Protein AF-A0A6P5GQU2-F1 (afdb_monomer)

Secondary structure (DSSP, 8-state):
-------------------------------------PPP----------------------------------SS---SPPPHHHHHHHHHHHHHHHHHHHHHHHHTPPPBPPP-HHHHHHS-SS----EEEEEEEEEES---TTHHHHHHHHHHHHHHHHHHTTTTS-GGGEEEEEEEEEEEEETTEEEEESS--TTS--TTSS-GGGGSSS-HHHHHHHHHHHHH-SSSSSSSS-SSSSS----EEEEEEEEPPTT--SPPEEEE-SSSEEEEEE---HHHHHHHHHHIIIIIITTTT--TTS-TT---S--TTSEEEEEEEEEES-TTT-EEE--HHHHHHHHHHHHHHHHTTT-EEEEEEEEEES---SSPPEEETTTTEEEE-GGGGGGT--TTT------TT--SSSEEEEEEEEE--GGG-SEEEBPTTSSBPSS-EEEETTTEEEEE---GGGG------TT-EEE--HHHHHHHHHHHHHHHHHHTT-------TT--EEPPPTTSS-HHHHHHHHHHHHHHHHHHHHHHHHHHHHHHHH-TT--B-HHHHHHHHHHHHHHHHHHHHHHHT-HHHHHHHHHHHHHHHHHHHT-HHHHS-----HHHHHHHHHHHHHHHHHHHHHHHHHHHHHHHHHHHHHHHHHHHHHT--

InterPro domains:
  IPR019540 Phosphatidylinositol-glycan biosynthesis class S protein [PF10510] (92-645)
  IPR019540 Phosphatidylinositol-glycan biosynthesis class S protein [PTHR21072] (81-656)

Mean predicted aligned error: 15.33 Å

Radius of gyration: 42.3 Å; Cα contacts (8 Å, |Δi|>4): 937; chains: 1; bounding box: 133×70×129 Å

Nearest PDB structures (foldseek):
  8imx-assembly1_S  TM=7.844E-01  e=1.124E-31  Homo sapiens
  7w72-assembly1_S  TM=7.480E-01  e=7.420E-31  Homo sapiens
  8imy-assembly1_S  TM=7.627E-01  e=3.320E-30  Homo sapiens
  7wld-assembly1_S  TM=7.488E-01  e=1.126E-29  Homo sapiens
  4xwk-assembly1_A  TM=1.545E-01  e=5.576E+00  Mus musculus

pLDDT: mean 74.77, std 21.39, range [22.38, 95.69]

Sequence (661 aa):
MGARGVVGRVGLHRLHMGGGDGGTARTVKSGVHHRTAQISKPVQLRTALGSDFVGKERECKTNSLETDSPSSALSDRRPTTPGKKRLLLTLSVLLSFLAGLPFLLKSTEIYRSPLPYASLSSLPRSDPPSVPCRFHALFLRPADPDLADRLALSISDELRRRRRRSADHPFGCCGGDFAVSVTVDSRGSCVGSGAAPACLWSCGAVDPAEFAGRDDEAVDELLDSALNGGRGECSGTICCGGGGGGTVYSVVVVQGEEGDERQARVVVGKHRHAWMVGRIDEEDAVSMIGKIFAKYFMNGGVENGGGKEEFMPVGSDGSVVLSFSLLNADPNDWVYDWEFQKIGENMLAPVAEALAPIANISIESQVLYHTPKSSNSLWDDKLDSWILSIGDLPFFVNSNEWHLDTSISATGRSKVLQFVVYVPSARECPLYLQLPDGKASKTNAFISPMWGGVVVWNPPQCSSDSQKMHTARNRISAQDLQKILEVFVGQLRLLFGVNSSHKESGISKFIASEKGFTEWELDVLYRHHACSNILSCLTTLESLSNLVQSLPRMIVTDEIGKQVKLSLEAAYLAQRNASLGINDASAESSTKARALAEDAFFHPSIMSISYSSIEHYFAIYMPFFAPVCLHVLLAAIKEVKRYRRERAKYLAFLAAQAGSS

Structure (mmCIF, N/CA/C/O backbone):
data_AF-A0A6P5GQU2-F1
#
_entry.id   AF-A0A6P5GQU2-F1
#
loop_
_atom_site.group_PDB
_atom_site.id
_atom_site.type_symbol
_atom_site.label_atom_id
_atom_site.label_alt_id
_atom_site.label_comp_id
_atom_site.label_asym_id
_atom_site.label_entity_id
_atom_site.label_seq_id
_atom_site.pdbx_PDB_ins_code
_atom_site.Cartn_x
_atom_site.Cartn_y
_atom_site.Cartn_z
_atom_site.occupancy
_atom_site.B_iso_or_equiv
_atom_site.auth_seq_id
_atom_site.auth_comp_id
_atom_site.auth_asym_id
_atom_site.auth_atom_id
_atom_site.pdbx_PDB_model_num
ATOM 1 N N . MET A 1 1 ? -18.973 -28.597 -18.272 1.00 32.66 1 MET A N 1
ATOM 2 C CA . MET A 1 1 ? -17.867 -29.207 -19.048 1.00 32.66 1 MET A CA 1
ATOM 3 C C . MET A 1 1 ? -16.888 -28.105 -19.413 1.00 32.66 1 MET A C 1
ATOM 5 O O . MET A 1 1 ? -17.313 -27.155 -20.051 1.00 32.66 1 MET A O 1
ATOM 9 N N . GLY A 1 2 ? -15.627 -28.212 -18.984 1.00 28.91 2 GLY A N 1
ATOM 10 C CA . GLY A 1 2 ? -14.565 -27.262 -19.342 1.00 28.91 2 GLY A CA 1
ATOM 11 C C . GLY A 1 2 ? -13.716 -26.807 -18.156 1.00 28.91 2 GLY A C 1
ATOM 12 O O . GLY A 1 2 ? -13.781 -25.650 -17.767 1.00 28.91 2 GLY A O 1
ATOM 13 N N . ALA A 1 3 ? -12.940 -27.728 -17.582 1.00 25.92 3 ALA A N 1
ATOM 14 C CA . ALA A 1 3 ? -11.921 -27.454 -16.573 1.00 25.92 3 ALA A CA 1
ATOM 15 C C . ALA A 1 3 ? -10.590 -27.038 -17.231 1.00 25.92 3 ALA A C 1
ATOM 17 O O . ALA A 1 3 ? -10.164 -27.652 -18.209 1.00 25.92 3 ALA A O 1
ATOM 18 N N . ARG A 1 4 ? -9.914 -26.040 -16.658 1.00 26.77 4 ARG A N 1
ATOM 19 C CA . ARG A 1 4 ? -8.476 -25.728 -16.792 1.00 26.77 4 ARG A CA 1
ATOM 20 C C . ARG A 1 4 ? -8.085 -25.107 -15.445 1.00 26.77 4 ARG A C 1
ATOM 22 O O . ARG A 1 4 ? -8.763 -24.190 -15.019 1.00 26.77 4 ARG A O 1
ATOM 29 N N . GLY A 1 5 ? -7.094 -25.536 -14.677 1.00 24.86 5 GLY A N 1
ATOM 30 C CA . GLY A 1 5 ? -5.961 -26.421 -14.911 1.00 24.86 5 GLY A CA 1
ATOM 31 C C . GLY A 1 5 ? -4.812 -25.859 -14.071 1.00 24.86 5 GLY A C 1
ATOM 32 O O . GLY A 1 5 ? -3.981 -25.131 -14.598 1.00 24.86 5 GLY A O 1
ATOM 33 N N . VAL A 1 6 ? -4.828 -26.117 -12.760 1.00 25.14 6 VAL A N 1
ATOM 34 C CA . VAL A 1 6 ? -3.780 -25.702 -11.812 1.00 25.14 6 VAL A CA 1
ATOM 35 C C . VAL A 1 6 ? -2.665 -26.744 -11.860 1.00 25.14 6 VAL A C 1
ATOM 37 O O . VAL A 1 6 ? -2.892 -27.909 -11.541 1.00 25.14 6 VAL A O 1
ATOM 40 N N . VAL A 1 7 ? -1.466 -26.342 -12.281 1.00 26.88 7 VAL A N 1
ATOM 41 C CA . VAL A 1 7 ? -0.265 -27.187 -12.244 1.00 26.88 7 VAL A CA 1
ATOM 42 C C . VAL A 1 7 ? 0.616 -26.706 -11.096 1.00 26.88 7 VAL A C 1
ATOM 44 O O . VAL A 1 7 ? 1.395 -25.772 -11.253 1.00 26.88 7 VAL A O 1
ATOM 47 N N . GLY A 1 8 ? 0.493 -27.360 -9.942 1.00 25.12 8 GLY A N 1
ATOM 48 C CA . GLY A 1 8 ? 1.499 -27.319 -8.884 1.00 25.12 8 GLY A CA 1
ATOM 49 C C . GLY A 1 8 ? 2.532 -28.420 -9.126 1.00 25.12 8 GLY A C 1
ATOM 50 O O . GLY A 1 8 ? 2.183 -29.598 -9.182 1.00 25.12 8 GLY A O 1
ATOM 51 N N . ARG A 1 9 ? 3.807 -28.054 -9.287 1.00 24.80 9 ARG A N 1
ATOM 52 C CA . ARG A 1 9 ? 4.936 -28.993 -9.222 1.00 24.80 9 ARG A CA 1
ATOM 53 C C . ARG A 1 9 ? 5.633 -28.812 -7.880 1.00 24.80 9 ARG A C 1
ATOM 55 O O . ARG A 1 9 ? 6.387 -27.866 -7.698 1.00 24.80 9 ARG A O 1
ATOM 62 N N . VAL A 1 10 ? 5.393 -29.750 -6.970 1.00 26.34 10 VAL A N 1
ATOM 63 C CA . VAL A 1 10 ? 6.189 -29.951 -5.756 1.00 26.34 10 VAL A CA 1
ATOM 64 C C . VAL A 1 10 ? 7.271 -30.977 -6.088 1.00 26.34 10 VAL A C 1
ATOM 66 O O . VAL A 1 10 ? 6.964 -32.123 -6.412 1.00 26.34 10 VAL A O 1
ATOM 69 N N . GLY A 1 11 ? 8.535 -30.562 -6.045 1.00 24.34 11 GLY A N 1
ATOM 70 C CA . GLY A 1 11 ? 9.689 -31.455 -6.097 1.00 24.34 11 GLY A CA 1
ATOM 71 C C . GLY A 1 11 ? 10.258 -31.641 -4.694 1.00 24.34 11 GLY A C 1
ATOM 72 O O . GLY A 1 11 ? 10.982 -30.778 -4.212 1.00 24.34 11 GLY A O 1
ATOM 73 N N . LEU A 1 12 ? 9.930 -32.759 -4.042 1.00 23.50 12 LEU A N 1
ATOM 74 C CA . LEU A 1 12 ? 10.624 -33.229 -2.842 1.00 23.50 12 LEU A CA 1
ATOM 75 C C . LEU A 1 12 ? 11.976 -33.832 -3.251 1.00 23.50 12 LEU A C 1
ATOM 77 O O . LEU A 1 12 ? 12.002 -34.830 -3.969 1.00 23.50 12 LEU A O 1
ATOM 81 N N . HIS A 1 13 ? 13.083 -33.318 -2.716 1.00 25.05 13 HIS A N 1
ATOM 82 C CA . HIS A 1 13 ? 14.325 -34.084 -2.600 1.00 25.05 13 HIS A CA 1
ATOM 83 C C . HIS A 1 13 ? 14.726 -34.181 -1.127 1.00 25.05 13 HIS A C 1
ATOM 85 O O . HIS A 1 13 ? 15.146 -33.217 -0.498 1.00 25.05 13 HIS A O 1
ATOM 91 N N . ARG A 1 14 ? 14.559 -35.390 -0.586 1.00 22.38 14 ARG A N 1
ATOM 92 C CA . ARG A 1 14 ? 14.979 -35.825 0.745 1.00 22.38 14 ARG A CA 1
ATOM 93 C C . ARG A 1 14 ? 16.336 -36.511 0.580 1.00 22.38 14 ARG A C 1
ATOM 95 O O . ARG A 1 14 ? 16.399 -37.547 -0.077 1.00 22.38 14 ARG A O 1
ATOM 102 N N . LEU A 1 15 ? 17.404 -35.958 1.148 1.00 25.08 15 LEU A N 1
ATOM 103 C CA . LEU A 1 15 ? 18.693 -36.646 1.260 1.00 25.08 15 LEU A CA 1
ATOM 104 C C . LEU A 1 15 ? 19.022 -36.850 2.739 1.00 25.08 15 LEU A C 1
ATOM 106 O O . LEU A 1 15 ? 19.280 -35.905 3.475 1.00 25.08 15 LEU A O 1
ATOM 110 N N . HIS A 1 16 ? 18.963 -38.116 3.147 1.00 23.67 16 HIS A N 1
ATOM 111 C CA . HIS A 1 16 ? 19.456 -38.646 4.413 1.00 23.67 16 HIS A CA 1
ATOM 112 C C . HIS A 1 16 ? 20.810 -39.318 4.149 1.00 23.67 16 HIS A C 1
ATOM 114 O O . HIS A 1 16 ? 20.874 -40.232 3.335 1.00 23.67 16 HIS A O 1
ATOM 120 N N . MET A 1 17 ? 21.847 -38.909 4.874 1.00 27.56 17 MET A N 1
ATOM 121 C CA . MET A 1 17 ? 23.061 -39.674 5.210 1.00 27.56 17 MET A CA 1
ATOM 122 C C . MET A 1 17 ? 23.507 -39.074 6.558 1.00 27.56 17 MET A C 1
ATOM 124 O O . MET A 1 17 ? 23.610 -37.859 6.656 1.00 27.56 17 MET A O 1
ATOM 128 N N . GLY A 1 18 ? 23.629 -39.779 7.684 1.00 25.14 18 GLY A N 1
ATOM 129 C CA . GLY A 1 18 ? 24.231 -41.096 7.886 1.00 25.14 18 GLY A CA 1
ATOM 130 C C . GLY A 1 18 ? 25.643 -40.876 8.441 1.00 25.14 18 GLY A C 1
ATOM 131 O O . GLY A 1 18 ? 26.555 -40.631 7.663 1.00 25.14 18 GLY A O 1
ATOM 132 N N . GLY A 1 19 ? 25.789 -40.855 9.772 1.00 25.28 19 GLY A N 1
ATOM 133 C CA . GLY A 1 19 ? 27.028 -40.490 10.474 1.00 25.28 19 GLY A CA 1
ATOM 134 C C . GLY A 1 19 ? 28.101 -41.586 10.537 1.00 25.28 19 GLY A C 1
ATOM 135 O O . GLY A 1 19 ? 27.845 -42.741 10.205 1.00 25.28 19 GLY A O 1
ATOM 136 N N . GLY A 1 20 ? 29.292 -41.202 11.013 1.00 25.39 20 GLY A N 1
ATOM 137 C CA . GLY A 1 20 ? 30.402 -42.108 11.326 1.00 25.39 20 GLY A CA 1
ATOM 138 C C . GLY A 1 20 ? 31.707 -41.388 11.704 1.00 25.39 20 GLY A C 1
ATOM 139 O O . GLY A 1 20 ? 32.415 -40.907 10.830 1.00 25.39 20 GLY A O 1
ATOM 140 N N . ASP A 1 21 ? 31.942 -41.325 13.017 1.00 27.66 21 ASP A N 1
ATOM 141 C CA . ASP A 1 21 ? 33.149 -41.127 13.846 1.00 27.66 21 ASP A CA 1
ATOM 142 C C . ASP A 1 21 ? 34.528 -40.691 13.294 1.00 27.66 21 ASP A C 1
ATOM 144 O O . ASP A 1 21 ? 35.117 -41.312 12.415 1.00 27.66 21 ASP A O 1
ATOM 148 N N . GLY A 1 22 ? 35.142 -39.772 14.064 1.00 25.72 22 GLY A N 1
ATOM 149 C CA . GLY A 1 22 ? 36.411 -40.044 14.763 1.00 25.72 22 GLY A CA 1
ATOM 150 C C . GLY A 1 22 ? 37.713 -39.483 14.170 1.00 25.72 22 GLY A C 1
ATOM 151 O O . GLY A 1 22 ? 38.280 -40.056 13.247 1.00 25.72 22 GLY A O 1
ATOM 152 N N . GLY A 1 23 ? 38.288 -38.444 14.794 1.00 24.72 23 GLY A N 1
ATOM 153 C CA . GLY A 1 23 ? 39.681 -38.049 14.529 1.00 24.72 23 GLY A CA 1
ATOM 154 C C . GLY A 1 23 ? 40.109 -36.699 15.111 1.00 24.72 23 GLY A C 1
ATOM 155 O O . GLY A 1 23 ? 39.885 -35.648 14.526 1.00 24.72 23 GLY A O 1
ATOM 156 N N . THR A 1 24 ? 40.769 -36.742 16.263 1.00 26.27 24 THR A N 1
ATOM 157 C CA . THR A 1 24 ? 41.415 -35.636 16.988 1.00 26.27 24 THR A CA 1
ATOM 158 C C . THR A 1 24 ? 42.509 -34.900 16.195 1.00 26.27 24 THR A C 1
ATOM 160 O O . THR A 1 24 ? 43.394 -35.559 15.655 1.00 26.27 24 THR A O 1
ATOM 163 N N . ALA A 1 25 ? 42.552 -33.559 16.283 1.00 25.95 25 ALA A N 1
ATOM 164 C CA . ALA A 1 25 ? 43.664 -32.763 16.852 1.00 25.95 25 ALA A CA 1
ATOM 165 C C . ALA A 1 25 ? 43.921 -31.394 16.170 1.00 25.95 25 ALA A C 1
ATOM 167 O O . ALA A 1 25 ? 43.958 -31.270 14.953 1.00 25.95 25 ALA A O 1
ATOM 168 N N . ARG A 1 26 ? 44.292 -30.437 17.038 1.00 24.91 26 ARG A N 1
ATOM 169 C CA . ARG A 1 26 ? 45.057 -29.184 16.837 1.00 24.91 26 ARG A CA 1
ATOM 170 C C . ARG A 1 26 ? 44.329 -27.903 16.408 1.00 24.91 26 ARG A C 1
ATOM 172 O O . ARG A 1 26 ? 44.167 -27.563 15.246 1.00 24.91 26 ARG A O 1
ATOM 179 N N . THR A 1 27 ? 44.082 -27.124 17.455 1.00 27.73 27 THR A N 1
ATOM 180 C CA . THR A 1 27 ? 44.107 -25.664 17.558 1.00 27.73 27 THR A CA 1
ATOM 181 C C . THR A 1 27 ? 45.203 -24.972 16.735 1.00 27.73 27 THR A C 1
ATOM 183 O O . THR A 1 27 ? 46.391 -25.182 16.972 1.00 27.73 27 THR A O 1
ATOM 186 N N . VAL A 1 28 ? 44.802 -24.024 15.881 1.00 26.38 28 VAL A N 1
ATOM 187 C CA . VAL A 1 28 ? 45.626 -22.872 15.476 1.00 26.38 28 VAL A CA 1
ATOM 188 C C . VAL A 1 28 ? 44.739 -21.625 15.462 1.00 26.38 28 VAL A C 1
ATOM 190 O O . VAL A 1 28 ? 43.811 -21.508 14.670 1.00 26.38 28 VAL A O 1
ATOM 193 N N . LYS A 1 29 ? 45.033 -20.696 16.377 1.00 25.91 29 LYS A N 1
ATOM 194 C CA . LYS A 1 29 ? 44.546 -19.312 16.366 1.00 25.91 29 LYS A CA 1
ATOM 195 C C . LYS A 1 29 ? 45.315 -18.541 15.291 1.00 25.91 29 LYS A C 1
ATOM 197 O O . LYS A 1 29 ? 46.540 -18.491 15.364 1.00 25.91 29 LYS A O 1
ATOM 202 N N . SER A 1 30 ? 44.626 -17.869 14.373 1.00 27.20 30 SER A N 1
ATOM 203 C CA . SER A 1 30 ? 45.224 -16.803 13.559 1.00 27.20 30 SER A CA 1
ATOM 204 C C . SER A 1 30 ? 44.410 -15.521 13.709 1.00 27.20 30 SER A C 1
ATOM 206 O O . SER A 1 30 ? 43.367 -15.352 13.084 1.00 27.20 30 SER A O 1
ATOM 208 N N . GLY A 1 31 ? 44.901 -14.622 14.563 1.00 26.14 31 GLY A N 1
ATOM 209 C CA . GLY A 1 31 ? 44.534 -13.213 14.522 1.00 26.14 31 GLY A CA 1
ATOM 210 C C . GLY A 1 31 ? 45.278 -12.539 13.373 1.00 26.14 31 GLY A C 1
ATOM 211 O O . GLY A 1 31 ? 46.484 -12.731 13.221 1.00 26.14 31 GLY A O 1
ATOM 212 N N . VAL A 1 32 ? 44.566 -11.757 12.566 1.00 27.19 32 VAL A N 1
ATOM 213 C CA . VAL A 1 32 ? 45.164 -10.927 11.518 1.00 27.19 32 VAL A CA 1
ATOM 214 C C . VAL A 1 32 ? 44.980 -9.470 11.918 1.00 27.19 32 VAL A C 1
ATOM 216 O O . VAL A 1 32 ? 43.894 -8.904 11.838 1.00 27.19 32 VAL A O 1
ATOM 219 N N . HIS A 1 33 ? 46.075 -8.880 12.393 1.00 27.45 33 HIS A N 1
ATOM 220 C CA . HIS A 1 33 ? 46.245 -7.442 12.532 1.00 27.45 33 HIS A CA 1
ATOM 221 C C . HIS A 1 33 ? 46.490 -6.820 11.154 1.00 27.45 33 HIS A C 1
ATOM 223 O O . HIS A 1 33 ? 47.396 -7.233 10.429 1.00 27.45 33 HIS A O 1
ATOM 229 N N . HIS A 1 34 ? 45.741 -5.764 10.838 1.00 27.94 34 HIS A N 1
ATOM 230 C CA . HIS A 1 34 ? 46.091 -4.813 9.791 1.00 27.94 34 HIS A CA 1
ATOM 231 C C . HIS A 1 34 ? 47.462 -4.181 10.081 1.00 27.94 34 HIS A C 1
ATOM 233 O O . HIS A 1 34 ? 47.646 -3.503 11.092 1.00 27.94 34 HIS A O 1
ATOM 239 N N . ARG A 1 35 ? 48.415 -4.357 9.160 1.00 25.97 35 ARG A N 1
ATOM 240 C CA . ARG A 1 35 ? 49.570 -3.467 9.002 1.00 25.97 35 ARG A CA 1
ATOM 241 C C . ARG A 1 35 ? 49.663 -3.009 7.554 1.00 25.97 35 ARG A C 1
ATOM 243 O O . ARG A 1 35 ? 49.890 -3.793 6.640 1.00 25.97 35 ARG A O 1
ATOM 250 N N . THR A 1 36 ? 49.480 -1.709 7.395 1.00 30.88 36 THR A N 1
ATOM 251 C CA . THR A 1 36 ? 49.866 -0.874 6.263 1.00 30.88 36 THR A CA 1
ATOM 252 C C . THR A 1 36 ? 51.362 -1.033 5.983 1.00 30.88 36 THR A C 1
ATOM 254 O O . THR A 1 36 ? 52.184 -0.837 6.876 1.00 30.88 36 THR A O 1
ATOM 257 N N . ALA A 1 37 ? 51.727 -1.353 4.740 1.00 26.97 37 ALA A N 1
ATOM 258 C CA . ALA A 1 37 ? 53.105 -1.297 4.265 1.00 26.97 37 ALA A CA 1
ATOM 259 C C . ALA A 1 37 ? 53.152 -0.554 2.925 1.00 26.97 37 ALA A C 1
ATOM 261 O O . ALA A 1 37 ? 52.628 -1.015 1.913 1.00 26.97 37 ALA A O 1
ATOM 262 N N . GLN A 1 38 ? 53.772 0.626 2.961 1.00 28.62 38 GLN A N 1
ATOM 263 C CA . GLN A 1 38 ? 54.247 1.367 1.798 1.00 28.62 38 GLN A CA 1
ATOM 264 C C . GLN A 1 38 ? 55.287 0.521 1.051 1.00 28.62 38 GLN A C 1
ATOM 266 O O . GLN A 1 38 ? 56.217 0.010 1.675 1.00 28.62 38 GLN A O 1
ATOM 271 N N . ILE A 1 39 ? 55.168 0.418 -0.274 1.00 27.03 39 ILE A N 1
ATOM 272 C CA . ILE A 1 39 ? 56.210 -0.170 -1.121 1.00 27.03 39 ILE A CA 1
ATOM 273 C C . ILE A 1 39 ? 56.983 0.948 -1.816 1.00 27.03 39 ILE A C 1
ATOM 275 O O . ILE A 1 39 ? 56.440 1.812 -2.502 1.00 27.03 39 ILE A O 1
ATOM 279 N N . SER A 1 40 ? 58.281 0.900 -1.555 1.00 25.92 40 SER A N 1
ATOM 280 C CA . SER A 1 40 ? 59.371 1.741 -2.008 1.00 25.92 40 SER A CA 1
ATOM 281 C C . SER A 1 40 ? 59.902 1.325 -3.392 1.00 25.92 40 SER A C 1
ATOM 283 O O . SER A 1 40 ? 59.698 0.214 -3.872 1.00 25.92 40 SER A O 1
ATOM 285 N N . LYS A 1 41 ? 60.589 2.286 -4.023 1.00 30.70 41 LYS A N 1
ATOM 286 C CA . LYS A 1 41 ? 61.281 2.282 -5.329 1.00 30.70 41 LYS A CA 1
ATOM 287 C C . LYS A 1 41 ? 62.115 1.020 -5.637 1.00 30.70 41 LYS A C 1
ATOM 289 O O . LYS A 1 41 ? 62.762 0.509 -4.725 1.00 30.70 41 LYS A O 1
ATOM 294 N N . PRO A 1 42 ? 62.338 0.676 -6.923 1.00 29.88 42 PRO A N 1
ATOM 295 C CA . PRO A 1 42 ? 63.490 -0.121 -7.328 1.00 29.88 42 PRO A CA 1
ATOM 296 C C . PRO A 1 42 ? 64.652 0.752 -7.848 1.00 29.88 42 PRO A C 1
ATOM 298 O O . PRO A 1 42 ? 64.559 1.447 -8.856 1.00 29.88 42 PRO A O 1
ATOM 301 N N . VAL A 1 43 ? 65.726 0.736 -7.056 1.00 26.97 43 VAL A N 1
ATOM 302 C CA . VAL A 1 43 ? 67.155 0.537 -7.378 1.00 26.97 43 VAL A CA 1
ATOM 303 C C . VAL A 1 43 ? 67.675 0.933 -8.775 1.00 26.97 43 VAL A C 1
ATOM 305 O O . VAL A 1 43 ? 67.374 0.309 -9.788 1.00 26.97 43 VAL A O 1
ATOM 308 N N . GLN A 1 44 ? 68.600 1.903 -8.769 1.00 25.19 44 GLN A N 1
ATOM 309 C CA . GLN A 1 44 ? 69.616 2.127 -9.802 1.00 25.19 44 GLN A CA 1
ATOM 310 C C . GLN A 1 44 ? 70.767 1.120 -9.660 1.00 25.19 44 GLN A C 1
ATOM 312 O O . GLN A 1 44 ? 71.314 0.975 -8.567 1.00 25.19 44 GLN A O 1
ATOM 317 N N . LEU A 1 45 ? 71.226 0.545 -10.775 1.00 25.95 45 LEU A N 1
ATOM 318 C CA . LEU A 1 45 ? 72.604 0.072 -10.916 1.00 25.95 45 LEU A CA 1
ATOM 319 C C . LEU A 1 45 ? 73.340 1.003 -11.889 1.00 25.95 45 LEU A C 1
ATOM 321 O O . LEU A 1 45 ? 73.025 1.067 -13.075 1.00 25.95 45 LEU A O 1
ATOM 325 N N . ARG A 1 46 ? 74.314 1.746 -11.359 1.00 26.17 46 ARG A N 1
ATOM 326 C CA . ARG A 1 46 ? 75.360 2.433 -12.122 1.00 26.17 46 ARG A CA 1
ATOM 327 C C . ARG A 1 46 ? 76.565 1.505 -12.205 1.00 26.17 46 ARG A C 1
ATOM 329 O O . ARG A 1 46 ? 77.034 1.024 -11.177 1.00 26.17 46 ARG A O 1
ATOM 336 N N . THR A 1 47 ? 77.151 1.377 -13.386 1.00 26.70 47 THR A N 1
ATOM 337 C CA . THR A 1 47 ? 78.601 1.198 -13.503 1.00 26.70 47 THR A CA 1
ATOM 338 C C . THR A 1 47 ? 79.060 1.837 -14.804 1.00 26.70 47 THR A C 1
ATOM 340 O O . THR A 1 47 ? 78.526 1.572 -15.877 1.00 26.70 47 THR A O 1
ATOM 343 N N . ALA A 1 48 ? 79.981 2.781 -14.651 1.00 28.39 48 ALA A N 1
ATOM 344 C CA . ALA A 1 48 ? 80.655 3.508 -15.708 1.00 28.39 48 ALA A CA 1
ATOM 345 C C . ALA A 1 48 ? 81.836 2.688 -16.237 1.00 28.39 48 ALA A C 1
ATOM 347 O O . ALA A 1 48 ? 82.410 1.919 -15.472 1.00 28.39 48 ALA A O 1
ATOM 348 N N . LEU A 1 49 ? 82.230 2.926 -17.489 1.00 26.42 49 LEU A N 1
ATOM 349 C CA . LEU A 1 49 ? 83.595 3.301 -17.893 1.00 26.42 49 LEU A CA 1
ATOM 350 C C . LEU A 1 49 ? 83.672 3.352 -19.423 1.00 26.42 49 LEU A C 1
ATOM 352 O O . LEU A 1 49 ? 83.160 2.479 -20.118 1.00 26.42 49 LEU A O 1
ATOM 356 N N . GLY A 1 50 ? 84.272 4.429 -19.922 1.00 24.69 50 GLY A N 1
ATOM 357 C CA . GLY A 1 50 ? 84.659 4.576 -21.316 1.00 24.69 50 GLY A CA 1
ATOM 358 C C . GLY A 1 50 ? 86.134 4.242 -21.543 1.00 24.69 50 GLY A C 1
ATOM 359 O O . GLY A 1 50 ? 86.838 3.877 -20.607 1.00 24.69 50 GLY A O 1
ATOM 360 N N . SER A 1 51 ? 86.514 4.503 -22.796 1.00 26.44 51 SER A N 1
ATOM 361 C CA . SER A 1 51 ? 87.841 4.638 -23.419 1.00 26.44 51 SER A CA 1
ATOM 362 C C . SER A 1 51 ? 88.547 3.398 -24.002 1.00 26.44 51 SER A C 1
ATOM 364 O O . SER A 1 51 ? 88.823 2.421 -23.319 1.00 26.44 51 SER A O 1
ATOM 366 N N . ASP A 1 52 ? 88.875 3.571 -25.296 1.00 24.25 52 ASP A N 1
ATOM 367 C CA . ASP A 1 52 ? 90.080 3.148 -26.041 1.00 24.25 52 ASP A CA 1
ATOM 368 C C . ASP A 1 52 ? 89.931 2.208 -27.263 1.00 24.25 52 ASP A C 1
ATOM 370 O O . ASP A 1 52 ? 89.923 0.987 -27.176 1.00 24.25 52 ASP A O 1
ATOM 374 N N . PHE A 1 53 ? 89.805 2.859 -28.435 1.00 25.33 53 PHE A N 1
ATOM 375 C CA . PHE A 1 53 ? 90.739 2.869 -29.585 1.00 25.33 53 PHE A CA 1
ATOM 376 C C . PHE A 1 53 ? 91.396 1.559 -30.106 1.00 25.33 53 PHE A C 1
ATOM 378 O O . PHE A 1 53 ? 92.202 0.946 -29.421 1.00 25.33 53 PHE A O 1
ATOM 385 N N . VAL A 1 54 ? 91.200 1.255 -31.408 1.00 27.34 54 VAL A N 1
ATOM 386 C CA . VAL A 1 54 ? 92.193 1.295 -32.534 1.00 27.34 54 VAL A CA 1
ATOM 387 C C . VAL A 1 54 ? 91.814 0.331 -33.689 1.00 27.34 54 VAL A C 1
ATOM 389 O O . VAL A 1 54 ? 91.615 -0.856 -33.466 1.00 27.34 54 VAL A O 1
ATOM 392 N N . GLY A 1 55 ? 91.887 0.830 -34.943 1.00 24.94 55 GLY A N 1
ATOM 393 C CA . GLY A 1 55 ? 92.276 0.061 -36.154 1.00 24.94 55 GLY A CA 1
ATOM 394 C C . GLY A 1 55 ? 91.152 -0.189 -37.182 1.00 24.94 55 GLY A C 1
ATOM 395 O O . GLY A 1 55 ? 90.327 -1.047 -36.927 1.00 24.94 55 GLY A O 1
ATOM 396 N N . LYS A 1 56 ? 90.933 0.535 -38.299 1.00 25.47 56 LYS A N 1
ATOM 397 C CA . LYS A 1 56 ? 91.763 1.034 -39.430 1.00 25.47 56 LYS A CA 1
ATOM 398 C C . LYS A 1 56 ? 91.764 0.081 -40.646 1.00 25.47 56 LYS A C 1
ATOM 400 O O . LYS A 1 56 ? 92.540 -0.858 -40.660 1.00 25.47 56 LYS A O 1
ATOM 405 N N . GLU A 1 57 ? 91.025 0.442 -41.701 1.00 26.53 57 GLU A N 1
ATOM 406 C CA . GLU A 1 57 ? 91.270 0.078 -43.119 1.00 26.53 57 GLU A CA 1
ATOM 407 C C . GLU A 1 57 ? 90.555 1.118 -44.015 1.00 26.53 57 GLU A C 1
ATOM 409 O O . GLU A 1 57 ? 89.334 1.185 -44.047 1.00 26.53 57 GLU A O 1
ATOM 414 N N . ARG A 1 58 ? 91.231 2.220 -44.370 1.00 27.61 58 ARG A N 1
ATOM 415 C CA . ARG A 1 58 ? 91.991 2.505 -45.613 1.00 27.61 58 ARG A CA 1
ATOM 416 C C . ARG A 1 58 ? 91.138 2.661 -46.882 1.00 27.61 58 ARG A C 1
ATOM 418 O O . ARG A 1 58 ? 90.862 1.710 -47.599 1.00 27.61 58 ARG A O 1
ATOM 425 N N . GLU A 1 59 ? 90.864 3.932 -47.184 1.00 26.05 59 GLU A N 1
ATOM 426 C CA . GLU A 1 59 ? 90.658 4.482 -48.527 1.00 26.05 59 GLU A CA 1
ATOM 427 C C . GLU A 1 59 ? 91.848 4.193 -49.457 1.00 26.05 59 GLU A C 1
ATOM 429 O O . GLU A 1 59 ? 93.010 4.312 -49.056 1.00 26.05 59 GLU A O 1
ATOM 434 N N . CYS A 1 60 ? 91.552 3.960 -50.736 1.00 23.62 60 CYS A N 1
ATOM 435 C CA . CYS A 1 60 ? 92.465 4.241 -51.838 1.00 23.62 60 CYS A CA 1
ATOM 436 C C . CYS A 1 60 ? 91.789 5.276 -52.750 1.00 23.62 60 CYS A C 1
ATOM 438 O O . CYS A 1 60 ? 90.807 4.977 -53.426 1.00 23.62 60 CYS A O 1
ATOM 440 N N . LYS A 1 61 ? 92.287 6.517 -52.709 1.00 27.19 61 LYS A N 1
ATOM 441 C CA . LYS A 1 61 ? 91.944 7.590 -53.649 1.00 27.19 61 LYS A CA 1
ATOM 442 C C . LYS A 1 61 ? 92.646 7.340 -54.979 1.00 27.19 61 LYS A C 1
ATOM 444 O O . LYS A 1 61 ? 93.853 7.115 -55.000 1.00 27.19 61 LYS A O 1
ATOM 449 N N . THR A 1 62 ? 91.933 7.545 -56.076 1.00 25.09 62 THR A N 1
ATOM 450 C CA . THR A 1 62 ? 92.539 7.999 -57.331 1.00 25.09 62 THR A CA 1
ATOM 451 C C . THR A 1 62 ? 91.841 9.292 -57.730 1.00 25.09 62 THR A C 1
ATOM 453 O O . THR A 1 62 ? 90.664 9.305 -58.071 1.00 25.09 62 THR A O 1
ATOM 456 N N . ASN A 1 63 ? 92.576 10.397 -57.593 1.00 26.55 63 ASN A N 1
ATOM 457 C CA . ASN A 1 63 ? 92.241 11.679 -58.195 1.00 26.55 63 ASN A CA 1
ATOM 458 C C . ASN A 1 63 ? 92.530 11.588 -59.695 1.00 26.55 63 ASN A C 1
ATOM 460 O O . ASN A 1 63 ? 93.659 11.284 -60.077 1.00 26.55 63 ASN A O 1
ATOM 464 N N . SER A 1 64 ? 91.570 11.976 -60.523 1.00 25.59 64 SER A N 1
ATOM 465 C CA . SER A 1 64 ? 91.847 12.525 -61.848 1.00 25.59 64 SER A CA 1
ATOM 466 C C . SER A 1 64 ? 90.980 13.762 -62.036 1.00 25.59 64 SER A C 1
ATOM 468 O O . SER A 1 64 ? 89.761 13.706 -61.893 1.00 25.59 64 SER A O 1
ATOM 470 N N . LEU A 1 65 ? 91.662 14.884 -62.266 1.00 33.72 65 LEU A N 1
ATOM 471 C CA . LEU A 1 65 ? 91.097 16.169 -62.649 1.00 33.72 65 LEU A CA 1
ATOM 472 C C . LEU A 1 65 ? 90.216 16.011 -63.889 1.00 33.72 65 LEU A C 1
ATOM 474 O O . LEU A 1 65 ? 90.716 15.503 -64.886 1.00 33.72 65 LEU A O 1
ATOM 478 N N . GLU A 1 66 ? 89.008 16.571 -63.878 1.00 28.72 66 GLU A N 1
ATOM 479 C CA . GLU A 1 66 ? 88.331 17.005 -65.103 1.00 28.72 66 GLU A CA 1
ATOM 480 C C . GLU A 1 66 ? 87.608 18.340 -64.855 1.00 28.72 66 GLU A C 1
ATOM 482 O O . GLU A 1 66 ? 86.582 18.429 -64.190 1.00 28.72 66 GLU A O 1
ATOM 487 N N . THR A 1 67 ? 88.279 19.390 -65.328 1.00 25.61 67 THR A N 1
ATOM 488 C CA . THR A 1 67 ? 87.780 20.581 -66.032 1.00 25.61 67 THR A CA 1
ATOM 489 C C . THR A 1 67 ? 86.276 20.874 -66.025 1.00 25.61 67 THR A C 1
ATOM 491 O O . THR A 1 67 ? 85.480 20.172 -66.645 1.00 25.61 67 THR A O 1
ATOM 494 N N . ASP A 1 68 ? 85.937 22.044 -65.475 1.00 31.25 68 ASP A N 1
ATOM 495 C CA . ASP A 1 68 ? 84.727 22.798 -65.802 1.00 31.25 68 ASP A CA 1
ATOM 496 C C . ASP A 1 68 ? 84.613 23.017 -67.320 1.00 31.25 68 ASP A C 1
ATOM 498 O O . ASP A 1 68 ? 85.480 23.629 -67.947 1.00 31.25 68 ASP A O 1
ATOM 502 N N . SER A 1 69 ? 83.500 22.573 -67.906 1.00 26.05 69 SER A N 1
ATOM 503 C CA . SER A 1 69 ? 82.934 23.186 -69.111 1.00 26.05 69 SER A CA 1
ATOM 504 C C . SER A 1 69 ? 81.408 22.988 -69.166 1.00 26.05 69 SER A C 1
ATOM 506 O O . SER A 1 69 ? 80.887 21.985 -68.671 1.00 26.05 69 SER A O 1
ATOM 508 N N . PRO A 1 70 ? 80.650 23.961 -69.708 1.00 43.06 70 PRO A N 1
ATOM 509 C CA . PRO A 1 70 ? 79.224 24.099 -69.448 1.00 43.06 70 PRO A CA 1
ATOM 510 C C . PRO A 1 70 ? 78.396 23.374 -70.513 1.00 43.06 70 PRO A C 1
ATOM 512 O O . PRO A 1 70 ? 78.416 23.754 -71.681 1.00 43.06 70 PRO A O 1
ATOM 515 N N . SER A 1 71 ? 77.603 22.369 -70.135 1.00 29.06 71 SER A N 1
ATOM 516 C CA . SER A 1 71 ? 76.516 21.903 -71.003 1.00 29.06 71 SER A CA 1
ATOM 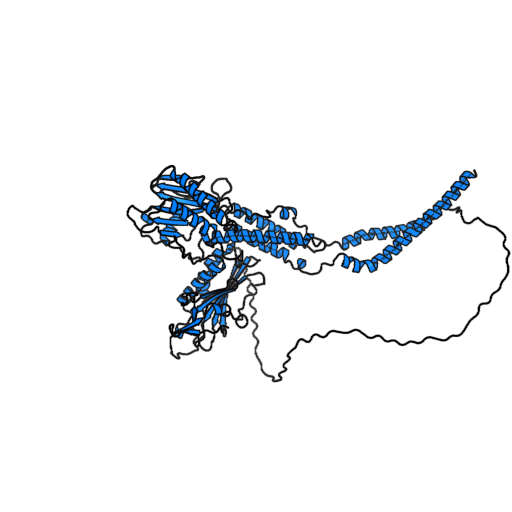517 C C . SER A 1 71 ? 75.409 21.147 -70.261 1.00 29.06 71 SER A C 1
ATOM 519 O O . SER A 1 71 ? 75.647 20.363 -69.348 1.00 29.06 71 SER A O 1
ATOM 521 N N . SER A 1 72 ? 74.184 21.358 -70.753 1.00 31.77 72 SER A N 1
ATOM 522 C CA . SER A 1 72 ? 72.951 20.579 -70.537 1.00 31.77 72 SER A CA 1
ATOM 523 C C . SER A 1 72 ? 71.943 21.057 -69.474 1.00 31.77 72 SER A C 1
ATOM 525 O O . SER A 1 72 ? 71.510 20.344 -68.573 1.00 31.77 72 SER A O 1
ATOM 527 N N . ALA A 1 73 ? 71.390 22.245 -69.724 1.00 37.66 73 ALA A N 1
ATOM 528 C CA . ALA A 1 73 ? 70.016 22.601 -69.363 1.00 37.66 73 ALA A CA 1
ATOM 529 C C . ALA A 1 73 ? 68.972 21.721 -70.107 1.00 37.66 73 ALA A C 1
ATOM 531 O O . ALA A 1 73 ? 68.236 22.209 -70.962 1.00 37.66 73 ALA A O 1
ATOM 532 N N . LEU A 1 74 ? 68.915 20.411 -69.826 1.00 41.53 74 LEU A N 1
ATOM 533 C CA . LEU A 1 74 ? 68.071 19.456 -70.574 1.00 41.53 74 LEU A CA 1
ATOM 534 C C . LEU A 1 74 ? 67.249 18.475 -69.715 1.00 41.53 74 LEU A C 1
ATOM 536 O O . LEU A 1 74 ? 66.718 17.503 -70.243 1.00 41.53 74 LEU A O 1
ATOM 540 N N . SER A 1 75 ? 67.062 18.722 -68.413 1.00 51.66 75 SER A N 1
ATOM 541 C CA . SER A 1 75 ? 66.324 17.791 -67.531 1.00 51.66 75 SER A CA 1
ATOM 542 C C . SER A 1 75 ? 64.862 18.160 -67.227 1.00 51.66 75 SER A C 1
ATOM 544 O O . SER A 1 75 ? 64.216 17.485 -66.419 1.00 51.66 75 SER A O 1
ATOM 546 N N . ASP A 1 76 ? 64.293 19.185 -67.875 1.00 54.84 76 ASP A N 1
ATOM 547 C CA . ASP A 1 76 ? 62.984 19.721 -67.463 1.00 54.84 76 ASP A CA 1
ATOM 548 C C . ASP A 1 76 ? 61.781 19.384 -68.356 1.00 54.84 76 ASP A C 1
ATOM 550 O O . ASP A 1 76 ? 60.656 19.788 -68.056 1.00 54.84 76 ASP A O 1
ATOM 554 N N . ARG A 1 77 ? 61.958 18.592 -69.422 1.00 57.50 77 ARG A N 1
ATOM 555 C CA . ARG A 1 77 ? 60.873 18.294 -70.376 1.00 57.50 77 ARG A CA 1
ATOM 556 C C . ARG A 1 77 ? 60.702 16.799 -70.615 1.00 57.50 77 ARG A C 1
ATOM 558 O O . ARG A 1 77 ? 61.668 16.083 -70.851 1.00 57.50 77 ARG A O 1
ATOM 565 N N . ARG A 1 78 ? 59.448 16.332 -70.558 1.00 57.12 78 ARG A N 1
ATOM 566 C CA . ARG A 1 78 ? 59.087 14.922 -70.755 1.00 57.12 78 ARG A CA 1
ATOM 567 C C . ARG A 1 78 ? 58.255 14.754 -72.035 1.00 57.12 78 ARG A C 1
ATOM 569 O O . ARG A 1 78 ? 57.149 15.286 -72.073 1.00 57.12 78 ARG A O 1
ATOM 576 N N . PRO A 1 79 ? 58.724 13.982 -73.034 1.00 57.00 79 PRO A N 1
ATOM 577 C CA . PRO A 1 79 ? 58.032 13.829 -74.320 1.00 57.00 79 PRO A CA 1
ATOM 578 C C . PRO A 1 79 ? 56.884 12.799 -74.306 1.00 57.00 79 PRO A C 1
ATOM 580 O O . PRO A 1 79 ? 56.052 12.778 -75.206 1.00 57.00 79 PRO A O 1
ATOM 583 N N . THR A 1 80 ? 56.801 11.943 -73.284 1.00 64.88 80 THR A N 1
ATOM 584 C CA . THR A 1 80 ? 55.801 10.861 -73.182 1.00 64.88 80 THR A CA 1
ATOM 585 C C . THR A 1 80 ? 54.725 11.169 -72.142 1.00 64.88 80 THR A C 1
ATOM 587 O O . THR A 1 80 ? 55.058 11.644 -71.052 1.00 64.88 80 THR A O 1
ATOM 590 N N . THR A 1 81 ? 53.468 10.784 -72.391 1.00 68.88 81 THR A N 1
ATOM 591 C CA . THR A 1 81 ? 52.387 10.904 -71.396 1.00 68.88 81 THR A CA 1
ATOM 592 C C . THR A 1 81 ? 52.746 10.190 -70.084 1.00 68.88 81 THR A C 1
ATOM 594 O O . THR A 1 81 ? 53.217 9.047 -70.129 1.00 68.88 81 THR A O 1
ATOM 597 N N . PRO A 1 82 ? 52.500 10.790 -68.905 1.00 73.12 82 PRO A N 1
ATOM 598 C CA . PRO A 1 82 ? 52.758 10.124 -67.633 1.00 73.12 82 PRO A CA 1
ATOM 599 C C . PRO A 1 82 ? 51.874 8.877 -67.478 1.00 73.12 82 PRO A C 1
ATOM 601 O O . PRO A 1 82 ? 50.653 8.930 -67.629 1.00 73.12 82 PRO A O 1
ATOM 604 N N . GLY A 1 83 ? 52.497 7.739 -67.161 1.00 75.88 83 GLY A N 1
ATOM 605 C CA . GLY A 1 83 ? 51.802 6.462 -67.007 1.00 75.88 83 GLY A CA 1
ATOM 606 C C . GLY A 1 83 ? 50.789 6.485 -65.859 1.00 75.88 83 GLY A C 1
ATOM 607 O O . GLY A 1 83 ? 51.151 6.695 -64.704 1.00 75.88 83 GLY A O 1
ATOM 608 N N . LYS A 1 84 ? 49.515 6.215 -66.167 1.00 80.81 84 LYS A N 1
ATOM 609 C CA . LYS A 1 84 ? 48.413 6.233 -65.186 1.00 80.81 84 LYS A CA 1
ATOM 610 C C . LYS A 1 84 ? 48.389 5.012 -64.260 1.00 80.81 84 LYS A C 1
ATOM 612 O O . LYS A 1 84 ? 47.815 5.097 -63.184 1.00 80.81 84 LYS A O 1
ATOM 617 N N . LYS A 1 85 ? 49.031 3.899 -64.641 1.00 82.88 85 LYS A N 1
ATOM 618 C CA . LYS A 1 85 ? 48.941 2.596 -63.947 1.00 82.88 85 LYS A CA 1
ATOM 619 C C . LYS A 1 85 ? 49.287 2.674 -62.454 1.00 82.88 85 LYS A C 1
ATOM 621 O O . LYS A 1 85 ? 48.548 2.149 -61.632 1.00 82.88 85 LYS A O 1
ATOM 626 N N . ARG A 1 86 ? 50.376 3.368 -62.098 1.00 81.94 86 ARG A N 1
ATOM 627 C CA . ARG A 1 86 ? 50.827 3.495 -60.701 1.00 81.94 86 ARG A CA 1
ATOM 628 C C . ARG A 1 86 ? 49.883 4.357 -59.865 1.00 81.94 86 ARG A C 1
ATOM 630 O O . ARG A 1 86 ? 49.540 3.960 -58.761 1.00 81.94 86 ARG A O 1
ATOM 637 N N . LEU A 1 87 ? 49.415 5.476 -60.424 1.00 83.81 87 LEU A N 1
ATOM 638 C CA . LEU A 1 87 ? 48.415 6.334 -59.787 1.00 83.81 87 LEU A CA 1
ATOM 639 C C . LEU A 1 87 ? 47.115 5.561 -59.535 1.00 83.81 87 LEU A C 1
ATOM 641 O O . LEU A 1 87 ? 46.576 5.617 -58.435 1.00 83.81 87 LEU A O 1
ATOM 645 N N . LEU A 1 88 ? 46.651 4.812 -60.538 1.00 85.88 88 LEU A N 1
ATOM 646 C CA . LEU A 1 88 ? 45.421 4.023 -60.476 1.00 85.88 88 LEU A CA 1
ATOM 647 C C . LEU A 1 88 ? 45.521 2.913 -59.420 1.00 85.88 88 LEU A C 1
ATOM 649 O O . LEU A 1 88 ? 44.602 2.758 -58.628 1.00 85.88 88 LEU A O 1
ATOM 653 N N . LEU A 1 89 ? 46.666 2.225 -59.331 1.00 87.62 89 LEU A N 1
ATOM 654 C CA . LEU A 1 89 ? 46.928 1.220 -58.297 1.00 87.62 89 LEU A CA 1
ATOM 655 C C . LEU A 1 89 ? 46.941 1.837 -56.887 1.00 87.62 89 LEU A C 1
ATOM 657 O O . LEU A 1 89 ? 46.254 1.351 -55.995 1.00 87.62 89 LEU A O 1
ATOM 661 N N . THR A 1 90 ? 47.677 2.936 -56.680 1.00 87.62 90 THR A N 1
ATOM 662 C CA . THR A 1 90 ? 47.752 3.596 -55.361 1.00 87.62 90 THR A CA 1
ATOM 663 C C . THR A 1 90 ? 46.412 4.174 -54.919 1.00 87.62 90 THR A C 1
ATOM 665 O O . THR A 1 90 ? 46.070 4.119 -53.741 1.00 87.62 90 THR A O 1
ATOM 668 N N . LEU A 1 91 ? 45.638 4.708 -55.866 1.00 88.12 91 LEU A N 1
ATOM 669 C CA . LEU A 1 91 ? 44.326 5.271 -55.587 1.00 88.12 91 LEU A CA 1
ATOM 670 C C . LEU A 1 91 ? 43.298 4.163 -55.349 1.00 88.12 91 LEU A C 1
ATOM 672 O O . LEU A 1 91 ? 42.459 4.325 -54.476 1.00 88.12 91 LEU A O 1
ATOM 676 N N . SER A 1 92 ? 43.416 3.020 -56.035 1.00 90.69 92 SER A N 1
ATOM 677 C CA . SER A 1 92 ? 42.613 1.824 -55.764 1.00 90.69 92 SER A CA 1
ATOM 678 C C . SER A 1 92 ? 42.839 1.294 -54.348 1.00 90.69 92 SER A C 1
ATOM 680 O O . SER A 1 92 ? 41.868 0.988 -53.671 1.00 90.69 92 SER A O 1
ATOM 682 N N . VAL A 1 93 ? 44.088 1.223 -53.872 1.00 89.81 93 VAL A N 1
ATOM 683 C CA . VAL A 1 93 ? 44.393 0.789 -52.493 1.00 89.81 93 VAL A CA 1
ATOM 684 C C . VAL A 1 93 ? 43.812 1.763 -51.464 1.00 89.81 93 VAL A C 1
ATOM 686 O O . VAL A 1 93 ? 43.207 1.329 -50.487 1.00 89.81 93 VAL A O 1
ATOM 689 N N . LEU A 1 94 ? 43.936 3.075 -51.700 1.00 90.50 94 LEU A N 1
ATOM 690 C CA . LEU A 1 94 ? 43.310 4.092 -50.851 1.00 90.50 94 LEU A CA 1
ATOM 691 C C . LEU A 1 94 ? 41.779 3.963 -50.852 1.00 90.50 94 LEU A C 1
ATOM 693 O O . LEU A 1 94 ? 41.164 4.058 -49.794 1.00 90.50 94 LEU A O 1
ATOM 697 N N . LEU A 1 95 ? 41.163 3.730 -52.014 1.00 90.25 95 LEU A N 1
ATOM 698 C CA . LEU A 1 95 ? 39.711 3.594 -52.127 1.00 90.25 95 LEU A CA 1
ATOM 699 C C . LEU A 1 95 ? 39.206 2.353 -51.382 1.00 90.25 95 LEU A C 1
ATOM 701 O O . LEU A 1 95 ? 38.225 2.449 -50.654 1.00 90.25 95 LEU A O 1
ATOM 705 N N . SER A 1 96 ? 39.902 1.218 -51.506 1.00 88.50 96 SER A N 1
ATOM 706 C CA . SER A 1 96 ? 39.584 -0.005 -50.759 1.00 88.50 96 SER A CA 1
ATOM 707 C C . SER A 1 96 ? 39.734 0.190 -49.250 1.00 88.50 96 SER A C 1
ATOM 709 O O . SER A 1 96 ? 38.902 -0.285 -48.482 1.00 88.50 96 SER A O 1
ATOM 711 N N . PHE A 1 97 ? 40.758 0.930 -48.815 1.00 88.00 97 PHE A N 1
ATOM 712 C CA . PHE A 1 97 ? 40.953 1.271 -47.406 1.00 88.00 97 PHE A CA 1
ATOM 713 C C . PHE A 1 97 ? 39.814 2.153 -46.866 1.00 88.00 97 PHE A C 1
ATOM 715 O O . PHE A 1 97 ? 39.258 1.879 -45.805 1.00 88.00 97 PHE A O 1
ATOM 722 N N . LEU A 1 98 ? 39.414 3.175 -47.628 1.00 87.38 98 LEU A N 1
ATOM 723 C CA . LEU A 1 98 ? 38.293 4.053 -47.280 1.00 87.38 98 LEU A CA 1
ATOM 724 C C . LEU A 1 98 ? 36.947 3.316 -47.295 1.00 87.38 98 LEU A C 1
ATOM 726 O O . LEU A 1 98 ? 36.100 3.593 -46.451 1.00 87.38 98 LEU A O 1
ATOM 730 N N . ALA A 1 99 ? 36.763 2.353 -48.199 1.00 89.25 99 ALA A N 1
ATOM 731 C CA . ALA A 1 99 ? 35.576 1.503 -48.245 1.00 89.25 99 ALA A CA 1
ATOM 732 C C . ALA A 1 99 ? 35.482 0.535 -47.048 1.00 89.25 99 ALA A C 1
ATOM 734 O O . ALA A 1 99 ? 34.383 0.125 -46.685 1.00 89.25 99 ALA A O 1
ATOM 735 N N . GLY A 1 100 ? 36.604 0.202 -46.399 1.00 85.50 100 GLY A N 1
ATOM 736 C CA . GLY A 1 100 ? 36.626 -0.607 -45.175 1.00 85.50 100 GLY A CA 1
ATOM 737 C C . GLY A 1 100 ? 36.192 0.148 -43.912 1.00 85.50 100 GLY A C 1
ATOM 738 O O . GLY A 1 100 ? 35.682 -0.466 -42.977 1.00 85.50 100 GLY A O 1
ATOM 739 N N . LEU A 1 101 ? 36.330 1.478 -43.884 1.00 83.81 101 LEU A N 1
ATOM 740 C CA . LEU A 1 101 ? 35.929 2.318 -42.750 1.00 83.81 101 LEU A CA 1
ATOM 741 C C . LEU A 1 101 ? 34.434 2.202 -42.382 1.00 83.81 101 LEU A C 1
ATOM 743 O O . LEU A 1 101 ? 34.153 1.992 -41.203 1.00 83.81 101 LEU A O 1
ATOM 747 N N . PRO A 1 102 ? 33.463 2.298 -43.316 1.00 86.50 102 PRO A N 1
ATOM 748 C CA . PRO A 1 102 ? 32.050 2.126 -42.976 1.00 86.50 102 PRO A CA 1
ATOM 749 C C . PRO A 1 102 ? 31.737 0.717 -42.461 1.00 86.50 102 PRO A C 1
ATOM 751 O O . PRO A 1 102 ? 30.909 0.580 -41.567 1.00 86.50 102 PRO A O 1
ATOM 754 N N . PHE A 1 103 ? 32.419 -0.320 -42.962 1.00 85.31 103 PHE A N 1
ATOM 755 C CA . PHE A 1 103 ? 32.260 -1.685 -42.453 1.00 85.31 103 PHE A CA 1
ATOM 756 C C . PHE A 1 103 ? 32.783 -1.813 -41.019 1.00 85.31 103 PHE A C 1
ATOM 758 O O . PHE A 1 103 ? 32.098 -2.368 -40.165 1.00 85.31 103 PHE A O 1
ATOM 765 N N . LEU A 1 104 ? 33.952 -1.232 -40.734 1.00 81.62 104 LEU A N 1
ATOM 766 C CA . LEU A 1 104 ? 34.518 -1.193 -39.389 1.00 81.62 104 LEU A CA 1
ATOM 767 C C . LEU A 1 104 ? 33.589 -0.447 -38.425 1.00 81.62 104 LEU A C 1
ATOM 769 O O . LEU A 1 104 ? 33.210 -1.008 -37.401 1.00 81.62 104 LEU A O 1
ATOM 773 N N . LEU A 1 105 ? 33.130 0.752 -38.796 1.00 81.38 105 LEU A N 1
ATOM 774 C CA . LEU A 1 105 ? 32.181 1.527 -37.993 1.00 81.38 105 LEU A CA 1
ATOM 775 C C . LEU A 1 105 ? 30.887 0.747 -37.732 1.00 81.38 105 LEU A C 1
ATOM 777 O O . LEU A 1 105 ? 30.445 0.697 -36.586 1.00 81.38 105 LEU A O 1
ATOM 781 N N . LYS A 1 106 ? 30.332 0.075 -38.751 1.00 84.06 106 LYS A N 1
ATOM 782 C CA . LYS A 1 106 ? 29.117 -0.741 -38.620 1.00 84.06 106 LYS A CA 1
ATOM 783 C C . LYS A 1 106 ? 29.324 -1.977 -37.744 1.00 84.06 106 LYS A C 1
ATOM 785 O O . LYS A 1 106 ? 28.448 -2.312 -36.959 1.00 84.06 106 LYS A O 1
ATOM 790 N N . SER A 1 107 ? 30.479 -2.636 -37.843 1.00 80.75 107 SER A N 1
ATOM 791 C CA . SER A 1 107 ? 30.814 -3.806 -37.017 1.00 80.75 107 SER A CA 1
ATOM 792 C C . SER A 1 107 ? 31.007 -3.464 -35.537 1.00 80.75 107 SER A C 1
ATOM 794 O O . SER A 1 107 ? 30.864 -4.326 -34.677 1.00 80.75 107 SER A O 1
ATOM 796 N N . THR A 1 108 ? 31.308 -2.197 -35.245 1.00 76.06 108 THR A N 1
ATOM 797 C CA . THR A 1 108 ? 31.513 -1.675 -33.886 1.00 76.06 108 THR A CA 1
ATOM 798 C C . THR A 1 108 ? 30.324 -0.871 -33.365 1.00 76.06 108 THR A C 1
ATOM 800 O O . THR A 1 108 ? 30.381 -0.326 -32.262 1.00 76.06 108 THR A O 1
ATOM 803 N N . GLU A 1 109 ? 29.252 -0.771 -34.153 1.00 79.88 109 GLU A N 1
ATOM 804 C CA . GLU A 1 109 ? 28.020 -0.115 -33.741 1.00 79.88 109 GLU A CA 1
ATOM 805 C C . GLU A 1 109 ? 27.313 -0.979 -32.696 1.00 79.88 109 GLU A C 1
ATOM 807 O O . GLU A 1 109 ? 27.051 -2.164 -32.904 1.00 79.88 109 GLU A O 1
ATOM 812 N N . ILE A 1 110 ? 27.002 -0.376 -31.553 1.00 76.31 110 ILE A N 1
ATOM 813 C CA . ILE A 1 110 ? 26.255 -1.047 -30.494 1.00 76.31 110 ILE A CA 1
ATOM 814 C C . ILE A 1 110 ? 24.778 -0.936 -30.846 1.00 76.31 110 ILE A C 1
ATOM 816 O O . ILE A 1 110 ? 24.230 0.167 -30.896 1.00 76.31 110 ILE A O 1
ATOM 820 N N . TYR A 1 111 ? 24.139 -2.081 -31.075 1.00 79.44 111 TYR A N 1
ATOM 821 C CA . TYR A 1 111 ? 22.694 -2.132 -31.244 1.00 79.44 111 TYR A CA 1
ATOM 822 C C . TYR A 1 111 ? 21.991 -1.685 -29.956 1.00 79.44 111 TYR A C 1
ATOM 824 O O . TYR A 1 111 ? 22.376 -2.066 -28.847 1.00 79.44 111 TYR A O 1
ATOM 832 N N . ARG A 1 112 ? 20.960 -0.856 -30.122 1.00 80.50 112 ARG A N 1
ATOM 833 C CA . ARG A 1 112 ? 20.147 -0.301 -29.042 1.00 80.50 112 ARG A CA 1
ATOM 834 C C . ARG A 1 112 ? 18.687 -0.471 -29.395 1.00 80.50 112 ARG A C 1
ATOM 836 O O . ARG A 1 112 ? 18.258 0.015 -30.442 1.00 80.50 112 ARG A O 1
ATOM 843 N N . SER A 1 113 ? 17.926 -1.073 -28.492 1.00 84.00 113 SER A N 1
ATOM 844 C CA . SER A 1 113 ? 16.475 -1.002 -28.584 1.00 84.00 113 SER A CA 1
ATOM 845 C C . SER A 1 113 ? 16.034 0.468 -28.515 1.00 84.00 113 SER A C 1
ATOM 847 O O . SER A 1 113 ? 16.467 1.192 -27.609 1.00 84.00 113 SER A O 1
ATOM 849 N N . PRO A 1 114 ? 15.177 0.939 -29.437 1.00 83.25 114 PRO A N 1
ATOM 850 C CA . PRO A 1 114 ? 14.641 2.290 -29.374 1.00 83.25 114 PRO A CA 1
ATOM 851 C C . PRO A 1 114 ? 13.711 2.415 -28.164 1.00 83.25 114 PRO A C 1
ATOM 853 O O . PRO A 1 114 ? 12.749 1.659 -28.028 1.00 83.25 114 PRO A O 1
ATOM 856 N N . LEU A 1 115 ? 13.990 3.375 -27.282 1.00 84.12 115 LEU A N 1
ATOM 857 C CA . LEU A 1 115 ? 13.094 3.699 -26.175 1.00 84.12 115 LEU A CA 1
ATOM 858 C C . LEU A 1 115 ? 12.022 4.704 -26.631 1.00 84.12 115 LEU A C 1
ATOM 860 O O . LEU A 1 115 ? 12.309 5.581 -27.453 1.00 84.12 115 LEU A O 1
ATOM 864 N N . PRO A 1 116 ? 10.787 4.616 -26.107 1.00 83.56 116 PRO A N 1
ATOM 865 C CA . PRO A 1 116 ? 9.688 5.508 -26.473 1.00 83.56 116 PRO A CA 1
ATOM 866 C C . PRO A 1 116 ? 9.832 6.894 -25.812 1.00 83.56 116 PRO A C 1
ATOM 868 O O . PRO A 1 116 ? 9.036 7.285 -24.961 1.00 83.56 116 PRO A O 1
ATOM 871 N N . TYR A 1 117 ? 10.843 7.671 -26.214 1.00 80.00 117 TYR A N 1
ATOM 872 C CA . TYR A 1 117 ? 11.145 8.992 -25.637 1.00 80.00 117 TYR A CA 1
ATOM 873 C C . TYR A 1 117 ? 9.986 9.999 -25.741 1.00 80.00 117 TYR A C 1
ATOM 875 O O . TYR A 1 117 ? 9.786 10.814 -24.840 1.00 80.00 117 TYR A O 1
ATOM 883 N N . ALA A 1 118 ? 9.198 9.944 -26.819 1.00 75.19 118 ALA A N 1
ATOM 884 C CA . ALA A 1 118 ? 8.013 10.791 -26.980 1.00 75.19 118 ALA A CA 1
ATOM 885 C C . ALA A 1 118 ? 6.951 10.507 -25.902 1.00 75.19 118 ALA A C 1
ATOM 887 O O . ALA A 1 118 ? 6.418 11.433 -25.301 1.00 75.19 118 ALA A O 1
ATOM 888 N N . SER A 1 119 ? 6.696 9.233 -25.599 1.00 76.06 119 SER A N 1
ATOM 889 C CA . SER A 1 119 ? 5.767 8.837 -24.536 1.00 76.06 119 SER A CA 1
ATOM 890 C C . SER A 1 119 ? 6.308 9.199 -23.152 1.00 76.06 119 SER A C 1
ATOM 892 O O . SER A 1 119 ? 5.578 9.770 -22.349 1.00 76.06 119 SER A O 1
ATOM 894 N N . LEU A 1 120 ? 7.605 8.977 -22.907 1.00 73.75 120 LEU A N 1
ATOM 895 C CA . LEU A 1 120 ? 8.275 9.344 -21.650 1.00 73.75 120 LEU A CA 1
ATOM 896 C C . LEU A 1 120 ? 8.209 10.852 -21.366 1.00 73.75 120 LEU A C 1
ATOM 898 O O . LEU A 1 120 ? 8.006 11.270 -20.233 1.00 73.75 120 LEU A O 1
ATOM 902 N N . SER A 1 121 ? 8.343 11.676 -22.407 1.00 66.19 121 SER A N 1
ATOM 903 C CA . SER A 1 121 ? 8.263 13.137 -22.294 1.00 66.19 121 SER A CA 1
ATOM 904 C C . SER A 1 121 ? 6.837 13.684 -22.203 1.00 66.19 121 SER A C 1
ATOM 906 O O . SER A 1 121 ? 6.674 14.820 -21.761 1.00 66.19 121 SER A O 1
ATOM 908 N N . SER A 1 122 ? 5.830 12.897 -22.598 1.00 68.25 122 SER A N 1
ATOM 909 C CA . SER A 1 122 ? 4.410 13.271 -22.542 1.00 68.25 122 SER A CA 1
ATOM 910 C C . SER A 1 122 ? 3.747 13.016 -21.187 1.00 68.25 122 SER A C 1
ATOM 912 O O . SER A 1 122 ? 2.625 13.468 -20.966 1.00 68.25 122 SER A O 1
ATOM 914 N N . LEU A 1 123 ? 4.414 12.291 -20.284 1.00 62.50 123 LEU A N 1
ATOM 915 C CA . LEU A 1 123 ? 3.866 11.998 -18.964 1.00 62.50 123 LEU A CA 1
ATOM 916 C C . LEU A 1 123 ? 3.920 13.256 -18.086 1.00 62.50 123 LEU A C 1
ATOM 918 O O . LEU A 1 123 ? 4.927 13.972 -18.110 1.00 62.50 123 LEU A O 1
ATOM 922 N N . PRO A 1 124 ? 2.849 13.552 -17.330 1.00 58.09 124 PRO A N 1
ATOM 923 C CA . PRO A 1 124 ? 2.812 14.710 -16.449 1.00 58.09 124 PRO A CA 1
ATOM 924 C C . PRO A 1 124 ? 3.950 14.613 -15.428 1.00 58.09 124 PRO A C 1
ATOM 926 O O . PRO A 1 124 ? 4.061 13.646 -14.683 1.00 58.09 124 PRO A O 1
ATOM 929 N N . ARG A 1 125 ? 4.827 15.621 -15.437 1.00 55.88 125 ARG A N 1
ATOM 930 C CA . ARG A 1 125 ? 6.103 15.636 -14.702 1.00 55.88 125 ARG A CA 1
ATOM 931 C C . ARG A 1 125 ? 5.982 16.094 -13.246 1.00 55.88 125 ARG A C 1
ATOM 933 O O . ARG A 1 125 ? 6.991 16.156 -12.552 1.00 55.88 125 ARG A O 1
ATOM 940 N N . SER A 1 126 ? 4.794 16.516 -12.808 1.00 47.75 126 SER A N 1
ATOM 941 C CA . SER A 1 126 ? 4.661 17.274 -11.553 1.00 47.75 126 SER A CA 1
ATOM 942 C C . SER A 1 126 ? 3.372 17.029 -10.776 1.00 47.75 126 SER A C 1
ATOM 944 O O . SER A 1 126 ? 3.395 17.209 -9.565 1.00 47.75 126 SER A O 1
ATOM 946 N N . ASP A 1 127 ? 2.294 16.574 -11.422 1.00 55.16 127 ASP A N 1
ATOM 947 C CA . ASP A 1 127 ? 1.019 16.363 -10.738 1.00 55.16 127 ASP A CA 1
ATOM 948 C C . ASP A 1 127 ? 0.650 14.873 -10.718 1.00 55.16 127 ASP A C 1
ATOM 950 O O . ASP A 1 127 ? 0.512 14.262 -11.787 1.00 55.16 127 ASP A O 1
ATOM 954 N N . PRO A 1 128 ? 0.491 14.264 -9.526 1.00 58.81 128 PRO A N 1
ATOM 955 C CA . PRO A 1 128 ? -0.027 12.910 -9.421 1.00 58.81 128 PRO A CA 1
ATOM 956 C C . PRO A 1 128 ? -1.455 12.846 -9.988 1.00 58.81 128 PRO A C 1
ATOM 958 O O . PRO A 1 128 ? -2.174 13.851 -9.981 1.00 58.81 128 PRO A O 1
ATOM 961 N N . PRO A 1 129 ? -1.897 11.679 -10.487 1.00 61.97 129 PRO A N 1
ATOM 962 C CA . PRO A 1 129 ? -3.253 11.531 -11.001 1.00 61.97 129 PRO A CA 1
ATOM 963 C C . PRO A 1 129 ? -4.283 11.901 -9.926 1.00 61.97 129 PRO A C 1
ATOM 965 O O . PRO A 1 129 ? -4.244 11.378 -8.813 1.00 61.97 129 PRO A O 1
ATOM 968 N N . SER A 1 130 ? -5.209 12.806 -10.259 1.00 67.00 130 SER A N 1
ATOM 969 C CA . SER A 1 130 ? -6.309 13.163 -9.369 1.00 67.00 130 SER A CA 1
ATOM 970 C C . SER A 1 130 ? -7.320 12.021 -9.328 1.00 67.00 130 SER A C 1
ATOM 972 O O . SER A 1 130 ? -7.979 11.710 -10.319 1.00 67.00 130 SER A O 1
ATOM 974 N N . VAL A 1 131 ? -7.448 11.385 -8.165 1.00 74.19 131 VAL A N 1
ATOM 975 C CA . VAL A 1 131 ? -8.525 10.424 -7.929 1.00 74.19 131 VAL A CA 1
ATOM 976 C C . VAL A 1 131 ? -9.782 11.223 -7.567 1.00 74.19 131 VAL A C 1
ATOM 978 O O . VAL A 1 131 ? -9.720 12.029 -6.630 1.00 74.19 131 VAL A O 1
ATOM 981 N N . PRO A 1 132 ? -10.906 11.069 -8.295 1.00 76.69 132 PRO A N 1
ATOM 982 C CA . PRO A 1 132 ? -12.130 11.789 -7.984 1.00 76.69 132 PRO A CA 1
ATOM 983 C C . PRO A 1 132 ? -12.724 11.236 -6.688 1.00 76.69 132 PRO A C 1
ATOM 985 O O . PRO A 1 132 ? -13.106 10.070 -6.614 1.00 76.69 132 PRO A O 1
ATOM 988 N N . CYS A 1 133 ? -12.825 12.084 -5.667 1.00 80.94 133 CYS A N 1
ATOM 989 C CA . CYS A 1 133 ? -13.418 11.717 -4.383 1.00 80.94 133 CYS A CA 1
ATOM 990 C C . CYS A 1 133 ? -14.807 12.354 -4.270 1.00 80.94 133 CYS A C 1
ATOM 992 O O . CYS A 1 133 ? -14.953 13.576 -4.367 1.00 80.94 133 CYS A O 1
ATOM 994 N N . ARG A 1 134 ? -15.843 11.521 -4.118 1.00 84.94 134 ARG A N 1
ATOM 995 C CA . ARG A 1 134 ? -17.236 11.966 -3.997 1.00 84.94 134 ARG A CA 1
ATOM 996 C C . ARG A 1 134 ? -17.697 11.842 -2.558 1.00 84.94 134 ARG A C 1
ATOM 998 O O . ARG A 1 134 ? -17.648 10.764 -1.977 1.00 84.94 134 ARG A O 1
ATOM 1005 N N . PHE A 1 135 ? -18.170 12.948 -2.012 1.00 87.88 135 PHE A N 1
ATOM 1006 C CA . PHE A 1 135 ? -18.655 13.045 -0.649 1.00 87.88 135 PHE A CA 1
ATOM 1007 C C . PHE A 1 135 ? -20.156 13.306 -0.653 1.00 87.88 135 PHE A C 1
ATOM 1009 O O . PHE A 1 135 ? -20.649 14.180 -1.374 1.00 87.88 135 PHE A O 1
ATOM 1016 N N . HIS A 1 136 ? -20.881 12.545 0.154 1.00 90.12 136 HIS A N 1
ATOM 1017 C CA . HIS A 1 136 ? -22.322 12.662 0.314 1.00 90.12 136 HIS A CA 1
ATOM 1018 C C . HIS A 1 136 ? -22.650 12.898 1.786 1.00 90.12 136 HIS A C 1
ATOM 1020 O O . HIS A 1 136 ? -22.237 12.134 2.650 1.00 90.12 136 HIS A O 1
ATOM 1026 N N . ALA A 1 137 ? -23.351 13.981 2.106 1.00 91.31 137 ALA A N 1
ATOM 1027 C CA . ALA A 1 137 ? -23.853 14.203 3.459 1.00 91.31 137 ALA A CA 1
ATOM 1028 C C . ALA A 1 137 ? -25.373 14.043 3.476 1.00 91.31 137 ALA A C 1
ATOM 1030 O O . ALA A 1 137 ? -26.081 14.687 2.701 1.00 91.31 137 ALA A O 1
ATOM 1031 N N . LEU A 1 138 ? -25.873 13.190 4.363 1.00 90.62 138 LEU A N 1
ATOM 1032 C CA . LEU A 1 138 ? -27.291 12.906 4.527 1.00 90.62 138 LEU A CA 1
ATOM 1033 C C . LEU A 1 138 ? -27.768 13.481 5.858 1.00 90.62 138 LEU A C 1
ATOM 1035 O O . LEU A 1 138 ? -27.218 13.149 6.900 1.00 90.62 138 LEU A O 1
ATOM 1039 N N . PHE A 1 139 ? -28.807 14.307 5.836 1.00 89.75 139 PHE A N 1
ATOM 1040 C CA . PHE A 1 139 ? -29.423 14.866 7.037 1.00 89.75 139 PHE A CA 1
ATOM 1041 C C . PHE A 1 139 ? -30.842 14.321 7.187 1.00 89.75 139 PHE A C 1
ATOM 1043 O O . PHE A 1 139 ? -31.710 14.615 6.366 1.00 89.75 139 PHE A O 1
ATOM 1050 N N . LEU A 1 140 ? -31.089 13.554 8.248 1.00 88.38 140 LEU A N 1
ATOM 1051 C CA . LEU A 1 140 ? -32.420 13.070 8.608 1.00 88.38 140 LEU A CA 1
ATOM 1052 C C . LEU A 1 140 ? -33.086 14.107 9.518 1.00 88.38 140 LEU A C 1
ATOM 1054 O O . LEU A 1 140 ? -32.903 14.095 10.738 1.00 88.38 140 LEU A O 1
ATOM 1058 N N . ARG A 1 141 ? -33.810 15.055 8.915 1.00 84.19 141 ARG A N 1
ATOM 1059 C CA . ARG A 1 141 ? -34.470 16.163 9.624 1.00 84.19 141 ARG A CA 1
ATOM 1060 C C . ARG A 1 141 ? -35.655 16.727 8.828 1.00 84.19 141 ARG A C 1
ATOM 1062 O O . ARG A 1 141 ? -35.728 16.506 7.621 1.00 84.19 141 ARG A O 1
ATOM 1069 N N . PRO A 1 142 ? -36.568 17.485 9.469 1.00 76.38 142 PRO A N 1
ATOM 1070 C CA . PRO A 1 142 ? -37.675 18.136 8.770 1.00 76.38 142 PRO A CA 1
ATOM 1071 C C . PRO A 1 142 ? -37.183 18.998 7.599 1.00 76.38 142 PRO A C 1
ATOM 1073 O O . PRO A 1 142 ? -36.184 19.711 7.732 1.00 76.38 142 PRO A O 1
ATOM 1076 N N . ALA A 1 143 ? -37.874 18.910 6.460 1.00 63.47 143 ALA A N 1
ATOM 1077 C CA . ALA A 1 143 ? -37.429 19.512 5.205 1.00 63.47 143 ALA A CA 1
ATOM 1078 C C . ALA A 1 143 ? -37.486 21.047 5.227 1.00 63.47 143 ALA A C 1
ATOM 1080 O O . ALA A 1 143 ? -38.523 21.638 5.524 1.00 63.47 143 ALA A O 1
ATOM 1081 N N . ASP A 1 144 ? -36.380 21.662 4.805 1.00 71.88 144 ASP A N 1
ATOM 1082 C CA . ASP A 1 144 ? -36.276 23.059 4.371 1.00 71.88 144 ASP A CA 1
ATOM 1083 C C . ASP A 1 144 ? -35.696 23.047 2.938 1.00 71.88 144 ASP A C 1
ATOM 1085 O O . ASP A 1 144 ? -34.619 22.471 2.737 1.00 71.88 144 ASP A O 1
ATOM 1089 N N . PRO A 1 145 ? -36.402 23.595 1.928 1.00 69.75 145 PRO A N 1
ATOM 1090 C CA . PRO A 1 145 ? -36.018 23.491 0.518 1.00 69.75 145 PRO A CA 1
ATOM 1091 C C . PRO A 1 145 ? -34.650 24.105 0.185 1.00 69.75 145 PRO A C 1
ATOM 1093 O O . PRO A 1 145 ? -33.964 23.575 -0.684 1.00 69.75 145 PRO A O 1
ATOM 1096 N N . ASP A 1 146 ? -34.209 25.144 0.901 1.00 79.94 146 ASP A N 1
ATOM 1097 C CA . ASP A 1 146 ? -32.929 25.822 0.619 1.00 79.94 146 ASP A CA 1
ATOM 1098 C C . ASP A 1 146 ? -31.754 25.254 1.436 1.00 79.94 146 ASP A C 1
ATOM 1100 O O . ASP A 1 146 ? -30.590 25.623 1.246 1.00 79.94 146 ASP A O 1
ATOM 1104 N N . LEU A 1 147 ? -32.033 24.357 2.385 1.00 84.12 147 LEU A N 1
ATOM 1105 C CA . LEU A 1 147 ? -31.045 23.887 3.353 1.00 84.12 147 LEU A CA 1
ATOM 1106 C C . LEU A 1 147 ? -29.959 23.018 2.708 1.00 84.12 147 LEU A C 1
ATOM 1108 O O . LEU A 1 147 ? -28.786 23.152 3.060 1.00 84.12 147 LEU A O 1
ATOM 1112 N N . ALA A 1 148 ? -30.327 22.161 1.752 1.00 84.62 148 ALA A N 1
ATOM 1113 C CA . ALA A 1 148 ? -29.385 21.254 1.099 1.00 84.62 148 ALA A CA 1
ATOM 1114 C C . ALA A 1 148 ? -28.275 22.021 0.356 1.00 84.62 148 ALA A C 1
ATOM 1116 O O . ALA A 1 148 ? -27.098 21.693 0.510 1.00 84.62 148 ALA A O 1
ATOM 1117 N N . ASP A 1 149 ? -28.634 23.069 -0.396 1.00 86.75 149 ASP A N 1
ATOM 1118 C CA . ASP A 1 149 ? -27.680 23.885 -1.160 1.00 86.75 149 ASP A CA 1
ATOM 1119 C C . ASP A 1 149 ? -26.762 24.708 -0.254 1.00 86.75 149 ASP A C 1
ATOM 1121 O O . ASP A 1 149 ? -25.547 24.760 -0.479 1.00 86.75 149 ASP A O 1
ATOM 1125 N N . ARG A 1 150 ? -27.305 25.295 0.824 1.00 89.69 150 ARG A N 1
ATOM 1126 C CA . ARG A 1 150 ? -26.489 25.992 1.832 1.00 89.69 150 ARG A CA 1
ATOM 1127 C C . ARG A 1 150 ? -25.474 25.052 2.479 1.00 89.69 150 ARG A C 1
ATOM 1129 O O . ARG A 1 150 ? -24.296 25.395 2.565 1.00 89.69 150 ARG A O 1
ATOM 1136 N N . LEU A 1 151 ? -25.905 23.863 2.908 1.00 89.44 151 LEU A N 1
ATOM 1137 C CA . LEU A 1 151 ? -25.028 22.878 3.546 1.00 89.44 151 LEU A CA 1
ATOM 1138 C C . LEU A 1 151 ? -23.961 22.355 2.579 1.00 89.44 151 LEU A C 1
ATOM 1140 O O . LEU A 1 151 ? -22.799 22.238 2.968 1.00 89.44 151 LEU A O 1
ATOM 1144 N N . ALA A 1 152 ? -24.310 22.100 1.315 1.00 88.81 152 ALA A N 1
ATOM 1145 C CA . ALA A 1 152 ? -23.351 21.658 0.305 1.00 88.81 152 ALA A CA 1
ATOM 1146 C C . ALA A 1 152 ? -22.233 22.687 0.084 1.00 88.81 152 ALA A C 1
ATOM 1148 O O . ALA A 1 152 ? -21.054 22.319 0.015 1.00 88.81 152 ALA A O 1
ATOM 1149 N N . LEU A 1 153 ? -22.581 23.979 0.029 1.00 90.00 153 LEU A N 1
ATOM 1150 C CA . LEU A 1 153 ? -21.612 25.072 -0.067 1.00 90.00 153 LEU A CA 1
ATOM 1151 C C . LEU A 1 153 ? -20.736 25.170 1.188 1.00 90.00 153 LEU A C 1
ATOM 1153 O O . LEU A 1 153 ? -19.512 25.241 1.059 1.00 90.00 153 LEU A O 1
ATOM 1157 N N . SER A 1 154 ? -21.331 25.112 2.383 1.00 91.50 154 SER A N 1
ATOM 1158 C CA . SER A 1 154 ? -20.606 25.185 3.659 1.00 91.50 154 SER A CA 1
ATOM 1159 C C . SER A 1 154 ? -19.627 24.022 3.850 1.00 91.50 154 SER A C 1
ATOM 1161 O O . SER A 1 154 ? -18.473 24.246 4.217 1.00 91.50 154 SER A O 1
ATOM 1163 N N . ILE A 1 155 ? -20.041 22.788 3.538 1.00 91.12 155 ILE A N 1
ATOM 1164 C CA . ILE A 1 155 ? -19.176 21.597 3.603 1.00 91.12 155 ILE A CA 1
ATOM 1165 C C . ILE A 1 155 ? -18.055 21.698 2.565 1.00 91.12 155 ILE A C 1
ATOM 1167 O O . ILE A 1 155 ? -16.893 21.435 2.876 1.00 91.12 155 ILE A O 1
ATOM 1171 N N . SER A 1 156 ? -18.372 22.123 1.339 1.00 89.69 156 SER A N 1
ATOM 1172 C CA . SER A 1 156 ? -17.363 22.317 0.292 1.00 89.69 156 SER A CA 1
ATOM 1173 C C . SER A 1 156 ? -16.311 23.350 0.699 1.00 89.69 156 SER A C 1
ATOM 1175 O O . SER A 1 156 ? -15.117 23.138 0.476 1.00 89.69 156 SER A O 1
ATOM 1177 N N . ASP A 1 157 ? -16.728 24.464 1.305 1.00 90.00 157 ASP A N 1
ATOM 1178 C CA . ASP A 1 157 ? -15.816 25.495 1.797 1.00 90.00 157 ASP A CA 1
ATOM 1179 C C . ASP A 1 157 ? -14.968 25.000 2.981 1.00 90.00 157 ASP A C 1
ATOM 1181 O O . ASP A 1 157 ? -13.756 25.216 2.999 1.00 90.00 157 ASP A O 1
ATOM 1185 N N . GLU A 1 158 ? -15.557 24.246 3.914 1.00 89.06 158 GLU A N 1
ATOM 1186 C CA . GLU A 1 158 ? -14.837 23.597 5.018 1.00 89.06 158 GLU A CA 1
ATOM 1187 C C . GLU A 1 158 ? -13.731 22.662 4.507 1.00 89.06 158 GLU A C 1
ATOM 1189 O O . GLU A 1 158 ? -12.580 22.754 4.948 1.00 89.06 158 GLU A O 1
ATOM 1194 N N . LEU A 1 159 ? -14.038 21.811 3.523 1.00 86.81 159 LEU A N 1
ATOM 1195 C CA . LEU A 1 159 ? -13.059 20.914 2.905 1.00 86.81 159 LEU A CA 1
ATOM 1196 C C . LEU A 1 159 ? -11.938 21.686 2.205 1.00 86.81 159 LEU A C 1
ATOM 1198 O O . LEU A 1 159 ? -10.758 21.376 2.389 1.00 86.81 159 LEU A O 1
ATOM 1202 N N . ARG A 1 160 ? -12.273 22.742 1.449 1.00 86.56 160 ARG A N 1
ATOM 1203 C CA . ARG A 1 160 ? -11.271 23.614 0.809 1.00 86.56 160 ARG A CA 1
ATOM 1204 C C . ARG A 1 160 ? -10.386 24.307 1.847 1.00 86.56 160 ARG A C 1
ATOM 1206 O O . ARG A 1 160 ? -9.171 24.384 1.650 1.00 86.56 160 ARG A O 1
ATOM 1213 N N . ARG A 1 161 ? -10.960 24.785 2.957 1.00 86.31 161 ARG A N 1
ATOM 1214 C CA . ARG A 1 161 ? -10.224 25.426 4.060 1.00 86.31 161 ARG A CA 1
ATOM 1215 C C . ARG A 1 161 ? -9.265 24.455 4.741 1.00 86.31 161 ARG A C 1
ATOM 1217 O O . ARG A 1 161 ? -8.097 24.801 4.925 1.00 86.31 161 ARG A O 1
ATOM 1224 N N . ARG A 1 162 ? -9.712 23.237 5.061 1.00 82.19 162 ARG A N 1
ATOM 1225 C CA . ARG A 1 162 ? -8.854 22.181 5.632 1.00 82.19 162 ARG A CA 1
ATOM 1226 C C . ARG A 1 162 ? -7.744 21.774 4.677 1.00 82.19 162 ARG A C 1
ATOM 1228 O O . ARG A 1 162 ? -6.602 21.635 5.109 1.00 82.19 162 ARG A O 1
ATOM 1235 N N . ARG A 1 163 ? -8.045 21.694 3.378 1.00 76.38 163 ARG A N 1
ATOM 1236 C CA . ARG A 1 163 ? -7.050 21.378 2.355 1.00 76.38 163 ARG A CA 1
ATOM 1237 C C . ARG A 1 163 ? -5.907 22.392 2.323 1.00 76.38 163 ARG A C 1
ATOM 1239 O O . ARG A 1 163 ? -4.743 22.010 2.358 1.00 76.38 163 ARG A O 1
ATOM 1246 N N . ARG A 1 164 ? -6.228 23.692 2.284 1.00 74.56 164 ARG A N 1
ATOM 1247 C CA . ARG A 1 164 ? -5.223 24.774 2.220 1.00 74.56 164 ARG A CA 1
ATOM 1248 C C . ARG A 1 164 ? -4.250 24.763 3.400 1.00 74.56 164 ARG A C 1
ATOM 1250 O O . ARG A 1 164 ? -3.104 25.159 3.236 1.00 74.56 164 ARG A O 1
ATOM 1257 N N . ARG A 1 165 ? -4.688 24.304 4.575 1.00 70.19 165 ARG A N 1
ATOM 1258 C CA . ARG A 1 165 ? -3.847 24.208 5.780 1.00 70.19 165 ARG A CA 1
ATOM 1259 C C . ARG A 1 165 ? -2.824 23.067 5.735 1.00 70.19 165 ARG A C 1
ATOM 1261 O O . ARG A 1 165 ? -1.965 23.006 6.602 1.00 70.19 165 ARG A O 1
ATOM 1268 N N . SER A 1 166 ? -2.909 22.184 4.744 1.00 60.75 166 SER A N 1
ATOM 1269 C CA . SER A 1 166 ? -2.083 20.980 4.605 1.00 60.75 166 SER A CA 1
ATOM 1270 C C . SER A 1 166 ? -1.342 20.946 3.262 1.00 60.75 166 SER A C 1
ATOM 1272 O O . SER A 1 166 ? -1.121 19.882 2.692 1.00 60.75 166 SER A O 1
ATOM 1274 N N . ALA A 1 167 ? -1.008 22.123 2.727 1.00 50.59 167 ALA A N 1
ATOM 1275 C CA . ALA A 1 167 ? -0.476 22.303 1.375 1.00 50.59 167 ALA A CA 1
ATOM 1276 C C . ALA A 1 167 ? 0.845 21.559 1.087 1.00 50.59 167 ALA A C 1
ATOM 1278 O O . ALA A 1 167 ? 1.154 21.354 -0.081 1.00 50.59 167 ALA A O 1
ATOM 1279 N N . ASP A 1 168 ? 1.578 21.123 2.115 1.00 47.62 168 ASP A N 1
ATOM 1280 C CA . ASP A 1 168 ? 2.857 20.420 1.951 1.00 47.62 168 ASP A CA 1
ATOM 1281 C C . ASP A 1 168 ? 2.718 18.923 1.613 1.00 47.62 168 ASP A C 1
ATOM 1283 O O . ASP A 1 168 ? 3.699 18.322 1.190 1.00 47.62 168 ASP A O 1
ATOM 1287 N N . HIS A 1 169 ? 1.538 18.304 1.778 1.00 52.38 169 HIS A N 1
ATOM 1288 C CA . HIS A 1 169 ? 1.338 16.868 1.514 1.00 52.38 169 HIS A CA 1
ATOM 1289 C C . HIS A 1 169 ? -0.016 16.627 0.816 1.00 52.38 169 HIS A C 1
ATOM 1291 O O . HIS A 1 169 ? -1.065 16.879 1.419 1.00 52.38 169 HIS A O 1
ATOM 1297 N N . PRO A 1 170 ? -0.056 16.163 -0.449 1.00 52.12 170 PRO A N 1
ATOM 1298 C CA . PRO A 1 170 ? -1.314 15.909 -1.144 1.00 52.12 170 PRO A CA 1
ATOM 1299 C C . PRO A 1 170 ? -2.089 14.768 -0.463 1.00 52.12 170 PRO A C 1
ATOM 1301 O O . PRO A 1 170 ? -1.699 13.608 -0.541 1.00 52.12 170 PRO A O 1
ATOM 1304 N N . PHE A 1 171 ? -3.207 15.107 0.189 1.00 52.12 171 PHE A N 1
ATOM 1305 C CA . PHE A 1 171 ? -4.131 14.187 0.869 1.00 52.12 171 PHE A CA 1
ATOM 1306 C C . PHE A 1 171 ? -4.488 12.953 0.030 1.00 52.12 171 PHE A C 1
ATOM 1308 O O . PHE A 1 171 ? -5.378 13.033 -0.823 1.00 52.12 171 PHE A O 1
ATOM 1315 N N . GLY A 1 172 ? -3.819 11.820 0.268 1.00 54.75 172 GLY A N 1
ATOM 1316 C CA . GLY A 1 172 ? -4.189 10.505 -0.273 1.00 54.75 172 GLY A CA 1
ATOM 1317 C C . GLY A 1 172 ? -4.554 10.488 -1.764 1.00 54.75 172 GLY A C 1
ATOM 1318 O O . GLY A 1 172 ? -5.432 9.726 -2.168 1.00 54.75 172 GLY A O 1
ATOM 1319 N N . CYS A 1 173 ? -3.959 11.375 -2.568 1.00 64.62 173 CYS A N 1
ATOM 1320 C CA . CYS A 1 173 ? -4.294 11.586 -3.976 1.00 64.62 173 CYS A CA 1
ATOM 1321 C C . CYS A 1 173 ? -5.749 11.917 -4.349 1.00 64.62 173 CYS A C 1
ATOM 1323 O O . CYS A 1 173 ? -6.087 11.938 -5.536 1.00 64.62 173 CYS A O 1
ATOM 1325 N N . CYS A 1 174 ? -6.602 12.267 -3.382 1.00 67.69 174 CYS A N 1
ATOM 1326 C CA . CYS A 1 174 ? -7.826 12.993 -3.704 1.00 67.69 174 CYS A CA 1
ATOM 1327 C C . CYS A 1 174 ? -7.401 14.374 -4.231 1.00 67.69 174 CYS A C 1
ATOM 1329 O O . CYS A 1 174 ? -6.956 15.245 -3.473 1.00 67.69 174 CYS A O 1
ATOM 1331 N N . GLY A 1 175 ? -7.472 14.562 -5.551 1.00 57.53 175 GLY A N 1
ATOM 1332 C CA . GLY A 1 175 ? -7.090 15.806 -6.222 1.00 57.53 175 GLY A CA 1
ATOM 1333 C C . GLY A 1 175 ? -7.910 17.012 -5.749 1.00 57.53 175 GLY A C 1
ATOM 1334 O O . GLY A 1 175 ? -8.702 16.926 -4.813 1.00 57.53 175 GLY A O 1
ATOM 1335 N N . GLY A 1 176 ? -7.714 18.182 -6.367 1.00 59.59 176 GLY A N 1
ATOM 1336 C CA . GLY A 1 176 ? -8.557 19.371 -6.116 1.00 59.59 176 GLY A CA 1
ATOM 1337 C C . GLY A 1 176 ? -10.041 19.147 -6.425 1.00 59.59 176 GLY A C 1
ATOM 1338 O O . GLY A 1 176 ? -10.896 19.867 -5.909 1.00 59.59 176 GLY A O 1
ATOM 1339 N N . ASP A 1 177 ? -10.320 18.113 -7.213 1.00 66.50 177 ASP A N 1
ATOM 1340 C CA . ASP A 1 177 ? -11.617 17.783 -7.778 1.00 66.50 177 ASP A CA 1
ATOM 1341 C C . ASP A 1 177 ? -12.357 16.787 -6.878 1.00 66.50 177 ASP A C 1
ATOM 1343 O O . ASP A 1 177 ? -12.487 15.601 -7.185 1.00 66.50 177 ASP A O 1
ATOM 1347 N N . PHE A 1 178 ? -12.825 17.270 -5.727 1.00 79.06 178 PHE A N 1
ATOM 1348 C CA . PHE A 1 178 ? -13.825 16.555 -4.940 1.00 79.06 178 PHE A CA 1
ATOM 1349 C C . PHE A 1 178 ? -15.218 17.112 -5.224 1.00 79.06 178 PHE A C 1
ATOM 1351 O O . PHE A 1 178 ? -15.410 18.324 -5.346 1.00 79.06 178 PHE A O 1
ATOM 1358 N N . ALA A 1 179 ? -16.198 16.219 -5.314 1.00 84.06 179 ALA A N 1
ATOM 1359 C CA . ALA A 1 179 ? -17.599 16.585 -5.471 1.00 84.06 179 ALA A CA 1
ATOM 1360 C C . ALA A 1 179 ? -18.320 16.373 -4.142 1.00 84.06 179 ALA A C 1
ATOM 1362 O O . ALA A 1 179 ? -18.211 15.300 -3.552 1.00 84.06 179 ALA A O 1
ATOM 1363 N N . VAL A 1 180 ? -19.054 17.384 -3.681 1.00 87.25 180 VAL A N 1
ATOM 1364 C CA . VAL A 1 180 ? -19.897 17.296 -2.485 1.00 87.25 180 VAL A CA 1
ATOM 1365 C C . VAL A 1 180 ? -21.352 17.321 -2.924 1.00 87.25 180 VAL A C 1
ATOM 1367 O O . VAL A 1 180 ? -21.753 18.173 -3.714 1.00 87.25 180 VAL A O 1
ATOM 1370 N N . SER A 1 181 ? -22.128 16.385 -2.401 1.00 88.25 181 SER A N 1
ATOM 1371 C CA . SER A 1 181 ? -23.577 16.309 -2.559 1.00 88.25 181 SER A CA 1
ATOM 1372 C C . SER A 1 181 ? -24.225 16.232 -1.186 1.00 88.25 181 SER A C 1
ATOM 1374 O O . SER A 1 181 ? -23.660 15.642 -0.264 1.00 88.25 181 SER A O 1
ATOM 1376 N N . VAL A 1 182 ? -25.399 16.839 -1.036 1.00 89.56 182 VAL A N 1
ATOM 1377 C CA . VAL A 1 182 ? -26.142 16.818 0.229 1.00 89.56 182 VAL A CA 1
ATOM 1378 C C . VAL A 1 182 ? -27.570 16.389 -0.038 1.00 89.56 182 VAL A C 1
ATOM 1380 O O . VAL A 1 182 ? -28.184 16.859 -0.993 1.00 89.56 182 VAL A O 1
ATOM 1383 N N . THR A 1 183 ? -28.103 15.514 0.805 1.00 88.56 183 THR A N 1
ATOM 1384 C CA . THR A 1 183 ? -29.510 15.115 0.783 1.00 88.56 183 THR A CA 1
ATOM 1385 C C . THR A 1 183 ? -30.118 15.366 2.153 1.00 88.56 183 THR A C 1
ATOM 1387 O O . THR A 1 183 ? -29.541 14.994 3.171 1.00 88.56 183 THR A O 1
ATOM 1390 N N . VAL A 1 184 ? -31.282 16.005 2.184 1.00 88.69 184 VAL A N 1
ATOM 1391 C CA . VAL A 1 184 ? -32.079 16.206 3.397 1.00 88.69 184 VAL A CA 1
ATOM 1392 C C . VAL A 1 184 ? -33.333 15.358 3.254 1.00 88.69 184 VAL A C 1
ATOM 1394 O O . VAL A 1 184 ? -34.099 15.583 2.318 1.00 88.69 184 VAL A O 1
ATOM 1397 N N . ASP A 1 185 ? -33.526 14.381 4.138 1.00 87.62 185 ASP A N 1
ATOM 1398 C CA . ASP A 1 185 ? -34.671 13.465 4.120 1.00 87.62 185 ASP A CA 1
ATOM 1399 C C . ASP A 1 185 ? -35.627 13.785 5.272 1.00 87.62 185 ASP A C 1
ATOM 1401 O O . ASP A 1 185 ? -35.265 13.724 6.450 1.00 87.62 185 ASP A O 1
ATOM 1405 N N . SER A 1 186 ? -36.867 14.106 4.907 1.00 83.38 186 SER A N 1
ATOM 1406 C CA . SER A 1 186 ? -37.950 14.462 5.814 1.00 83.38 186 SER A CA 1
ATOM 1407 C C . SER A 1 186 ? -39.066 13.425 5.755 1.00 83.38 186 SER A C 1
ATOM 1409 O O . SER A 1 186 ? -40.154 13.695 5.239 1.00 83.38 186 SER A O 1
ATOM 1411 N N . ARG A 1 187 ? -38.797 12.236 6.307 1.00 70.19 187 ARG A N 1
ATOM 1412 C CA . ARG A 1 187 ? -39.760 11.129 6.463 1.00 70.19 187 ARG A CA 1
ATOM 1413 C C . ARG A 1 187 ? -40.498 10.782 5.158 1.00 70.19 187 ARG A C 1
ATOM 1415 O O . ARG A 1 187 ? -41.724 10.687 5.141 1.00 70.19 187 ARG A O 1
ATOM 1422 N N . GLY A 1 188 ? -39.747 10.603 4.066 1.00 69.94 188 GLY A N 1
ATOM 1423 C CA . GLY A 1 188 ? -40.273 10.140 2.771 1.00 69.94 188 GLY A CA 1
ATOM 1424 C C . GLY A 1 188 ? -40.282 11.190 1.655 1.00 69.94 188 GLY A C 1
ATOM 1425 O O . GLY A 1 188 ? -40.539 10.844 0.505 1.00 69.94 188 GLY A O 1
ATOM 1426 N N . SER A 1 189 ? -39.945 12.447 1.957 1.00 79.75 189 SER A N 1
ATOM 1427 C CA . SER A 1 189 ? -39.655 13.486 0.960 1.00 79.75 189 SER A CA 1
ATOM 1428 C C . SER A 1 189 ? -38.211 13.954 1.116 1.00 79.75 189 SER A C 1
ATOM 1430 O O . SER A 1 189 ? -37.857 14.446 2.188 1.00 79.75 189 SER A O 1
ATOM 1432 N N . CYS A 1 190 ? -37.400 13.854 0.057 1.00 83.06 190 CYS A N 1
ATOM 1433 C CA . CYS A 1 190 ? -36.032 14.375 0.066 1.00 83.06 190 CYS A CA 1
ATOM 1434 C C . CYS A 1 190 ? -35.861 15.613 -0.800 1.00 83.06 190 CYS A C 1
ATOM 1436 O O . CYS A 1 190 ? -36.454 15.731 -1.872 1.00 83.06 190 CYS A O 1
ATOM 1438 N N . VAL A 1 191 ? -34.939 16.468 -0.372 1.00 83.88 191 VAL A N 1
ATOM 1439 C CA . VAL A 1 191 ? -34.367 17.543 -1.183 1.00 83.88 191 VAL A CA 1
ATOM 1440 C C . VAL A 1 191 ? -32.870 17.278 -1.325 1.00 83.88 191 VAL A C 1
ATOM 1442 O O . VAL A 1 191 ? -32.202 16.939 -0.348 1.00 83.88 191 VAL A O 1
ATOM 1445 N N . GLY A 1 192 ? -32.344 17.378 -2.545 1.00 79.69 192 GLY A N 1
ATOM 1446 C CA . GLY A 1 192 ? -30.932 17.148 -2.848 1.00 79.69 192 GLY A CA 1
ATOM 1447 C C . GLY A 1 192 ? -30.256 18.403 -3.391 1.00 79.69 192 GLY A C 1
ATOM 1448 O O . GLY A 1 192 ? -30.895 19.192 -4.079 1.00 79.69 192 GLY A O 1
ATOM 1449 N N . SER A 1 193 ? -28.964 18.554 -3.105 1.00 77.94 193 SER A N 1
ATOM 1450 C CA . SER A 1 193 ? -28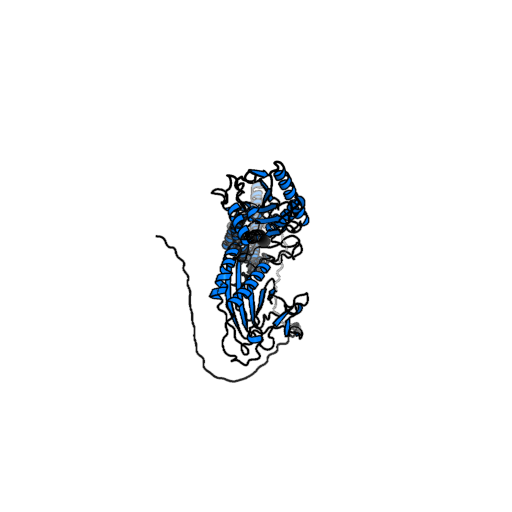.098 19.597 -3.658 1.00 77.94 193 SER A CA 1
ATOM 1451 C C . SER A 1 193 ? -27.044 19.021 -4.603 1.00 77.94 193 SER A C 1
ATOM 1453 O O . SER A 1 193 ? -26.444 17.973 -4.332 1.00 77.94 193 SER A O 1
ATOM 1455 N N . GLY A 1 194 ? -26.784 19.755 -5.690 1.00 60.12 194 GLY A N 1
ATOM 1456 C CA . GLY A 1 194 ? -25.773 19.440 -6.699 1.00 60.12 194 GLY A CA 1
ATOM 1457 C C . GLY A 1 194 ? -26.230 18.416 -7.741 1.00 60.12 194 GLY A C 1
ATOM 1458 O O . GLY A 1 194 ? -27.371 17.965 -7.751 1.00 60.12 194 GLY A O 1
ATOM 1459 N N . ALA A 1 195 ? -25.320 18.013 -8.633 1.00 52.12 195 ALA A N 1
ATOM 1460 C CA . ALA A 1 195 ? -25.544 16.922 -9.592 1.00 52.12 195 ALA A CA 1
ATOM 1461 C C . ALA A 1 195 ? -25.475 15.541 -8.907 1.00 52.12 195 ALA A C 1
ATOM 1463 O O . ALA A 1 195 ? -24.829 14.620 -9.406 1.00 52.12 195 ALA A O 1
ATOM 1464 N N . ALA A 1 196 ? -26.074 15.418 -7.721 1.00 51.84 196 ALA A N 1
ATOM 1465 C CA . ALA A 1 196 ? -26.191 14.165 -7.001 1.00 51.84 196 ALA A CA 1
ATOM 1466 C C . ALA A 1 196 ? -27.135 13.259 -7.804 1.00 51.84 196 ALA A C 1
ATOM 1468 O O . ALA A 1 196 ? -28.302 13.620 -7.987 1.00 51.84 196 ALA A O 1
ATOM 1469 N N . PRO A 1 197 ? -26.670 12.122 -8.347 1.00 54.91 197 PRO A N 1
ATOM 1470 C CA . PRO A 1 197 ? -27.565 11.234 -9.062 1.00 54.91 197 PRO A CA 1
ATOM 1471 C C . PRO A 1 197 ? -28.644 10.745 -8.090 1.00 54.91 197 PRO A C 1
ATOM 1473 O O . PRO A 1 197 ? -28.342 10.366 -6.958 1.00 54.91 197 PRO A O 1
ATOM 1476 N N . ALA A 1 198 ? -29.900 10.747 -8.543 1.00 53.97 198 ALA A N 1
ATOM 1477 C CA . ALA A 1 198 ? -31.101 10.415 -7.762 1.00 53.97 198 ALA A CA 1
ATOM 1478 C C . ALA A 1 198 ? -31.101 9.004 -7.133 1.00 53.97 198 ALA A C 1
ATOM 1480 O O . ALA A 1 198 ? -32.064 8.607 -6.490 1.00 53.97 198 ALA A O 1
ATOM 1481 N N . CYS A 1 199 ? -30.033 8.239 -7.337 1.00 62.81 199 CYS A N 1
ATOM 1482 C CA . CYS A 1 199 ? -29.862 6.875 -6.884 1.00 62.81 199 CYS A CA 1
ATOM 1483 C C . CYS A 1 199 ? -28.921 6.706 -5.682 1.00 62.81 199 CYS A C 1
ATOM 1485 O O . CYS A 1 199 ? -28.732 5.575 -5.250 1.00 62.81 199 CYS A O 1
ATOM 1487 N N . LEU A 1 200 ? -28.323 7.783 -5.150 1.00 70.75 200 LEU A N 1
ATOM 1488 C CA . LEU A 1 200 ? -27.462 7.697 -3.956 1.00 70.75 200 LEU A CA 1
ATOM 1489 C C . LEU A 1 200 ? -28.243 7.432 -2.662 1.00 70.75 200 LEU A C 1
ATOM 1491 O O . LEU A 1 200 ? -27.684 6.911 -1.704 1.00 70.75 200 LEU A O 1
ATOM 1495 N N . TRP A 1 201 ? -29.520 7.815 -2.615 1.00 79.62 201 TRP A N 1
ATOM 1496 C CA . TRP A 1 201 ? -30.373 7.631 -1.445 1.00 79.62 201 TRP A CA 1
ATOM 1497 C C . TRP A 1 201 ? -31.832 7.480 -1.862 1.00 79.62 201 TRP A C 1
ATOM 1499 O O . TRP A 1 201 ? -32.323 8.235 -2.701 1.00 79.62 201 TRP A O 1
ATOM 1509 N N . SER A 1 202 ? -32.533 6.526 -1.250 1.00 81.56 202 SER A N 1
ATOM 1510 C CA . SER A 1 202 ? -33.984 6.392 -1.388 1.00 81.56 202 SER A CA 1
ATOM 1511 C C . SER A 1 202 ? -34.670 7.073 -0.206 1.00 81.56 202 SER A C 1
ATOM 1513 O O . SER A 1 202 ? -34.383 6.753 0.942 1.00 81.56 202 SER A O 1
ATOM 1515 N N . CYS A 1 203 ? -35.579 8.009 -0.474 1.00 83.06 203 CYS A N 1
ATOM 1516 C CA . CYS A 1 203 ? -36.274 8.743 0.584 1.00 83.06 203 CYS A CA 1
ATOM 1517 C C . CYS A 1 203 ? -37.056 7.820 1.510 1.00 83.06 203 CYS A C 1
ATOM 1519 O O . CYS A 1 203 ? -37.814 6.970 1.045 1.00 83.06 203 CYS A O 1
ATOM 1521 N N . GLY A 1 204 ? -36.891 8.013 2.816 1.00 81.25 204 GLY A N 1
ATOM 1522 C CA . GLY A 1 204 ? -37.476 7.156 3.836 1.00 81.25 204 GLY A CA 1
ATOM 1523 C C . GLY A 1 204 ? -36.869 5.751 3.894 1.00 81.25 204 GLY A C 1
ATOM 1524 O O . GLY A 1 204 ? -37.526 4.855 4.413 1.00 81.25 204 GLY A O 1
ATOM 1525 N N . ALA A 1 205 ? -35.656 5.531 3.366 1.00 83.94 205 ALA A N 1
ATOM 1526 C CA . ALA A 1 205 ? -34.994 4.223 3.431 1.00 83.94 205 ALA A CA 1
ATOM 1527 C C . ALA A 1 205 ? -34.675 3.774 4.863 1.00 83.94 205 ALA A C 1
ATOM 1529 O O . ALA A 1 205 ? -34.664 2.575 5.127 1.00 83.94 205 ALA A O 1
ATOM 1530 N N . VAL A 1 206 ? -34.416 4.718 5.772 1.00 85.44 206 VAL A N 1
ATOM 1531 C CA . VAL A 1 206 ? -34.097 4.434 7.176 1.00 85.44 206 VAL A CA 1
ATOM 1532 C C . VAL A 1 206 ? -34.893 5.365 8.086 1.00 85.44 206 VAL A C 1
ATOM 1534 O O . VAL A 1 206 ? -34.940 6.575 7.859 1.00 85.44 206 VAL A O 1
ATOM 1537 N N . ASP A 1 207 ? -35.498 4.804 9.133 1.00 83.56 207 ASP A N 1
ATOM 1538 C CA . ASP A 1 207 ? -36.165 5.573 10.185 1.00 83.56 207 ASP A CA 1
ATOM 1539 C C . ASP A 1 207 ? -35.130 6.061 11.225 1.00 83.56 207 ASP A C 1
ATOM 1541 O O . ASP A 1 207 ? -34.364 5.244 11.748 1.00 83.56 207 ASP A O 1
ATOM 1545 N N . PRO A 1 208 ? -35.098 7.366 11.576 1.00 82.00 208 PRO A N 1
ATOM 1546 C CA . PRO A 1 208 ? -34.289 7.894 12.678 1.00 82.00 208 PRO A CA 1
ATOM 1547 C C . PRO A 1 208 ? -34.400 7.108 13.995 1.00 82.00 208 PRO A C 1
ATOM 1549 O O . PRO A 1 208 ? -33.434 7.055 14.755 1.00 82.00 208 PRO A O 1
ATOM 1552 N N . ALA A 1 209 ? -35.545 6.470 14.262 1.00 80.19 209 ALA A N 1
ATOM 1553 C CA . ALA A 1 209 ? -35.747 5.650 15.454 1.00 80.19 209 ALA A CA 1
ATOM 1554 C C . ALA A 1 209 ? -34.854 4.393 15.494 1.00 80.19 209 ALA A C 1
ATOM 1556 O O . ALA A 1 209 ? -34.543 3.905 16.578 1.00 80.19 209 ALA A O 1
ATOM 1557 N N . GLU A 1 210 ? -34.390 3.877 14.349 1.00 81.88 210 GLU A N 1
ATOM 1558 C CA . GLU A 1 210 ? -33.532 2.681 14.297 1.00 81.88 210 GLU A CA 1
ATOM 1559 C C . GLU A 1 210 ? -32.117 2.921 14.839 1.00 81.88 210 GLU A C 1
ATOM 1561 O O . GLU A 1 210 ? -31.429 1.970 15.215 1.00 81.88 210 GLU A O 1
ATOM 1566 N N . PHE A 1 211 ? -31.700 4.185 14.935 1.00 81.44 211 PHE A N 1
ATOM 1567 C CA . PHE A 1 211 ? -30.434 4.585 15.549 1.00 81.44 211 PHE A CA 1
ATOM 1568 C C . PHE A 1 211 ? -30.505 4.600 17.083 1.00 81.44 211 PHE A C 1
ATOM 1570 O O . PHE A 1 211 ? -29.471 4.627 17.753 1.00 81.44 211 PHE A O 1
ATOM 1577 N N . ALA A 1 212 ? -31.713 4.569 17.656 1.00 72.75 212 ALA A N 1
ATOM 1578 C CA . ALA A 1 212 ? -31.924 4.514 19.093 1.00 72.75 212 ALA A CA 1
ATOM 1579 C C . ALA A 1 212 ? -31.979 3.053 19.575 1.00 72.75 212 ALA A C 1
ATOM 1581 O O . ALA A 1 212 ? -32.913 2.310 19.287 1.00 72.75 212 ALA A O 1
ATOM 1582 N N . GLY A 1 213 ? -30.977 2.634 20.353 1.00 68.00 213 GLY A N 1
ATOM 1583 C CA . GLY A 1 213 ? -30.989 1.346 21.063 1.00 68.00 213 GLY A CA 1
ATOM 1584 C C . GLY A 1 213 ? -30.495 0.123 20.279 1.00 68.00 213 GLY A C 1
ATOM 1585 O O . GLY A 1 213 ? -30.446 -0.959 20.862 1.00 68.00 213 GLY A O 1
ATOM 1586 N N . ARG A 1 214 ? -30.091 0.267 19.008 1.00 76.06 214 ARG A N 1
ATOM 1587 C CA . ARG A 1 214 ? -29.337 -0.772 18.282 1.00 76.06 214 ARG A CA 1
ATOM 1588 C C . ARG A 1 214 ? -27.845 -0.728 18.616 1.00 76.06 214 ARG A C 1
ATOM 1590 O O . ARG A 1 214 ? -27.315 0.311 19.007 1.00 76.06 214 ARG A O 1
ATOM 1597 N N . ASP A 1 215 ? -27.192 -1.877 18.453 1.00 86.56 215 ASP A N 1
ATOM 1598 C CA . ASP A 1 215 ? -25.733 -1.968 18.471 1.00 86.56 215 ASP A CA 1
ATOM 1599 C C . ASP A 1 215 ? -25.142 -1.266 17.240 1.00 86.56 215 ASP A C 1
ATOM 1601 O O . ASP A 1 215 ? -25.769 -1.256 16.176 1.00 86.56 215 ASP A O 1
ATOM 1605 N N . ASP A 1 216 ? -23.952 -0.679 17.372 1.00 88.88 216 ASP A N 1
ATOM 1606 C CA . ASP A 1 216 ? -23.363 0.142 16.302 1.00 88.88 216 ASP A CA 1
ATOM 1607 C C . ASP A 1 216 ? -23.084 -0.701 15.048 1.00 88.88 216 ASP A C 1
ATOM 1609 O O . ASP A 1 216 ? -23.262 -0.240 13.925 1.00 88.88 216 ASP A O 1
ATOM 1613 N N . GLU A 1 217 ? -22.718 -1.963 15.244 1.00 90.31 217 GLU A N 1
ATOM 1614 C CA . GLU A 1 217 ? -22.476 -2.964 14.213 1.00 90.31 217 GLU A CA 1
ATOM 1615 C C . GLU A 1 217 ? -23.749 -3.272 13.401 1.00 90.31 217 GLU A C 1
ATOM 1617 O O . GLU A 1 217 ? -23.675 -3.502 12.197 1.00 90.31 217 GLU A O 1
ATOM 1622 N N . ALA A 1 218 ? -24.931 -3.225 14.026 1.00 90.44 218 ALA A N 1
ATOM 1623 C CA . ALA A 1 218 ? -26.204 -3.411 13.328 1.00 90.44 218 ALA A CA 1
ATOM 1624 C C . ALA A 1 218 ? -26.635 -2.154 12.551 1.00 90.44 218 ALA A C 1
ATOM 1626 O O . ALA A 1 218 ? -27.308 -2.262 11.526 1.00 90.44 218 ALA A O 1
ATOM 1627 N N . VAL A 1 219 ? -26.267 -0.965 13.041 1.00 91.06 219 VAL A N 1
ATOM 1628 C CA . VAL A 1 219 ? -26.499 0.308 12.338 1.00 91.06 219 VAL A CA 1
ATOM 1629 C C . VAL A 1 219 ? -25.606 0.414 11.099 1.00 91.06 219 VAL A C 1
ATOM 1631 O O . VAL A 1 219 ? -26.081 0.847 10.053 1.00 91.06 219 VAL A O 1
ATOM 1634 N N . ASP A 1 220 ? -24.354 -0.032 11.195 1.00 92.25 220 ASP A N 1
ATOM 1635 C CA . ASP A 1 220 ? -23.389 -0.078 10.088 1.00 92.25 220 ASP A CA 1
ATOM 1636 C C . ASP A 1 220 ? -23.901 -0.938 8.915 1.00 92.25 220 ASP A C 1
ATOM 1638 O O . ASP A 1 220 ? -23.947 -0.480 7.776 1.00 92.25 220 ASP A O 1
ATOM 1642 N N . GLU A 1 221 ? -24.396 -2.149 9.195 1.00 91.50 221 GLU A N 1
ATOM 1643 C CA . GLU A 1 221 ? -24.989 -3.041 8.180 1.00 91.50 221 GLU A CA 1
ATOM 1644 C C . GLU A 1 221 ? -26.280 -2.473 7.568 1.00 91.50 221 GLU A C 1
ATOM 1646 O O . GLU A 1 221 ? -26.521 -2.576 6.362 1.00 91.50 221 GLU A O 1
ATOM 1651 N N . LEU A 1 222 ? -27.124 -1.839 8.389 1.00 90.69 222 LEU A N 1
ATOM 1652 C CA . LEU A 1 222 ? -28.340 -1.180 7.914 1.00 90.69 222 LEU A CA 1
ATOM 1653 C C . LEU A 1 222 ? -27.999 -0.057 6.930 1.00 90.69 222 LEU A C 1
ATOM 1655 O O . LEU A 1 222 ? -28.575 0.006 5.844 1.00 90.69 222 LEU A O 1
ATOM 1659 N N . LEU A 1 223 ? -27.065 0.818 7.304 1.00 89.62 223 LEU A N 1
ATOM 1660 C CA . LEU A 1 223 ? -26.623 1.928 6.469 1.00 89.62 223 LEU A CA 1
ATOM 1661 C C . LEU A 1 223 ? -25.947 1.440 5.190 1.00 89.62 223 LEU A C 1
ATOM 1663 O O . LEU A 1 223 ? -26.224 1.999 4.129 1.00 89.62 223 LEU A O 1
ATOM 1667 N N . ASP A 1 224 ? -25.130 0.387 5.262 1.00 88.81 224 ASP A N 1
ATOM 1668 C CA . ASP A 1 224 ? -24.536 -0.221 4.072 1.00 88.81 224 ASP A CA 1
ATOM 1669 C C . ASP A 1 224 ? -25.623 -0.709 3.107 1.00 88.81 224 ASP A C 1
ATOM 1671 O O . ASP A 1 224 ? -25.630 -0.345 1.931 1.00 88.81 224 ASP A O 1
ATOM 1675 N N . SER A 1 225 ? -26.634 -1.418 3.620 1.00 86.88 225 SER A N 1
ATOM 1676 C CA . SER A 1 225 ? -27.759 -1.887 2.809 1.00 86.88 225 SER A CA 1
ATOM 1677 C C . SER A 1 225 ? -28.615 -0.749 2.233 1.00 86.88 225 SER A C 1
ATOM 1679 O O . SER A 1 225 ? -29.102 -0.859 1.110 1.00 86.88 225 SER A O 1
ATOM 1681 N N . ALA A 1 226 ? -28.783 0.365 2.947 1.00 85.25 226 ALA A N 1
ATOM 1682 C CA . ALA A 1 226 ? -29.579 1.500 2.481 1.00 85.25 226 ALA A CA 1
ATOM 1683 C C . ALA A 1 226 ? -28.844 2.335 1.420 1.00 85.25 226 ALA A C 1
ATOM 1685 O O . ALA A 1 226 ? -29.464 2.808 0.465 1.00 85.25 226 ALA A O 1
ATOM 1686 N N . LEU A 1 227 ? -27.527 2.495 1.573 1.00 82.88 227 LEU A N 1
ATOM 1687 C CA . LEU A 1 227 ? -26.677 3.265 0.662 1.00 82.88 227 LEU A CA 1
ATOM 1688 C C . LEU A 1 227 ? -26.275 2.454 -0.581 1.00 82.88 227 LEU A C 1
ATOM 1690 O O . LEU A 1 227 ? -26.198 3.018 -1.671 1.00 82.88 227 LEU A O 1
ATOM 1694 N N . ASN A 1 228 ? -26.077 1.137 -0.447 1.00 73.00 228 ASN A N 1
ATOM 1695 C CA . ASN A 1 228 ? -25.633 0.257 -1.537 1.00 73.00 228 ASN A CA 1
ATOM 1696 C C . ASN A 1 228 ? -26.740 -0.647 -2.115 1.00 73.00 228 ASN A C 1
ATOM 1698 O O . ASN A 1 228 ? -26.596 -1.150 -3.230 1.00 73.00 228 ASN A O 1
ATOM 1702 N N . GLY A 1 229 ? -27.846 -0.868 -1.396 1.00 53.28 229 GLY A N 1
ATOM 1703 C CA . GLY A 1 229 ? -28.911 -1.821 -1.756 1.00 53.28 229 GLY A CA 1
ATOM 1704 C C . GLY A 1 229 ? -30.031 -1.270 -2.646 1.00 53.28 229 GLY A C 1
ATOM 1705 O O . GLY A 1 229 ? -31.004 -1.978 -2.926 1.00 53.28 229 GLY A O 1
ATOM 1706 N N . GLY A 1 230 ? -29.914 -0.032 -3.133 1.00 47.00 230 GLY A N 1
ATOM 1707 C CA . GLY A 1 230 ? -30.847 0.543 -4.102 1.00 47.00 230 GLY A CA 1
ATOM 1708 C C . GLY A 1 230 ? -30.863 -0.255 -5.412 1.00 47.00 230 GLY A C 1
ATOM 1709 O O . GLY A 1 230 ? -29.870 -0.300 -6.135 1.00 47.00 230 GLY A O 1
ATOM 1710 N N . ARG A 1 231 ? -32.004 -0.893 -5.714 1.00 41.66 231 ARG A N 1
ATOM 1711 C CA . ARG A 1 231 ? -32.270 -1.704 -6.918 1.00 41.66 231 ARG A CA 1
ATOM 1712 C C . ARG A 1 231 ? -31.592 -1.148 -8.185 1.00 41.66 231 ARG A C 1
ATOM 1714 O O . ARG A 1 231 ? -32.084 -0.215 -8.805 1.00 41.66 231 ARG A O 1
ATOM 1721 N N . GLY A 1 232 ? -30.542 -1.829 -8.636 1.00 40.72 232 GLY A N 1
ATOM 1722 C CA . GLY A 1 232 ? -30.372 -2.176 -10.049 1.00 40.72 232 GLY A CA 1
ATOM 1723 C C . GLY A 1 232 ? -29.574 -1.262 -10.980 1.00 40.72 232 GLY A C 1
ATOM 1724 O O . GLY A 1 232 ? -29.235 -1.753 -12.048 1.00 40.72 232 GLY A O 1
ATOM 1725 N N . GLU A 1 233 ? -29.213 -0.022 -10.638 1.00 41.78 233 GLU A N 1
ATOM 1726 C CA . GLU A 1 233 ? -28.482 0.833 -11.608 1.00 41.78 233 GLU A CA 1
ATOM 1727 C C . GLU A 1 233 ? -27.312 1.657 -11.052 1.00 41.78 233 GLU A C 1
ATOM 1729 O O . GLU A 1 233 ? -26.499 2.123 -11.846 1.00 41.78 233 GLU A O 1
ATOM 1734 N N . CYS A 1 234 ? -27.152 1.785 -9.728 1.00 46.69 234 CYS A N 1
ATOM 1735 C CA . CYS A 1 234 ? -26.077 2.609 -9.146 1.00 46.69 234 CYS A CA 1
ATOM 1736 C C . CYS A 1 234 ? -25.021 1.871 -8.321 1.00 46.69 234 CYS A C 1
ATOM 1738 O O . CYS A 1 234 ? -24.091 2.490 -7.817 1.00 46.69 234 CYS A O 1
ATOM 1740 N N . SER A 1 235 ? -25.112 0.543 -8.263 1.00 41.16 235 SER A N 1
ATOM 1741 C CA . SER A 1 235 ? -24.099 -0.329 -7.648 1.00 41.16 235 SER A CA 1
ATOM 1742 C C . SER A 1 235 ? -23.015 -0.777 -8.651 1.00 41.16 235 SER A C 1
ATOM 1744 O O . SER A 1 235 ? -22.209 -1.663 -8.388 1.00 41.16 235 SER A O 1
ATOM 1746 N N . GLY A 1 236 ? -22.991 -0.174 -9.841 1.00 41.03 236 GLY A N 1
ATOM 1747 C CA . GLY A 1 236 ? -22.017 -0.462 -10.885 1.00 41.03 236 GLY A CA 1
ATOM 1748 C C . GLY A 1 236 ? -21.250 0.792 -11.259 1.00 41.03 236 GLY A C 1
ATOM 1749 O O . GLY A 1 236 ? -21.784 1.895 -11.240 1.00 41.03 236 GLY A O 1
ATOM 1750 N N . THR A 1 237 ? -20.009 0.594 -11.677 1.00 42.19 237 THR A N 1
ATOM 1751 C CA . THR A 1 237 ? -19.012 1.529 -12.225 1.00 42.19 237 THR A CA 1
ATOM 1752 C C . THR A 1 237 ? -19.508 2.435 -13.379 1.00 42.19 237 THR A C 1
ATOM 1754 O O . THR A 1 237 ? -18.718 3.086 -14.058 1.00 42.19 237 THR A O 1
ATOM 1757 N N . ILE A 1 238 ? -20.811 2.469 -13.665 1.00 40.00 238 ILE A N 1
ATOM 1758 C CA . ILE A 1 238 ? -21.444 3.146 -14.792 1.00 40.00 238 ILE A CA 1
ATOM 1759 C C . ILE A 1 238 ? -22.794 3.720 -14.332 1.00 40.00 238 ILE A C 1
ATOM 1761 O O . ILE A 1 238 ? -23.853 3.232 -14.713 1.00 40.00 238 ILE A O 1
ATOM 1765 N N . CYS A 1 239 ? -22.772 4.798 -13.551 1.00 35.69 239 CYS A N 1
ATOM 1766 C CA . CYS A 1 239 ? -23.934 5.682 -13.482 1.00 35.69 239 CYS A CA 1
ATOM 1767 C C . CYS A 1 239 ? -23.829 6.694 -14.626 1.00 35.69 239 CYS A C 1
ATOM 1769 O O . CYS A 1 239 ? -22.892 7.489 -14.671 1.00 35.69 239 CYS A O 1
ATOM 1771 N N . CYS A 1 240 ? -24.807 6.651 -15.533 1.00 35.62 240 CYS A N 1
ATOM 1772 C CA . CYS A 1 240 ? -25.133 7.682 -16.522 1.00 35.62 240 CYS A CA 1
ATOM 1773 C C . CYS A 1 240 ? -24.029 8.031 -17.536 1.00 35.62 240 CYS A C 1
ATOM 1775 O O . CYS A 1 240 ? -23.311 8.993 -17.319 1.00 35.62 240 CYS A O 1
ATOM 1777 N N . GLY A 1 241 ? -23.946 7.319 -18.674 1.00 33.69 241 GLY A N 1
ATOM 1778 C CA . GLY A 1 241 ? -23.565 7.844 -20.012 1.00 33.69 241 GLY A CA 1
ATOM 1779 C C . GLY A 1 241 ? -22.365 8.802 -20.171 1.00 33.69 241 GLY A C 1
ATOM 1780 O O . GLY A 1 241 ? -22.240 9.447 -21.208 1.00 33.69 241 GLY A O 1
ATOM 1781 N N . GLY A 1 242 ? -21.493 8.909 -19.172 1.00 35.34 242 GLY A N 1
ATOM 1782 C CA . GLY A 1 242 ? -20.593 10.035 -18.967 1.00 35.34 242 GLY A CA 1
ATOM 1783 C C . GLY A 1 242 ? -19.580 9.726 -17.866 1.00 35.34 242 GLY A C 1
ATOM 1784 O O . GLY A 1 242 ? -19.601 10.315 -16.797 1.00 35.34 242 GLY A O 1
ATOM 1785 N N . GLY A 1 243 ? -18.694 8.765 -18.127 1.00 36.28 243 GLY A N 1
ATOM 1786 C CA . GLY A 1 243 ? -17.302 8.775 -17.657 1.00 36.28 243 GLY A CA 1
ATOM 1787 C C . GLY A 1 243 ? -16.953 8.845 -16.160 1.00 36.28 243 GLY A C 1
ATOM 1788 O O . GLY A 1 243 ? -15.784 9.086 -15.889 1.00 36.28 243 GLY A O 1
ATOM 1789 N N . GLY A 1 244 ? -17.854 8.641 -15.191 1.00 44.00 244 GLY A N 1
ATOM 1790 C CA . GLY A 1 244 ? -17.483 8.764 -13.770 1.00 44.00 244 GLY A CA 1
ATOM 1791 C C . GLY A 1 244 ? -18.152 7.756 -12.838 1.00 44.00 244 GLY A C 1
ATOM 1792 O O . GLY A 1 244 ? -19.173 8.073 -12.230 1.00 44.00 244 GLY A O 1
ATOM 1793 N N . GLY A 1 245 ? -17.549 6.581 -12.664 1.00 51.91 245 GLY A N 1
ATOM 1794 C CA . GLY A 1 245 ? -17.985 5.521 -11.746 1.00 51.91 245 GLY A CA 1
ATOM 1795 C C . GLY A 1 245 ? -17.084 5.381 -10.516 1.00 51.91 245 GLY A C 1
ATOM 1796 O O . GLY A 1 245 ? -16.482 4.329 -10.342 1.00 51.91 245 GLY A O 1
ATOM 1797 N N . GLY A 1 246 ? -16.964 6.436 -9.700 1.00 61.59 246 GLY A N 1
ATOM 1798 C CA . GLY A 1 246 ? -16.097 6.444 -8.512 1.00 61.59 246 GLY A CA 1
ATOM 1799 C C . GLY A 1 246 ? -16.823 6.190 -7.189 1.00 61.59 246 GLY A C 1
ATOM 1800 O O . GLY A 1 246 ? -18.032 6.418 -7.096 1.00 61.59 246 GLY A O 1
ATOM 1801 N N . THR A 1 247 ? -16.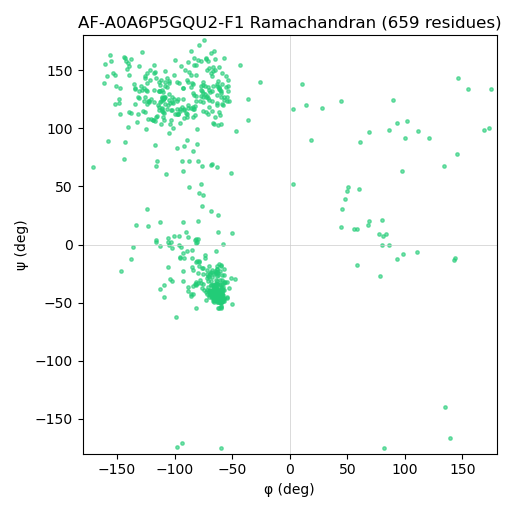062 5.760 -6.175 1.00 74.56 247 THR A N 1
ATOM 1802 C CA . THR A 1 247 ? -16.555 5.477 -4.817 1.00 74.56 247 THR A CA 1
ATOM 1803 C C . THR A 1 247 ? -17.130 6.726 -4.142 1.00 74.56 247 THR A C 1
ATOM 1805 O O . THR A 1 247 ? -16.621 7.840 -4.300 1.00 74.56 247 THR A O 1
ATOM 1808 N N . VAL A 1 248 ? -18.228 6.540 -3.405 1.00 84.50 248 VAL A N 1
ATOM 1809 C CA . VAL A 1 248 ? -18.920 7.600 -2.661 1.00 84.50 248 VAL A CA 1
ATOM 1810 C C . VAL A 1 248 ? -18.736 7.348 -1.174 1.00 84.50 248 VAL A C 1
ATOM 1812 O O . VAL A 1 248 ? -18.910 6.221 -0.715 1.00 84.50 248 VAL A O 1
ATOM 1815 N N . TYR A 1 249 ? -18.380 8.397 -0.437 1.00 89.19 249 TYR A N 1
ATOM 1816 C CA . TYR A 1 249 ? -18.242 8.350 1.012 1.00 89.19 249 TYR A CA 1
ATOM 1817 C C . TYR A 1 249 ? -19.343 9.168 1.673 1.00 89.19 249 TYR A C 1
ATOM 1819 O O . TYR A 1 249 ? -19.487 10.359 1.370 1.00 89.19 249 TYR A O 1
ATOM 1827 N N . SER A 1 250 ? -20.076 8.549 2.595 1.00 92.00 250 SER A N 1
ATOM 1828 C CA . SER A 1 250 ? -21.296 9.132 3.153 1.00 92.00 250 SER A CA 1
ATOM 1829 C C . SER A 1 250 ? -21.172 9.476 4.636 1.00 92.00 250 SER A C 1
ATOM 1831 O O . SER A 1 250 ? -20.607 8.715 5.416 1.00 92.00 250 SER A O 1
ATOM 1833 N N . VAL A 1 251 ? -21.715 10.616 5.062 1.00 94.25 251 VAL A N 1
ATOM 1834 C CA . VAL A 1 251 ? -21.897 10.930 6.491 1.00 94.25 251 VAL A CA 1
ATOM 1835 C C . VAL A 1 251 ? -23.370 11.193 6.766 1.00 94.25 251 VAL A C 1
ATOM 1837 O O . VAL A 1 251 ? -23.960 12.075 6.147 1.00 94.25 251 VAL A O 1
ATOM 1840 N N . VAL A 1 252 ? -23.951 10.439 7.698 1.00 92.94 252 VAL A N 1
ATOM 1841 C CA . VAL A 1 252 ? -25.367 10.522 8.073 1.00 92.94 252 VAL A CA 1
ATOM 1842 C C . VAL A 1 252 ? -25.529 11.291 9.380 1.00 92.94 252 VAL A C 1
ATOM 1844 O O . VAL A 1 252 ? -24.917 10.961 10.391 1.00 92.94 252 VAL A O 1
ATOM 1847 N N . VAL A 1 253 ? -26.372 12.315 9.376 1.00 92.19 253 VAL A N 1
ATOM 1848 C CA . VAL A 1 253 ? -26.684 13.157 10.529 1.00 92.19 253 VAL A CA 1
ATOM 1849 C C . VAL A 1 253 ? -28.113 12.882 10.959 1.00 92.19 253 VAL A C 1
ATOM 1851 O O . VAL A 1 253 ? -29.054 13.164 10.215 1.00 92.19 253 VAL A O 1
ATOM 1854 N N . VAL A 1 254 ? -28.272 12.336 12.161 1.00 89.31 254 VAL A N 1
ATOM 1855 C CA . VAL A 1 254 ? -29.567 12.006 12.756 1.00 89.31 254 VAL A CA 1
ATOM 1856 C C . VAL A 1 254 ? -29.830 12.962 13.911 1.00 89.31 254 VAL A C 1
ATOM 1858 O O . VAL A 1 254 ? -29.167 12.898 14.950 1.00 89.31 254 VAL A O 1
ATOM 1861 N N . GLN A 1 255 ? -30.795 13.862 13.720 1.00 83.06 255 GLN A N 1
ATOM 1862 C CA . GLN A 1 255 ? -31.180 14.820 14.751 1.00 83.06 255 GLN A CA 1
ATOM 1863 C C . GLN A 1 255 ? -31.906 14.098 15.897 1.00 83.06 255 GLN A C 1
ATOM 1865 O O . GLN A 1 255 ? -32.910 13.424 15.667 1.00 83.06 255 GLN A O 1
ATOM 1870 N N . GLY A 1 256 ? -31.409 14.252 17.126 1.00 72.44 256 GLY A N 1
ATOM 1871 C CA . GLY A 1 256 ? -32.083 13.760 18.335 1.00 72.44 256 GLY A CA 1
ATOM 1872 C C . GLY A 1 256 ? -33.348 14.557 18.690 1.00 72.44 256 GLY A C 1
ATOM 1873 O O . GLY A 1 256 ? -33.496 15.710 18.282 1.00 72.44 256 GLY A O 1
ATOM 1874 N N . GLU A 1 257 ? -34.256 13.950 19.461 1.00 65.12 257 GLU A N 1
ATOM 1875 C CA . GLU A 1 257 ? -35.478 14.611 19.951 1.00 65.12 257 GLU A CA 1
ATOM 1876 C C . GLU A 1 257 ? -35.169 15.751 20.947 1.00 65.12 257 GLU A C 1
ATOM 1878 O O . GLU A 1 257 ? -34.148 15.742 21.644 1.00 65.12 257 GLU A O 1
ATOM 1883 N N . GLU A 1 258 ? -36.056 16.753 21.026 1.00 51.62 258 GLU A N 1
ATOM 1884 C CA . GLU A 1 258 ? -35.949 17.861 21.987 1.00 51.62 258 GLU A CA 1
ATOM 1885 C C . GLU A 1 258 ? -36.021 17.333 23.434 1.00 51.62 258 GLU A C 1
ATOM 1887 O O . GLU A 1 258 ? -37.094 17.011 23.937 1.00 51.62 258 GLU A O 1
ATOM 1892 N N . GLY A 1 259 ? -34.869 17.247 24.111 1.00 49.91 259 GLY A N 1
ATOM 1893 C CA . GLY A 1 259 ? -34.765 16.829 25.518 1.00 49.91 259 GLY A CA 1
ATOM 1894 C C . GLY A 1 259 ? -33.535 15.983 25.867 1.00 49.91 259 GLY A C 1
ATOM 1895 O O . GLY A 1 259 ? -33.253 15.798 27.048 1.00 49.91 259 GLY A O 1
ATOM 1896 N N . ASP A 1 260 ? -32.787 15.488 24.875 1.00 56.53 260 ASP A N 1
ATOM 1897 C CA . ASP A 1 260 ? -31.573 14.695 25.112 1.00 56.53 260 ASP A CA 1
ATOM 1898 C C . ASP A 1 260 ? -30.347 15.610 25.333 1.00 56.53 260 ASP A C 1
ATOM 1900 O O . ASP A 1 260 ? -29.884 16.293 24.419 1.00 56.53 260 ASP A O 1
ATOM 1904 N N . GLU A 1 261 ? -29.829 15.660 26.567 1.00 54.53 261 GLU A N 1
ATOM 1905 C CA . GLU A 1 261 ? -28.637 16.449 26.950 1.00 54.53 261 GLU A CA 1
ATOM 1906 C C . GLU A 1 261 ? -27.307 15.752 26.601 1.00 54.53 261 GLU A C 1
ATOM 1908 O O . GLU A 1 261 ? -26.221 16.252 26.909 1.00 54.53 261 GLU A O 1
ATOM 1913 N N . ARG A 1 262 ? -27.357 14.563 25.994 1.00 61.47 262 ARG A N 1
ATOM 1914 C CA . ARG A 1 262 ? -26.156 13.790 25.668 1.00 61.47 262 ARG A CA 1
ATOM 1915 C C . ARG A 1 262 ? -25.386 14.445 24.522 1.00 61.47 262 ARG A C 1
ATOM 1917 O O . ARG A 1 262 ? -25.960 14.828 23.505 1.00 61.47 262 ARG A O 1
ATOM 1924 N N . GLN A 1 263 ? -24.061 14.534 24.679 1.00 67.69 263 GLN A N 1
ATOM 1925 C CA . GLN A 1 263 ? -23.166 14.906 23.582 1.00 67.69 263 GLN A CA 1
ATOM 1926 C C . GLN A 1 263 ? -23.410 13.999 22.376 1.00 67.69 263 GLN A C 1
ATOM 1928 O O . GLN A 1 263 ? -23.608 12.791 22.525 1.00 67.69 263 GLN A O 1
ATOM 1933 N N . ALA A 1 264 ? -23.356 14.596 21.189 1.00 78.62 264 ALA A N 1
ATOM 1934 C CA . ALA A 1 264 ? -23.524 13.895 19.933 1.00 78.62 264 ALA A CA 1
ATOM 1935 C C . ALA A 1 264 ? -22.558 12.712 19.811 1.00 78.62 264 ALA A C 1
ATOM 1937 O O . ALA A 1 264 ? -21.337 12.866 19.904 1.00 78.62 264 ALA A O 1
ATOM 1938 N N . ARG A 1 265 ? -23.121 11.523 19.599 1.00 86.44 265 ARG A N 1
ATOM 1939 C CA . ARG A 1 265 ? -22.359 10.294 19.399 1.00 86.44 265 ARG A CA 1
ATOM 1940 C C . ARG A 1 265 ? -21.966 10.209 17.933 1.00 86.44 265 ARG A C 1
ATOM 1942 O O . ARG A 1 265 ? -22.843 10.139 17.079 1.00 86.44 265 ARG A O 1
ATOM 1949 N N . VAL A 1 266 ? -20.667 10.192 17.651 1.00 90.56 266 VAL A N 1
ATOM 1950 C CA . VAL A 1 266 ? -20.120 10.104 16.288 1.00 90.56 266 VAL A CA 1
ATOM 1951 C C . VAL A 1 266 ? -19.424 8.761 16.125 1.00 90.56 266 VAL A C 1
ATOM 1953 O O . VAL A 1 266 ? -18.507 8.442 16.887 1.00 90.56 266 VAL A O 1
ATOM 1956 N N . VAL A 1 267 ? -19.850 7.978 15.140 1.00 91.50 267 VAL A N 1
ATOM 1957 C CA . VAL A 1 267 ? -19.312 6.644 14.864 1.00 91.50 267 VAL A CA 1
ATOM 1958 C C . VAL A 1 267 ? -18.851 6.574 13.415 1.00 91.50 267 VAL A C 1
ATOM 1960 O O . VAL A 1 267 ? -19.554 7.012 12.505 1.00 91.50 267 VAL A O 1
ATOM 1963 N N . VAL A 1 268 ? -17.651 6.037 13.207 1.00 91.88 268 VAL A N 1
ATOM 1964 C CA . VAL A 1 268 ? -17.125 5.728 11.873 1.00 91.88 268 VAL A CA 1
ATOM 1965 C C . VAL A 1 268 ? -17.278 4.230 11.635 1.00 91.88 268 VAL A C 1
ATOM 1967 O O . VAL A 1 268 ? -16.776 3.424 12.425 1.00 91.88 268 VAL A O 1
ATOM 1970 N N . GLY A 1 269 ? -17.997 3.887 10.567 1.00 91.31 269 GLY A N 1
ATOM 1971 C CA . GLY A 1 269 ? -18.326 2.518 10.194 1.00 91.31 269 GLY A CA 1
ATOM 1972 C C . GLY A 1 269 ? -17.158 1.742 9.589 1.00 91.31 269 GLY A C 1
ATOM 1973 O O . GLY A 1 269 ? -16.069 2.288 9.358 1.00 91.31 269 GLY A O 1
ATOM 1974 N N . LYS A 1 270 ? -17.388 0.453 9.308 1.00 91.00 270 LYS A N 1
ATOM 1975 C CA . LYS A 1 270 ? -16.406 -0.387 8.593 1.00 91.00 270 LYS A CA 1
ATOM 1976 C C . LYS A 1 270 ? -16.524 -0.255 7.072 1.00 91.00 270 LYS A C 1
ATOM 1978 O O . LYS A 1 270 ? -15.575 -0.571 6.353 1.00 91.00 270 LYS A O 1
ATOM 1983 N N . HIS A 1 271 ? -17.660 0.235 6.587 1.00 91.06 271 HIS A N 1
ATOM 1984 C CA . HIS A 1 271 ? -17.895 0.547 5.179 1.00 91.06 271 HIS A CA 1
ATOM 1985 C C . HIS A 1 271 ? -17.581 2.024 4.888 1.00 91.06 271 HIS A C 1
ATOM 1987 O O . HIS A 1 271 ? -17.023 2.741 5.717 1.00 91.06 271 HIS A O 1
ATOM 1993 N N . ARG A 1 272 ? -17.929 2.518 3.697 1.00 90.38 272 ARG A N 1
ATOM 1994 C CA . ARG A 1 272 ? -17.654 3.899 3.246 1.00 90.38 272 ARG A CA 1
ATOM 1995 C C . ARG A 1 272 ? -18.578 4.952 3.873 1.00 90.38 272 ARG A C 1
ATOM 1997 O O . ARG A 1 272 ? -18.925 5.936 3.219 1.00 90.38 272 ARG A O 1
ATOM 2004 N N . HIS A 1 273 ? -19.005 4.759 5.118 1.00 92.56 273 HIS A N 1
ATOM 2005 C CA . HIS A 1 273 ? -19.918 5.681 5.773 1.00 92.56 273 HIS A CA 1
ATOM 2006 C C . HIS A 1 273 ? -19.620 5.896 7.262 1.00 92.56 273 HIS A C 1
ATOM 2008 O O . HIS A 1 273 ? -18.962 5.101 7.930 1.00 92.56 273 HIS A O 1
ATOM 2014 N N . ALA A 1 274 ? -20.099 7.022 7.779 1.00 94.06 274 ALA A N 1
ATOM 2015 C CA . ALA A 1 274 ? -20.082 7.368 9.195 1.00 94.06 274 ALA A CA 1
ATOM 2016 C C . ALA A 1 274 ? -21.424 7.996 9.575 1.00 94.06 274 ALA A C 1
ATOM 2018 O O . ALA A 1 274 ? -22.140 8.504 8.711 1.00 94.06 274 ALA A O 1
ATOM 2019 N N . TRP A 1 275 ? -21.769 7.994 10.858 1.00 93.31 275 TRP A N 1
ATOM 2020 C CA . TRP A 1 275 ? -22.999 8.625 11.320 1.00 93.31 275 TRP A CA 1
ATOM 2021 C C . TRP A 1 275 ? -22.819 9.357 12.641 1.00 93.31 275 TRP A C 1
ATOM 2023 O O . TRP A 1 275 ? -21.918 9.077 13.435 1.00 93.31 275 TRP A O 1
ATOM 2033 N N . MET A 1 276 ? -23.695 10.329 12.858 1.00 92.44 276 MET A N 1
ATOM 2034 C CA . MET A 1 276 ? -23.768 11.105 14.080 1.00 92.44 276 MET A CA 1
ATOM 2035 C C . MET A 1 276 ? -25.208 11.159 14.581 1.00 92.44 276 MET A C 1
ATOM 2037 O O . MET A 1 276 ? -26.128 11.421 13.807 1.00 92.44 276 MET A O 1
ATOM 2041 N N . VAL A 1 277 ? -25.392 10.885 15.871 1.00 89.56 277 VAL A N 1
ATOM 2042 C CA . VAL A 1 277 ? -26.703 10.831 16.528 1.00 89.56 277 VAL A CA 1
ATOM 2043 C C . VAL A 1 277 ? -26.693 11.758 17.732 1.00 89.56 277 VAL A C 1
ATOM 2045 O O . VAL A 1 277 ? -25.819 11.648 18.595 1.00 89.56 277 VAL A O 1
ATOM 2048 N N . GLY A 1 278 ? -27.671 12.656 17.802 1.00 85.50 278 GLY A N 1
ATOM 2049 C CA . GLY A 1 278 ? -27.880 13.541 18.946 1.00 85.50 278 GLY A CA 1
ATOM 2050 C C . GLY A 1 278 ? -28.252 14.958 18.529 1.00 85.50 278 GLY A C 1
ATOM 2051 O O . GLY A 1 278 ? -28.606 15.216 17.378 1.00 85.50 278 GLY A O 1
ATOM 2052 N N . ARG A 1 279 ? -28.184 15.893 19.477 1.00 82.88 279 ARG A N 1
ATOM 2053 C CA . ARG A 1 279 ? -28.386 17.316 19.201 1.00 82.88 279 ARG A CA 1
ATOM 2054 C C . ARG A 1 279 ? -27.084 17.918 18.675 1.00 82.88 279 ARG A C 1
ATOM 2056 O O . ARG A 1 279 ? -26.107 18.003 19.414 1.00 82.88 279 ARG A O 1
ATOM 2063 N N . ILE A 1 280 ? -27.078 18.303 17.402 1.00 82.06 280 ILE A N 1
ATOM 2064 C CA . ILE A 1 280 ? -25.903 18.855 16.721 1.00 82.06 280 ILE A CA 1
ATOM 2065 C C . ILE A 1 280 ? -26.323 20.132 16.006 1.00 82.06 280 ILE A C 1
ATOM 2067 O O . ILE A 1 280 ? -27.269 20.115 15.217 1.00 82.06 280 ILE A O 1
ATOM 2071 N N . ASP A 1 281 ? -25.624 21.229 16.283 1.00 86.88 281 ASP A N 1
ATOM 2072 C CA . ASP A 1 281 ? -25.816 22.477 15.553 1.00 86.88 281 ASP A CA 1
ATOM 2073 C C . ASP A 1 281 ? -25.249 22.346 14.132 1.00 86.88 281 ASP A C 1
ATOM 2075 O O . ASP A 1 281 ? -24.294 21.609 13.886 1.00 86.88 281 ASP A O 1
ATOM 2079 N N . GLU A 1 282 ? -25.824 23.060 13.163 1.00 87.00 282 GLU A N 1
ATOM 2080 C CA . GLU A 1 282 ? -25.429 22.923 11.751 1.00 87.00 282 GLU A CA 1
ATOM 2081 C C . GLU A 1 282 ? -23.939 23.234 11.526 1.00 87.00 282 GLU A C 1
ATOM 2083 O O . GLU A 1 282 ? -23.277 22.548 10.750 1.00 87.00 282 GLU A O 1
ATOM 2088 N N . GLU A 1 283 ? -23.385 24.217 12.242 1.00 87.69 283 GLU A N 1
ATOM 2089 C CA . GLU A 1 283 ? -21.961 24.570 12.167 1.00 87.69 283 GLU A CA 1
ATOM 2090 C C . GLU A 1 283 ? -21.056 23.453 12.708 1.00 87.69 283 GLU A C 1
ATOM 2092 O O . GLU A 1 283 ? -20.050 23.100 12.081 1.00 87.69 283 GLU A O 1
ATOM 2097 N N . ASP A 1 284 ? -21.446 22.844 13.830 1.00 88.12 284 ASP A N 1
ATOM 2098 C CA . ASP A 1 284 ? -20.729 21.724 14.437 1.00 88.12 284 ASP A CA 1
ATOM 2099 C C . ASP A 1 284 ? -20.805 20.475 13.554 1.00 88.12 284 ASP A C 1
ATOM 2101 O O . ASP A 1 284 ? -19.794 19.791 13.359 1.00 88.12 284 ASP A O 1
ATOM 2105 N N . ALA A 1 285 ? -21.967 20.215 12.942 1.00 90.00 285 ALA A N 1
ATOM 2106 C CA . ALA A 1 285 ? -22.147 19.139 11.972 1.00 90.00 285 ALA A CA 1
ATOM 2107 C C . ALA A 1 285 ? -21.234 19.341 10.757 1.00 90.00 285 ALA A C 1
ATOM 2109 O O . ALA A 1 285 ? -20.497 18.428 10.389 1.00 90.00 285 ALA A O 1
ATOM 2110 N N . VAL A 1 286 ? -21.216 20.538 10.158 1.00 92.44 286 VAL A N 1
ATOM 2111 C CA . VAL A 1 286 ? -20.349 20.859 9.009 1.00 92.44 286 VAL A CA 1
ATOM 2112 C C . VAL A 1 286 ? -18.871 20.701 9.372 1.00 92.44 286 VAL A C 1
ATOM 2114 O O . VAL A 1 286 ? -18.108 20.104 8.607 1.00 92.44 286 VAL A O 1
ATOM 2117 N N . SER A 1 287 ? -18.459 21.180 10.549 1.00 91.75 287 SER A N 1
ATOM 2118 C CA . SER A 1 287 ? -17.085 21.039 11.043 1.00 91.75 287 SER A CA 1
ATOM 2119 C C . SER A 1 287 ? -16.693 19.570 11.240 1.00 91.75 287 SER A C 1
ATOM 2121 O O . SER A 1 287 ? -15.608 19.154 10.812 1.00 91.75 287 SER A O 1
ATOM 2123 N N . MET A 1 288 ? -17.580 18.761 11.832 1.00 90.31 288 MET A N 1
ATOM 2124 C CA . MET A 1 288 ? -17.354 17.332 12.055 1.00 90.31 288 MET A CA 1
ATOM 2125 C C . MET A 1 288 ? -17.341 16.540 10.744 1.00 90.31 288 MET A C 1
ATOM 2127 O O . MET A 1 288 ? -16.433 15.741 10.534 1.00 90.31 288 MET A O 1
ATOM 2131 N N . ILE A 1 289 ? -18.273 16.806 9.823 1.00 92.75 289 ILE A N 1
ATOM 2132 C CA . ILE A 1 289 ? -18.301 16.222 8.472 1.00 92.75 289 ILE A CA 1
ATOM 2133 C C . ILE A 1 289 ? -16.995 16.542 7.740 1.00 92.75 289 ILE A C 1
ATOM 2135 O O . ILE A 1 289 ? -16.333 15.645 7.219 1.00 92.75 289 ILE A O 1
ATOM 2139 N N . GLY A 1 290 ? -16.571 17.809 7.762 1.00 89.94 290 GLY A N 1
ATOM 2140 C CA . GLY A 1 290 ? -15.302 18.236 7.179 1.00 89.94 290 GLY A CA 1
ATOM 2141 C C . GLY A 1 290 ? -14.098 17.528 7.805 1.00 89.94 290 GLY A C 1
ATOM 2142 O O . GLY A 1 290 ? -13.157 17.178 7.092 1.00 89.94 290 GLY A O 1
ATOM 2143 N N . LYS A 1 291 ? -14.125 17.266 9.121 1.00 88.56 291 LYS A N 1
ATOM 2144 C CA . LYS A 1 291 ? -13.107 16.461 9.812 1.00 88.56 291 LYS A CA 1
ATOM 2145 C C . LYS A 1 291 ? -13.131 15.006 9.335 1.00 88.56 291 LYS A C 1
ATOM 2147 O O . LYS A 1 291 ? -12.069 14.501 8.988 1.00 88.56 291 LYS A O 1
ATOM 2152 N N . ILE A 1 292 ? -14.293 14.350 9.290 1.00 90.44 292 ILE A N 1
ATOM 2153 C CA . ILE A 1 292 ? -14.429 12.945 8.865 1.00 90.44 292 ILE A CA 1
ATOM 2154 C C . ILE A 1 292 ? -13.922 12.767 7.432 1.00 90.44 292 ILE A C 1
ATOM 2156 O O . ILE A 1 292 ? -13.016 11.972 7.182 1.00 90.44 292 ILE A O 1
ATOM 2160 N N . PHE A 1 293 ? -14.430 13.578 6.508 1.00 89.88 293 PHE A N 1
ATOM 2161 C CA . PHE A 1 293 ? -14.041 13.535 5.104 1.00 89.88 293 PHE A CA 1
ATOM 2162 C C . PHE A 1 293 ? -12.555 13.841 4.901 1.00 89.88 293 PHE A C 1
ATOM 2164 O O . PHE A 1 293 ? -11.844 13.018 4.332 1.00 89.88 293 PHE A O 1
ATOM 2171 N N . ALA A 1 294 ? -12.047 14.974 5.398 1.00 86.00 294 ALA A N 1
ATOM 2172 C CA . ALA A 1 294 ? -10.668 15.376 5.121 1.00 86.00 294 ALA A CA 1
ATOM 2173 C C . ALA A 1 294 ? -9.620 14.561 5.895 1.00 86.00 294 ALA A C 1
ATOM 2175 O O . ALA A 1 294 ? -8.563 14.248 5.352 1.00 86.00 294 ALA A O 1
ATOM 2176 N N . LYS A 1 295 ? -9.875 14.227 7.166 1.00 84.00 295 LYS A N 1
ATOM 2177 C CA . LYS A 1 295 ? -8.887 13.532 8.003 1.00 84.00 295 LYS A CA 1
ATOM 2178 C C . LYS A 1 295 ? -8.916 12.023 7.794 1.00 84.00 295 LYS A C 1
ATOM 2180 O O . LYS A 1 295 ? -7.853 11.423 7.698 1.00 84.00 295 LYS A O 1
ATOM 2185 N N . TYR A 1 296 ? -10.095 11.412 7.703 1.00 86.69 296 TYR A N 1
ATOM 2186 C CA . TYR A 1 296 ? -10.218 9.953 7.657 1.00 86.69 296 TYR A CA 1
ATOM 2187 C C . TYR A 1 296 ? -10.391 9.452 6.227 1.00 86.69 296 TYR A C 1
ATOM 2189 O O . TYR A 1 296 ? -9.495 8.791 5.712 1.00 86.69 296 TYR A O 1
ATOM 2197 N N . PHE A 1 297 ? -11.463 9.836 5.532 1.00 87.19 297 PHE A N 1
ATOM 2198 C CA . PHE A 1 297 ? -11.717 9.303 4.187 1.00 87.19 297 PHE A CA 1
ATOM 2199 C C . PHE A 1 297 ? -10.727 9.810 3.132 1.00 87.19 297 PHE A C 1
ATOM 2201 O O . PHE A 1 297 ? -10.436 9.092 2.182 1.00 87.19 297 PHE A O 1
ATOM 2208 N N . MET A 1 298 ? -10.147 11.004 3.280 1.00 82.44 298 MET A N 1
ATOM 2209 C CA . MET A 1 298 ? -9.102 11.485 2.365 1.00 82.44 298 MET A CA 1
ATOM 2210 C C . MET A 1 298 ? -7.688 11.067 2.790 1.00 82.44 298 MET A C 1
ATOM 2212 O O . MET A 1 298 ? -6.909 10.711 1.907 1.00 82.44 298 MET A O 1
ATOM 2216 N N . ASN A 1 299 ? -7.360 11.103 4.092 1.00 79.00 299 ASN A N 1
ATOM 2217 C CA . ASN A 1 299 ? -5.979 10.975 4.597 1.00 79.00 299 ASN A CA 1
ATOM 2218 C C . ASN A 1 299 ? -5.693 9.746 5.477 1.00 79.00 299 ASN A C 1
ATOM 2220 O O . ASN A 1 299 ? -4.598 9.636 6.021 1.00 79.00 299 ASN A O 1
ATOM 2224 N N . GLY A 1 300 ? -6.662 8.856 5.699 1.00 78.19 300 GLY A N 1
ATOM 2225 C CA . GLY A 1 300 ? -6.447 7.639 6.493 1.00 78.19 300 GLY A CA 1
ATOM 2226 C C . GLY A 1 300 ? -6.185 7.876 7.984 1.00 78.19 300 GLY A C 1
ATOM 2227 O O . GLY A 1 300 ? -5.676 6.994 8.665 1.00 78.19 300 GLY A O 1
ATOM 2228 N N . GLY A 1 301 ? -6.493 9.066 8.509 1.00 74.44 301 GLY A N 1
ATOM 2229 C CA . GLY A 1 301 ? -6.271 9.412 9.915 1.00 74.44 301 GLY A CA 1
ATOM 2230 C C . GLY A 1 301 ? -4.838 9.834 10.261 1.00 74.44 301 GLY A C 1
ATOM 2231 O O . GLY A 1 301 ? -4.550 10.039 11.440 1.00 74.44 301 GLY A O 1
ATOM 2232 N N . VAL A 1 302 ? -3.949 10.000 9.276 1.00 69.12 302 VAL A N 1
ATOM 2233 C CA . VAL A 1 302 ? -2.572 10.471 9.500 1.00 69.12 302 VAL A CA 1
ATOM 2234 C C . VAL A 1 302 ? -2.581 11.962 9.865 1.00 69.12 302 VAL A C 1
ATOM 2236 O O . VAL A 1 302 ? -3.190 12.779 9.168 1.00 69.12 302 VAL A O 1
ATOM 2239 N N . GLU A 1 303 ? -1.927 12.333 10.971 1.00 59.47 303 GLU A N 1
ATOM 2240 C CA . GLU A 1 303 ? -1.729 13.737 11.347 1.00 59.47 303 GLU A CA 1
ATOM 2241 C C . GLU A 1 303 ? -0.505 14.333 10.641 1.00 59.47 303 GLU A C 1
ATOM 2243 O O . GLU A 1 303 ? 0.552 13.706 10.550 1.00 59.47 303 GLU A O 1
ATOM 2248 N N . ASN A 1 304 ? -0.648 15.572 10.161 1.00 48.72 304 ASN A N 1
ATOM 2249 C CA . ASN A 1 304 ? 0.425 16.331 9.523 1.00 48.72 304 ASN A CA 1
ATOM 2250 C C . ASN A 1 304 ? 1.591 16.514 10.506 1.00 48.72 304 ASN A C 1
ATOM 2252 O O . ASN A 1 304 ? 1.509 17.333 11.421 1.00 48.72 304 ASN A O 1
ATOM 2256 N N . GLY A 1 305 ? 2.661 15.741 10.325 1.00 41.16 305 GLY A N 1
ATOM 2257 C CA . GLY A 1 305 ? 3.825 15.735 11.217 1.00 41.16 305 GLY A CA 1
ATOM 2258 C C . GLY A 1 305 ? 4.452 14.356 11.436 1.00 41.16 305 GLY A C 1
ATOM 2259 O O . GLY A 1 305 ? 5.584 14.282 11.911 1.00 41.16 305 GLY A O 1
ATOM 2260 N N . GLY A 1 306 ? 3.770 13.270 11.056 1.00 36.06 306 GLY A N 1
ATOM 2261 C CA . GLY A 1 306 ? 4.396 11.952 10.926 1.00 36.06 306 GLY A CA 1
ATOM 2262 C C . GLY A 1 306 ? 5.322 11.933 9.709 1.00 36.06 306 GLY A C 1
ATOM 2263 O O . GLY A 1 306 ? 4.844 12.096 8.596 1.00 36.06 306 GLY A O 1
ATOM 2264 N N . GLY A 1 307 ? 6.630 11.827 9.962 1.00 37.53 307 GLY A N 1
ATOM 2265 C CA . GLY A 1 307 ? 7.759 11.896 9.025 1.00 37.53 307 GLY A CA 1
ATOM 2266 C C . GLY A 1 307 ? 7.510 11.522 7.557 1.00 37.53 307 GLY A C 1
ATOM 2267 O O . GLY A 1 307 ? 6.828 10.550 7.268 1.00 37.53 307 GLY A O 1
ATOM 2268 N N . LYS A 1 308 ? 8.138 12.313 6.670 1.00 40.84 308 LYS A N 1
ATOM 2269 C CA . LYS A 1 308 ? 8.502 12.023 5.267 1.00 40.84 308 LYS A CA 1
ATOM 2270 C C . LYS A 1 308 ? 8.044 10.652 4.754 1.00 40.84 308 LYS A C 1
ATOM 2272 O O . LYS A 1 308 ? 8.572 9.665 5.236 1.00 40.84 308 LYS A O 1
ATOM 2277 N N . GLU A 1 309 ? 7.162 10.655 3.750 1.00 47.00 309 GLU A N 1
ATOM 2278 C CA . GLU A 1 309 ? 6.902 9.646 2.692 1.00 47.00 309 GLU A CA 1
ATOM 2279 C C . GLU A 1 309 ? 7.700 8.313 2.701 1.00 47.00 309 GLU A C 1
ATOM 2281 O O . GLU A 1 309 ? 8.263 7.904 1.689 1.00 47.00 309 GLU A O 1
ATOM 2286 N N . GLU A 1 310 ? 7.738 7.587 3.811 1.00 49.16 310 GLU A N 1
ATOM 2287 C CA . GLU A 1 310 ? 8.520 6.361 3.959 1.00 49.16 310 GLU A CA 1
ATOM 2288 C C . GLU A 1 310 ? 7.751 5.428 4.904 1.00 49.16 310 GLU A C 1
ATOM 2290 O O . GLU A 1 310 ? 7.613 5.715 6.085 1.00 49.16 310 GLU A O 1
ATOM 2295 N N . PHE A 1 311 ? 7.190 4.288 4.521 1.00 60.00 311 PHE A N 1
ATOM 2296 C CA . PHE A 1 311 ? 7.140 3.548 3.270 1.00 60.00 311 PHE A CA 1
ATOM 2297 C C . PHE A 1 311 ? 5.956 2.585 3.421 1.00 60.00 311 PHE A C 1
ATOM 2299 O O . PHE A 1 311 ? 5.826 1.951 4.468 1.00 60.00 311 PHE A O 1
ATOM 2306 N N . MET A 1 312 ? 5.140 2.386 2.385 1.00 74.62 312 MET A N 1
ATOM 2307 C CA . MET A 1 312 ? 4.352 1.152 2.320 1.00 74.62 312 MET A CA 1
ATOM 2308 C C . MET A 1 312 ? 5.355 -0.019 2.317 1.00 74.62 312 MET A C 1
ATOM 2310 O O . MET A 1 312 ? 6.272 0.011 1.489 1.00 74.62 312 MET A O 1
ATOM 2314 N N . PRO A 1 313 ? 5.247 -1.031 3.201 1.00 82.88 313 PRO A N 1
ATOM 2315 C CA . PRO A 1 313 ? 6.258 -2.084 3.339 1.00 82.88 313 PRO A CA 1
ATOM 2316 C C . PRO A 1 313 ? 6.164 -3.127 2.211 1.00 82.88 313 PRO A C 1
ATOM 2318 O O . PRO A 1 313 ? 6.085 -4.326 2.459 1.00 82.88 313 PRO A O 1
ATOM 2321 N N . VAL A 1 314 ? 6.159 -2.671 0.958 1.00 86.75 314 VAL A N 1
ATOM 2322 C CA . VAL A 1 314 ? 5.959 -3.478 -0.247 1.00 86.75 314 VAL A CA 1
ATOM 2323 C C . VAL A 1 314 ? 7.239 -3.500 -1.077 1.00 86.75 314 VAL A C 1
ATOM 2325 O O . VAL A 1 314 ? 7.856 -2.461 -1.332 1.00 86.75 314 VAL A O 1
ATOM 2328 N N . GLY A 1 315 ? 7.647 -4.701 -1.497 1.00 84.81 315 GLY A N 1
ATOM 2329 C CA . GLY A 1 315 ? 8.791 -4.914 -2.386 1.00 84.81 315 GLY A CA 1
ATOM 2330 C C . GLY A 1 315 ? 8.665 -4.155 -3.697 1.00 84.81 315 GLY A C 1
ATOM 2331 O O . GLY A 1 315 ? 7.571 -3.747 -4.089 1.00 84.81 315 GLY A O 1
ATOM 2332 N N 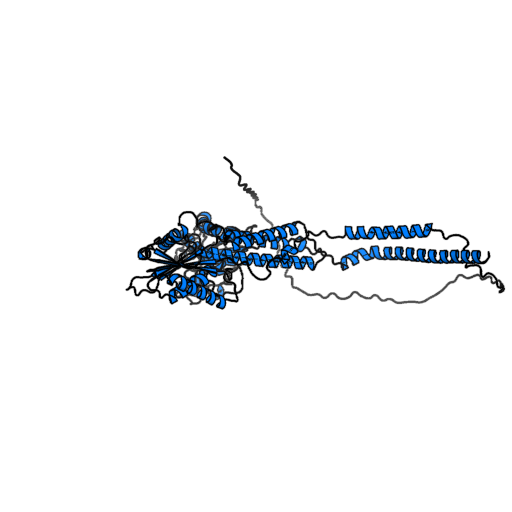. SER A 1 316 ? 9.773 -3.942 -4.402 1.00 80.56 316 SER A N 1
ATOM 2333 C CA . SER A 1 316 ? 9.712 -3.310 -5.727 1.00 80.56 316 SER A CA 1
ATOM 2334 C C . SER A 1 316 ? 9.006 -4.149 -6.780 1.00 80.56 316 SER A C 1
ATOM 2336 O O . SER A 1 316 ? 8.402 -3.616 -7.705 1.00 80.56 316 SER A O 1
ATOM 2338 N N . ASP A 1 317 ? 9.008 -5.459 -6.578 1.00 81.94 317 ASP A N 1
ATOM 2339 C CA . ASP A 1 317 ? 8.244 -6.443 -7.334 1.00 81.94 317 ASP A CA 1
ATOM 2340 C C . ASP A 1 317 ? 6.775 -6.557 -6.884 1.00 81.94 317 ASP A C 1
ATOM 2342 O O . ASP A 1 317 ? 6.030 -7.383 -7.410 1.00 81.94 317 ASP A O 1
ATOM 2346 N N . GLY A 1 318 ? 6.347 -5.748 -5.909 1.00 86.31 318 GLY A N 1
ATOM 2347 C CA . GLY A 1 318 ? 5.006 -5.816 -5.338 1.00 86.31 318 GLY A CA 1
ATOM 2348 C C . GLY A 1 318 ? 4.805 -6.961 -4.346 1.00 86.31 318 GLY A C 1
ATOM 2349 O O . GLY A 1 318 ? 3.668 -7.221 -3.967 1.00 86.31 318 GLY A O 1
ATOM 2350 N N . SER A 1 319 ? 5.859 -7.670 -3.931 1.00 88.94 319 SER A N 1
ATOM 2351 C CA . SER A 1 319 ? 5.741 -8.818 -3.028 1.00 88.94 319 SER A CA 1
ATOM 2352 C C . SER A 1 319 ? 6.089 -8.483 -1.576 1.00 88.94 319 SER A C 1
ATOM 2354 O O . SER A 1 319 ? 6.960 -7.651 -1.282 1.00 88.94 319 SER A O 1
ATOM 2356 N N . VAL A 1 320 ? 5.388 -9.149 -0.658 1.00 90.62 320 VAL A N 1
ATOM 2357 C CA . VAL A 1 320 ? 5.588 -9.051 0.790 1.00 90.62 320 VAL A CA 1
ATOM 2358 C C . VAL A 1 320 ? 5.598 -10.451 1.393 1.00 90.62 320 VAL A C 1
ATOM 2360 O O . VAL A 1 320 ? 4.747 -11.284 1.082 1.00 90.62 320 VAL A O 1
ATOM 2363 N N . VAL A 1 321 ? 6.554 -10.708 2.276 1.00 90.94 321 VAL A N 1
ATOM 2364 C CA . VAL A 1 321 ? 6.632 -11.940 3.064 1.00 90.94 321 VAL A CA 1
ATOM 2365 C C . VAL A 1 321 ? 6.336 -11.590 4.518 1.00 90.94 321 VAL A C 1
ATOM 2367 O O . VAL A 1 321 ? 7.075 -10.821 5.132 1.00 90.94 321 VAL A O 1
ATOM 2370 N N . LEU A 1 322 ? 5.255 -12.134 5.070 1.00 92.06 322 LEU A N 1
ATOM 2371 C CA . LEU A 1 322 ? 4.929 -12.039 6.492 1.00 92.06 322 LEU A CA 1
ATOM 2372 C C . LEU A 1 322 ? 5.459 -13.300 7.179 1.00 92.06 322 LEU A C 1
ATOM 2374 O O . LEU A 1 322 ? 4.878 -14.375 7.031 1.00 92.06 322 LEU A O 1
ATOM 2378 N N . SER A 1 323 ? 6.571 -13.176 7.903 1.00 92.12 323 SER A N 1
ATOM 2379 C CA . SER A 1 323 ? 7.202 -14.296 8.604 1.00 92.12 323 SER A CA 1
ATOM 2380 C C . SER A 1 323 ? 6.828 -14.280 10.082 1.00 92.12 323 SER A C 1
ATOM 2382 O O . SER A 1 323 ? 7.218 -13.382 10.828 1.00 92.12 323 SER A O 1
ATOM 2384 N N . PHE A 1 324 ? 6.059 -15.277 10.510 1.00 93.69 324 PHE A N 1
ATOM 2385 C CA . PHE A 1 324 ? 5.631 -15.460 11.891 1.00 93.69 324 PHE A CA 1
ATOM 2386 C C . PHE A 1 324 ? 6.573 -16.432 12.600 1.00 93.69 324 PHE A C 1
ATOM 2388 O O . PHE A 1 324 ? 6.662 -17.604 12.244 1.00 93.69 324 PHE A O 1
ATOM 2395 N N . SER A 1 325 ? 7.275 -15.964 13.627 1.00 93.81 325 SER A N 1
ATOM 2396 C CA . SER A 1 325 ? 8.285 -16.759 14.331 1.00 93.81 325 SER A CA 1
ATOM 2397 C C . SER A 1 325 ? 7.958 -16.877 15.816 1.00 93.81 325 SER A C 1
ATOM 2399 O O . SER A 1 325 ? 7.862 -15.870 16.516 1.00 93.81 325 SER A O 1
ATOM 2401 N N . LEU A 1 326 ? 7.824 -18.105 16.314 1.00 94.69 326 LEU A N 1
ATOM 2402 C CA . LEU A 1 326 ? 7.740 -18.387 17.747 1.00 94.69 326 LEU A CA 1
ATOM 2403 C C . LEU A 1 326 ? 9.144 -18.653 18.292 1.00 94.69 326 LEU A C 1
ATOM 2405 O O . LEU A 1 326 ? 9.797 -19.612 17.885 1.00 94.69 326 LEU A O 1
ATOM 2409 N N . LEU A 1 327 ? 9.603 -17.802 19.204 1.00 93.81 327 LEU A N 1
ATOM 2410 C CA . LEU A 1 327 ? 10.947 -17.830 19.769 1.00 93.81 327 LEU A CA 1
ATOM 2411 C C . LEU A 1 327 ? 10.909 -18.340 21.209 1.00 93.81 327 LEU A C 1
ATOM 2413 O O . LEU A 1 327 ? 10.331 -17.699 22.087 1.00 93.81 327 LEU A O 1
ATOM 2417 N N . ASN A 1 328 ? 11.556 -19.477 21.455 1.00 92.50 328 ASN A N 1
ATOM 2418 C CA . ASN A 1 328 ? 11.757 -20.016 22.797 1.00 92.50 328 ASN A CA 1
ATOM 2419 C C . ASN A 1 328 ? 13.151 -19.623 23.306 1.00 92.50 328 ASN A C 1
ATOM 2421 O O . ASN A 1 328 ? 14.161 -20.119 22.792 1.00 92.50 328 ASN A O 1
ATOM 2425 N N . ALA A 1 329 ? 13.209 -18.759 24.326 1.00 91.38 329 ALA A N 1
ATOM 2426 C CA . ALA A 1 329 ? 14.470 -18.247 24.862 1.00 91.38 329 ALA A CA 1
ATOM 2427 C C . ALA A 1 329 ? 15.394 -19.357 25.392 1.00 91.38 329 ALA A C 1
ATOM 2429 O O . ALA A 1 329 ? 16.531 -19.472 24.934 1.00 91.38 329 ALA A O 1
ATOM 2430 N N . ASP A 1 330 ? 14.897 -20.197 26.307 1.00 89.31 330 ASP A N 1
ATOM 2431 C CA . ASP A 1 330 ? 15.632 -21.345 26.851 1.00 89.31 330 ASP A CA 1
ATOM 2432 C C . ASP A 1 330 ? 14.761 -22.618 26.846 1.00 89.31 330 ASP A C 1
ATOM 2434 O O . ASP A 1 330 ? 13.863 -22.766 27.678 1.00 89.31 330 ASP A O 1
ATOM 2438 N N . PRO A 1 331 ? 15.022 -23.564 25.926 1.00 86.38 331 PRO A N 1
ATOM 2439 C CA . PRO A 1 331 ? 14.327 -24.849 25.865 1.00 86.38 331 PRO A CA 1
ATOM 2440 C C . PRO A 1 331 ? 14.491 -25.736 27.104 1.00 86.38 331 PRO A C 1
ATOM 2442 O O . PRO A 1 331 ? 13.726 -26.688 27.253 1.00 86.38 331 PRO A O 1
ATOM 2445 N N . ASN A 1 332 ? 15.484 -25.478 27.967 1.00 84.94 332 ASN A N 1
ATOM 2446 C CA . ASN A 1 332 ? 15.659 -26.239 29.209 1.00 84.94 332 ASN A CA 1
ATOM 2447 C C . ASN A 1 332 ? 14.575 -25.918 30.245 1.00 84.94 332 ASN A C 1
ATOM 2449 O O . ASN A 1 332 ? 14.270 -26.762 31.087 1.00 84.94 332 ASN A O 1
ATOM 2453 N N . ASP A 1 333 ? 14.005 -24.713 30.185 1.00 81.44 333 ASP A N 1
ATOM 2454 C CA . ASP A 1 333 ? 12.954 -24.274 31.100 1.00 81.44 333 ASP A CA 1
ATOM 2455 C C . ASP A 1 333 ? 11.595 -24.815 30.645 1.00 81.44 333 ASP A C 1
ATOM 2457 O O . ASP A 1 333 ? 10.886 -25.500 31.392 1.00 81.44 333 ASP A O 1
ATOM 2461 N N . TRP A 1 334 ? 11.255 -24.519 29.389 1.00 84.69 334 TRP A N 1
ATOM 2462 C CA . TRP A 1 334 ? 10.042 -24.966 28.720 1.00 84.69 334 TRP A CA 1
ATOM 2463 C C . TRP A 1 334 ? 10.174 -24.874 27.200 1.00 84.69 334 TRP A C 1
ATOM 2465 O O . TRP A 1 334 ? 10.922 -24.066 26.654 1.00 84.69 334 TRP A O 1
ATOM 2475 N N . VAL A 1 335 ? 9.380 -25.690 26.505 1.00 88.00 335 VAL A N 1
ATOM 2476 C CA . VAL A 1 335 ? 9.325 -25.720 25.042 1.00 88.00 335 VAL A CA 1
ATOM 2477 C C . VAL A 1 335 ? 7.883 -25.529 24.597 1.00 88.00 335 VAL A C 1
ATOM 2479 O O . VAL A 1 335 ? 7.041 -26.399 24.843 1.00 88.00 335 VAL A O 1
ATOM 2482 N N . TYR A 1 336 ? 7.613 -24.405 23.934 1.00 90.38 336 TYR A N 1
ATOM 2483 C CA . TYR A 1 336 ? 6.310 -24.088 23.364 1.00 90.38 336 TYR A CA 1
ATOM 2484 C C . TYR A 1 336 ? 6.291 -24.239 21.846 1.00 90.38 336 TYR A C 1
ATOM 2486 O O . TYR A 1 336 ? 7.237 -23.876 21.145 1.00 90.38 336 TYR A O 1
ATOM 2494 N N . ASP A 1 337 ? 5.170 -24.764 21.364 1.00 91.75 337 ASP A N 1
ATOM 2495 C CA . ASP A 1 337 ? 4.829 -24.926 19.954 1.00 91.75 337 ASP A CA 1
ATOM 2496 C C . ASP A 1 337 ? 3.431 -24.327 19.682 1.00 91.75 337 ASP A C 1
ATOM 2498 O O . ASP A 1 337 ? 2.655 -24.061 20.610 1.00 91.75 337 ASP A O 1
ATOM 2502 N N . TRP A 1 338 ? 3.082 -24.121 18.414 1.00 91.50 338 TRP A N 1
ATOM 2503 C CA . TRP A 1 338 ? 1.811 -23.524 17.992 1.00 91.50 338 TRP A CA 1
ATOM 2504 C C . TRP A 1 338 ? 1.207 -24.212 16.760 1.00 91.50 338 TRP A C 1
ATOM 2506 O O . TRP A 1 338 ? 1.902 -24.656 15.852 1.00 91.50 338 TRP A O 1
ATOM 2516 N N . GLU A 1 339 ? -0.124 -24.289 16.694 1.00 87.62 339 GLU A N 1
ATOM 2517 C CA . GLU A 1 339 ? -0.840 -24.763 15.498 1.00 87.62 339 GLU A CA 1
ATOM 2518 C C . GLU A 1 339 ? -1.205 -23.580 14.592 1.00 87.62 339 GLU A C 1
ATOM 2520 O O . GLU A 1 339 ? -2.381 -23.279 14.374 1.00 87.62 339 GLU A O 1
ATOM 2525 N N . PHE A 1 340 ? -0.183 -22.894 14.069 1.00 87.38 340 PHE A N 1
ATOM 2526 C CA . PHE A 1 340 ? -0.368 -21.685 13.260 1.00 87.38 340 PHE A CA 1
ATOM 2527 C C . PHE A 1 340 ? -1.269 -21.926 12.040 1.00 87.38 340 PHE A C 1
ATOM 2529 O O . PHE A 1 340 ? -2.151 -21.122 11.763 1.00 87.38 340 PHE A O 1
ATOM 2536 N N . GLN A 1 341 ? -1.135 -23.076 11.376 1.00 84.62 341 GLN A N 1
ATOM 2537 C CA . GLN A 1 341 ? -1.882 -23.395 10.156 1.00 84.62 341 GLN A CA 1
ATOM 2538 C C . GLN A 1 341 ? -3.412 -23.321 10.320 1.00 84.62 341 GLN A C 1
ATOM 2540 O O . GLN A 1 341 ? -4.116 -22.948 9.394 1.00 84.62 341 GLN A O 1
ATOM 2545 N N . LYS A 1 342 ? -3.963 -23.653 11.496 1.00 82.75 342 LYS A N 1
ATOM 2546 C CA . LYS A 1 342 ? -5.426 -23.656 11.691 1.00 82.75 342 LYS A CA 1
ATOM 2547 C C . LYS A 1 342 ? -6.001 -22.288 12.038 1.00 82.75 342 LYS A C 1
ATOM 2549 O O . LYS A 1 342 ? -7.142 -22.011 11.691 1.00 82.75 342 LYS A O 1
ATOM 2554 N N . ILE A 1 343 ? -5.269 -21.484 12.802 1.00 81.88 343 ILE A N 1
ATOM 2555 C CA . ILE A 1 343 ? -5.794 -20.236 13.380 1.00 81.88 343 ILE A CA 1
ATOM 2556 C C . ILE A 1 343 ? -5.165 -19.033 12.679 1.00 81.88 343 ILE A C 1
ATOM 2558 O O . ILE A 1 343 ? -5.880 -18.130 12.260 1.00 81.88 343 ILE A O 1
ATOM 2562 N N . GLY A 1 344 ? -3.848 -19.067 12.476 1.00 79.56 344 GLY A N 1
ATOM 2563 C CA . GLY A 1 344 ? -3.097 -18.042 11.758 1.00 79.56 344 GLY A CA 1
ATOM 2564 C C . GLY A 1 344 ? -3.583 -17.870 10.324 1.00 79.56 344 GLY A C 1
ATOM 2565 O O . GLY A 1 344 ? -3.970 -16.769 9.956 1.00 79.56 344 GLY A O 1
ATOM 2566 N N . GLU A 1 345 ? -3.649 -18.945 9.531 1.00 81.50 345 GLU A N 1
ATOM 2567 C CA . GLU A 1 345 ? -4.083 -18.836 8.127 1.00 81.50 345 GLU A CA 1
ATOM 2568 C C . GLU A 1 345 ? -5.537 -18.364 8.005 1.00 81.50 345 GLU A C 1
ATOM 2570 O O . GLU A 1 345 ? -5.824 -17.489 7.197 1.00 81.50 345 GLU A O 1
ATOM 2575 N N . ASN A 1 346 ? -6.445 -18.860 8.851 1.00 87.38 346 ASN A N 1
ATOM 2576 C CA . ASN A 1 346 ? -7.853 -18.457 8.813 1.00 87.38 346 ASN A CA 1
ATOM 2577 C C . ASN A 1 346 ? -8.064 -16.980 9.184 1.00 87.38 346 ASN A C 1
ATOM 2579 O O . ASN A 1 346 ? -8.936 -16.333 8.611 1.00 87.38 346 ASN A O 1
ATOM 2583 N N . MET A 1 347 ? -7.277 -16.437 10.120 1.00 87.44 347 MET A N 1
ATOM 2584 C CA . MET A 1 347 ? -7.368 -15.025 10.511 1.00 87.44 347 MET A CA 1
ATOM 2585 C C . MET A 1 347 ? -6.624 -14.089 9.552 1.00 87.44 347 MET A C 1
ATOM 2587 O O . MET A 1 347 ? -7.036 -12.948 9.368 1.00 87.44 347 MET A O 1
ATOM 2591 N N . LEU A 1 348 ? -5.528 -14.550 8.945 1.00 90.75 348 LEU A N 1
ATOM 2592 C CA . LEU A 1 348 ? -4.677 -13.725 8.084 1.00 90.75 348 LEU A CA 1
ATOM 2593 C C . LEU A 1 348 ? -5.063 -13.796 6.604 1.00 90.75 348 LEU A C 1
ATOM 2595 O O . LEU A 1 348 ? -4.768 -12.857 5.871 1.00 90.75 348 LEU A O 1
ATOM 2599 N N . ALA A 1 349 ? -5.739 -14.855 6.150 1.00 90.56 349 ALA A N 1
ATOM 2600 C CA . ALA A 1 349 ? -6.193 -14.965 4.764 1.00 90.56 349 ALA A CA 1
ATOM 2601 C C . ALA A 1 349 ? -7.127 -13.811 4.345 1.00 90.56 349 ALA A C 1
ATOM 2603 O O . ALA A 1 349 ? -6.858 -13.218 3.301 1.00 90.56 349 ALA A O 1
ATOM 2604 N N . PRO A 1 350 ? -8.134 -13.396 5.148 1.00 92.12 350 PRO A N 1
ATOM 2605 C CA . PRO A 1 350 ? -8.961 -12.231 4.820 1.00 92.12 350 PRO A CA 1
ATOM 2606 C C . PRO A 1 350 ? -8.154 -10.933 4.705 1.00 92.12 350 PRO A C 1
ATOM 2608 O O . PRO A 1 350 ? -8.455 -10.080 3.873 1.00 92.12 350 PRO A O 1
ATOM 2611 N N . VAL A 1 351 ? -7.104 -10.795 5.521 1.00 91.94 351 VAL A N 1
ATOM 2612 C CA . VAL A 1 351 ? -6.202 -9.637 5.504 1.00 91.94 351 VAL A CA 1
ATOM 2613 C C . VAL A 1 351 ? -5.348 -9.638 4.235 1.00 91.94 351 VAL A C 1
ATOM 2615 O O . VAL A 1 351 ? -5.212 -8.610 3.574 1.00 91.94 351 VAL A O 1
ATOM 2618 N N . ALA A 1 352 ? -4.793 -10.795 3.867 1.00 92.44 352 ALA A N 1
ATOM 2619 C CA . ALA A 1 352 ? -4.002 -10.955 2.653 1.00 92.44 352 ALA A CA 1
ATOM 2620 C C . ALA A 1 352 ? -4.845 -10.728 1.388 1.00 92.44 352 ALA A C 1
ATOM 2622 O O . ALA A 1 352 ? -4.389 -10.060 0.464 1.00 92.44 352 ALA A O 1
ATOM 2623 N N . GLU A 1 353 ? -6.086 -11.219 1.367 1.00 92.12 353 GLU A N 1
ATOM 2624 C CA . GLU A 1 353 ? -7.035 -10.990 0.274 1.00 92.12 353 GLU A CA 1
ATOM 2625 C C . GLU A 1 353 ? -7.393 -9.504 0.144 1.00 92.12 353 GLU A C 1
ATOM 2627 O O . GLU A 1 353 ? -7.360 -8.954 -0.955 1.00 92.12 353 GLU A O 1
ATOM 2632 N N . ALA A 1 354 ? -7.645 -8.822 1.266 1.00 91.94 354 ALA A N 1
ATOM 2633 C CA . ALA A 1 354 ? -7.920 -7.388 1.278 1.00 91.94 354 ALA A CA 1
ATOM 2634 C C . ALA A 1 354 ? -6.735 -6.543 0.772 1.00 91.94 354 ALA A C 1
ATOM 2636 O O . ALA A 1 354 ? -6.937 -5.493 0.168 1.00 91.94 354 ALA A O 1
ATOM 2637 N N . LEU A 1 355 ? -5.491 -6.975 0.979 1.00 92.56 355 LEU A N 1
ATOM 2638 C CA . LEU A 1 355 ? -4.298 -6.251 0.520 1.00 92.56 355 LEU A CA 1
ATOM 2639 C C . LEU A 1 355 ? -3.782 -6.727 -0.852 1.00 92.56 355 LEU A C 1
ATOM 2641 O O . LEU A 1 355 ? -2.844 -6.129 -1.381 1.00 92.56 355 LEU A O 1
ATOM 2645 N N . ALA A 1 356 ? -4.403 -7.736 -1.468 1.00 92.69 356 ALA A N 1
ATOM 2646 C CA . ALA A 1 356 ? -3.972 -8.299 -2.750 1.00 92.69 356 ALA A CA 1
ATOM 2647 C C . ALA A 1 356 ? -3.796 -7.265 -3.886 1.00 92.69 356 ALA A C 1
ATOM 2649 O O . ALA A 1 356 ? -2.820 -7.384 -4.632 1.00 92.69 356 ALA A O 1
ATOM 2650 N N . PRO A 1 357 ? -4.641 -6.214 -4.020 1.00 91.62 357 PRO A N 1
ATOM 2651 C CA . PRO A 1 357 ? -4.447 -5.195 -5.057 1.00 91.62 357 PRO A CA 1
ATOM 2652 C C . PRO A 1 357 ? -3.150 -4.385 -4.914 1.00 91.62 357 PRO A C 1
ATOM 2654 O O . PRO A 1 357 ? -2.652 -3.833 -5.896 1.00 91.62 357 PRO A O 1
ATOM 2657 N N . ILE A 1 358 ? -2.586 -4.292 -3.704 1.00 91.12 358 ILE A N 1
ATOM 2658 C CA . ILE A 1 358 ? -1.347 -3.542 -3.446 1.00 91.12 358 ILE A CA 1
ATOM 2659 C C . ILE A 1 358 ? -0.128 -4.445 -3.257 1.00 91.12 358 ILE A C 1
ATOM 2661 O O . ILE A 1 358 ? 0.980 -4.018 -3.575 1.00 91.12 358 ILE A O 1
ATOM 2665 N N . ALA A 1 359 ? -0.302 -5.668 -2.755 1.00 90.69 359 ALA A N 1
ATOM 2666 C CA . ALA A 1 359 ? 0.808 -6.546 -2.423 1.00 90.69 359 ALA A CA 1
ATOM 2667 C C . ALA A 1 359 ? 0.473 -8.023 -2.643 1.00 90.69 359 ALA A C 1
ATOM 2669 O O . ALA A 1 359 ? -0.549 -8.525 -2.179 1.00 90.69 359 ALA A O 1
ATOM 2670 N N . ASN A 1 360 ? 1.399 -8.750 -3.265 1.00 90.81 360 ASN A N 1
ATOM 2671 C CA . ASN A 1 360 ? 1.387 -10.205 -3.267 1.00 90.81 360 ASN A CA 1
ATOM 2672 C C . ASN A 1 360 ? 1.972 -10.715 -1.944 1.00 90.81 360 ASN A C 1
ATOM 2674 O O . ASN A 1 360 ? 3.193 -10.722 -1.758 1.00 90.81 360 ASN A O 1
ATOM 2678 N N . ILE A 1 361 ? 1.090 -11.090 -1.020 1.00 91.19 361 ILE A N 1
ATOM 2679 C CA . ILE A 1 361 ? 1.456 -11.486 0.338 1.00 91.19 361 ILE A CA 1
ATOM 2680 C C . ILE A 1 361 ? 1.655 -13.000 0.416 1.00 91.19 361 ILE A C 1
ATOM 2682 O O . ILE A 1 361 ? 0.756 -13.783 0.119 1.00 91.19 361 ILE A O 1
ATOM 2686 N N . SER A 1 362 ? 2.829 -13.402 0.890 1.00 89.94 362 SER A N 1
ATOM 2687 C CA . SER A 1 362 ? 3.134 -14.773 1.300 1.00 89.94 362 SER A CA 1
ATOM 2688 C C . SER A 1 362 ? 3.258 -14.836 2.819 1.00 89.94 362 SER A C 1
ATOM 2690 O O . SER A 1 362 ? 3.835 -13.942 3.436 1.00 89.94 362 SER A O 1
ATOM 2692 N N . ILE A 1 363 ? 2.674 -15.867 3.427 1.00 90.81 363 ILE A N 1
ATOM 2693 C CA . ILE A 1 363 ? 2.673 -16.063 4.879 1.00 90.81 363 ILE A CA 1
ATOM 2694 C C . ILE A 1 363 ? 3.543 -17.274 5.190 1.00 90.81 363 ILE A C 1
ATOM 2696 O O . ILE A 1 363 ? 3.343 -18.351 4.630 1.00 90.81 363 ILE A O 1
ATOM 2700 N N . GLU A 1 364 ? 4.499 -17.090 6.091 1.00 90.06 364 GLU A N 1
ATOM 2701 C CA . GLU A 1 364 ? 5.422 -18.124 6.547 1.00 90.06 364 GLU A CA 1
ATOM 2702 C C . GLU A 1 364 ? 5.340 -18.244 8.064 1.00 90.06 364 GLU A C 1
ATOM 2704 O O . GLU A 1 364 ? 5.100 -17.261 8.764 1.00 90.06 364 GLU A O 1
ATOM 2709 N N . SER A 1 365 ? 5.541 -19.453 8.586 1.00 92.06 365 SER A N 1
ATOM 2710 C CA . SER A 1 365 ? 5.564 -19.688 10.028 1.00 92.06 365 SER A CA 1
ATOM 2711 C C . SER A 1 365 ? 6.719 -20.595 10.417 1.00 92.06 365 SER A C 1
ATOM 2713 O O . SER A 1 365 ? 6.934 -21.621 9.768 1.00 92.06 365 SER A O 1
ATOM 2715 N N . GLN A 1 366 ? 7.402 -20.269 11.510 1.00 91.88 366 GLN A N 1
ATOM 2716 C CA . GLN A 1 366 ? 8.493 -21.071 12.054 1.00 91.88 366 GLN A CA 1
ATOM 2717 C C . GLN A 1 366 ? 8.517 -21.066 13.584 1.00 91.88 366 GLN A C 1
ATOM 2719 O O . GLN A 1 366 ? 7.930 -20.204 14.239 1.00 91.88 366 GLN A O 1
ATOM 2724 N N . VAL A 1 367 ? 9.212 -22.051 14.152 1.00 93.12 367 VAL A N 1
ATOM 2725 C CA . VAL A 1 367 ? 9.465 -22.164 15.592 1.00 93.12 367 VAL A CA 1
ATOM 2726 C C . VAL A 1 367 ? 10.963 -22.320 15.791 1.00 93.12 367 VAL A C 1
ATOM 2728 O O . VAL A 1 367 ? 11.565 -23.244 15.243 1.00 93.12 367 VAL A O 1
ATOM 2731 N N . LEU A 1 368 ? 11.550 -21.425 16.577 1.00 91.88 368 LEU A N 1
ATOM 2732 C CA . LEU A 1 368 ? 12.971 -21.413 16.889 1.00 91.88 368 LEU A CA 1
ATOM 2733 C C . LEU A 1 368 ? 13.195 -21.608 18.389 1.00 91.88 368 LEU A C 1
ATOM 2735 O O . LEU A 1 368 ? 12.343 -21.320 19.236 1.00 91.88 368 LEU A O 1
ATOM 2739 N N . TYR A 1 369 ? 14.374 -22.133 18.695 1.00 90.75 369 TYR A N 1
ATOM 2740 C CA . TYR A 1 369 ? 14.805 -22.533 20.027 1.00 90.75 369 TYR A CA 1
ATOM 2741 C C . TYR A 1 369 ? 16.184 -21.940 20.304 1.00 90.75 369 TYR A C 1
ATOM 2743 O O . TYR A 1 369 ? 16.953 -21.742 19.366 1.00 90.75 369 TYR A O 1
ATOM 2751 N N . HIS A 1 370 ? 16.512 -21.725 21.580 1.00 89.88 370 HIS A N 1
ATOM 2752 C CA . HIS A 1 370 ? 17.767 -21.090 22.005 1.00 89.88 370 HIS A CA 1
ATOM 2753 C C . HIS A 1 370 ? 17.921 -19.670 21.451 1.00 89.88 370 HIS A C 1
ATOM 2755 O O . HIS A 1 370 ? 18.963 -19.302 20.916 1.00 89.88 370 HIS A O 1
ATOM 2761 N N . THR A 1 371 ? 16.864 -18.873 21.581 1.00 91.06 371 THR A N 1
ATOM 2762 C CA . THR A 1 371 ? 16.805 -17.504 21.059 1.00 91.06 371 THR A CA 1
ATOM 2763 C C . THR A 1 371 ? 16.669 -16.498 22.202 1.00 91.06 371 THR A C 1
ATOM 2765 O O . THR A 1 371 ? 15.602 -15.897 22.348 1.00 91.06 371 THR A O 1
ATOM 2768 N N . PRO A 1 372 ? 17.688 -16.326 23.065 1.00 89.81 372 PRO A N 1
ATOM 2769 C CA . PRO A 1 372 ? 17.628 -15.337 24.135 1.00 89.81 372 PRO A CA 1
ATOM 2770 C C . PRO A 1 372 ? 17.606 -13.915 23.556 1.00 89.81 372 PRO A C 1
ATOM 2772 O O . PRO A 1 372 ? 18.160 -13.647 22.486 1.00 89.81 372 PRO A O 1
ATOM 2775 N N . LYS A 1 373 ? 16.954 -12.986 24.260 1.00 88.25 373 LYS A N 1
ATOM 2776 C CA . LYS A 1 373 ? 17.036 -11.552 23.945 1.00 88.25 373 LYS A CA 1
ATOM 2777 C C . LYS A 1 373 ? 18.421 -10.987 24.281 1.00 88.25 373 LYS A C 1
ATOM 2779 O O . LYS A 1 373 ? 19.075 -11.460 25.206 1.00 88.25 373 LYS A O 1
ATOM 2784 N N . SER A 1 374 ? 18.841 -9.940 23.569 1.00 85.62 374 SER A N 1
ATOM 2785 C CA . SER A 1 374 ? 20.123 -9.258 23.821 1.00 85.62 374 SER A CA 1
ATOM 2786 C C . SER A 1 374 ? 20.071 -8.200 24.930 1.00 85.62 374 SER A C 1
ATOM 2788 O O . SER A 1 374 ? 21.111 -7.856 25.490 1.00 85.62 374 SER A O 1
ATOM 2790 N N . SER A 1 375 ? 18.891 -7.670 25.256 1.00 85.38 375 SER A N 1
ATOM 2791 C CA . SER A 1 375 ? 18.717 -6.674 26.318 1.00 85.38 375 SER A CA 1
ATOM 2792 C C . SER A 1 375 ? 18.497 -7.323 27.685 1.00 85.38 375 SER A C 1
ATOM 2794 O O . SER A 1 375 ? 17.896 -8.391 27.789 1.00 85.38 375 SER A O 1
ATOM 2796 N N . ASN A 1 376 ? 18.943 -6.666 28.756 1.00 84.69 376 ASN A N 1
ATOM 2797 C CA . ASN A 1 376 ? 18.689 -7.112 30.128 1.00 84.69 376 ASN A CA 1
ATOM 2798 C C . ASN A 1 376 ? 17.380 -6.508 30.646 1.00 84.69 376 ASN A C 1
ATOM 2800 O O . ASN A 1 376 ? 17.090 -5.344 30.382 1.00 84.69 376 ASN A O 1
ATOM 2804 N N . SER A 1 377 ? 16.606 -7.288 31.397 1.00 88.88 377 SER A N 1
ATOM 2805 C CA . SER A 1 377 ? 15.409 -6.801 32.089 1.00 88.88 377 SER A CA 1
ATOM 2806 C C . SER A 1 377 ? 15.727 -6.406 33.530 1.00 88.88 377 SER A C 1
ATOM 2808 O O . SER A 1 377 ? 16.653 -6.939 34.140 1.00 88.88 377 SER A O 1
ATOM 2810 N N . LEU A 1 378 ? 14.945 -5.479 34.082 1.00 89.25 378 LEU A N 1
ATOM 2811 C CA . LEU A 1 378 ? 15.057 -5.020 35.467 1.00 89.25 378 LEU A CA 1
ATOM 2812 C C . LEU A 1 378 ? 13.898 -5.579 36.289 1.00 89.25 378 LEU A C 1
ATOM 2814 O O . LEU A 1 378 ? 12.760 -5.552 35.837 1.00 89.25 378 LEU A O 1
ATOM 2818 N N . TRP A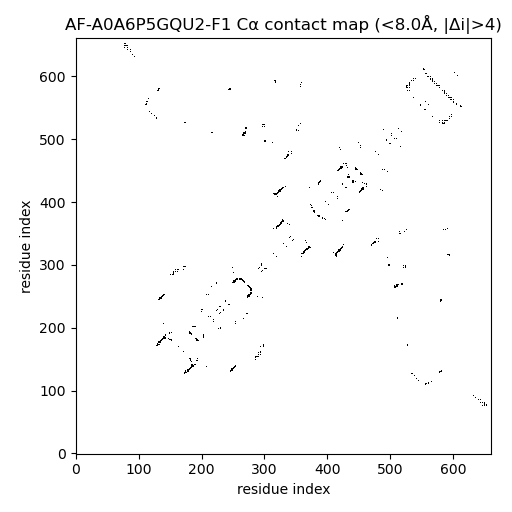 1 379 ? 14.177 -6.079 37.487 1.00 88.81 379 TRP A N 1
ATOM 2819 C CA . TRP A 1 379 ? 13.135 -6.543 38.400 1.00 88.81 379 TRP A CA 1
ATOM 2820 C C . TRP A 1 379 ? 12.427 -5.356 39.069 1.00 88.81 379 TRP A C 1
ATOM 2822 O O . TRP A 1 379 ? 13.096 -4.454 39.579 1.00 88.81 379 TRP A O 1
ATOM 2832 N N . ASP A 1 380 ? 11.093 -5.362 39.074 1.00 87.81 380 ASP A N 1
ATOM 2833 C CA . ASP A 1 380 ? 10.268 -4.393 39.803 1.00 87.81 380 ASP A CA 1
ATOM 2834 C C . ASP A 1 380 ? 9.458 -5.091 40.902 1.00 87.81 380 ASP A C 1
ATOM 2836 O O . ASP A 1 380 ? 8.489 -5.807 40.632 1.00 87.81 380 ASP A O 1
ATOM 2840 N N . ASP A 1 381 ? 9.823 -4.812 42.155 1.00 87.00 381 ASP A N 1
ATOM 2841 C CA . ASP A 1 381 ? 9.188 -5.371 43.354 1.00 87.00 381 ASP A CA 1
ATOM 2842 C C . ASP A 1 381 ? 7.695 -5.021 43.480 1.00 87.00 381 ASP A C 1
ATOM 2844 O O . ASP A 1 381 ? 6.953 -5.712 44.174 1.00 87.00 381 ASP A O 1
ATOM 2848 N N . LYS A 1 382 ? 7.221 -3.939 42.845 1.00 85.62 382 LYS A N 1
ATOM 2849 C CA . LYS A 1 382 ? 5.810 -3.519 42.944 1.00 85.62 382 LYS A CA 1
ATOM 2850 C C . LYS A 1 382 ? 4.893 -4.332 42.046 1.00 85.62 382 LYS A C 1
ATOM 2852 O O . LYS A 1 382 ? 3.718 -4.498 42.366 1.00 85.62 382 LYS A O 1
ATOM 2857 N N . LEU A 1 383 ? 5.412 -4.747 40.895 1.00 81.06 383 LEU A N 1
ATOM 2858 C CA . LEU A 1 383 ? 4.675 -5.492 39.879 1.00 81.06 383 LEU A CA 1
ATOM 2859 C C . LEU A 1 383 ? 5.007 -6.987 39.911 1.00 81.06 383 LEU A C 1
ATOM 2861 O O . LEU A 1 383 ? 4.401 -7.731 39.145 1.00 81.06 383 LEU A O 1
ATOM 2865 N N . ASP A 1 384 ? 5.941 -7.399 40.779 1.00 86.25 384 ASP A N 1
ATOM 2866 C CA . ASP A 1 384 ? 6.430 -8.777 40.920 1.00 86.25 384 ASP A CA 1
ATOM 2867 C C . ASP A 1 384 ? 6.814 -9.369 39.555 1.00 86.25 384 ASP A C 1
ATOM 2869 O O . ASP A 1 384 ? 6.363 -10.438 39.139 1.00 86.25 384 ASP A O 1
ATOM 2873 N N . SER A 1 385 ? 7.550 -8.574 38.771 1.00 88.38 385 SER A N 1
ATOM 2874 C CA . SER A 1 385 ? 7.820 -8.892 37.373 1.00 88.38 385 SER A CA 1
ATOM 2875 C C . SER A 1 385 ? 9.093 -8.250 36.844 1.00 88.38 385 SER A C 1
ATOM 2877 O O . SER A 1 385 ? 9.576 -7.231 37.345 1.00 88.38 385 SER A O 1
ATOM 2879 N N . TRP A 1 386 ? 9.615 -8.849 35.779 1.00 91.25 386 TRP A N 1
ATOM 2880 C CA . TRP A 1 386 ? 10.708 -8.300 34.998 1.00 91.25 386 TRP A CA 1
ATOM 2881 C C . TRP A 1 386 ? 10.168 -7.270 34.018 1.00 91.25 386 TRP A C 1
ATOM 2883 O O . TRP A 1 386 ? 9.258 -7.549 33.243 1.00 91.25 386 TRP A O 1
ATOM 2893 N N . ILE A 1 387 ? 10.750 -6.079 34.025 1.00 91.62 387 ILE A N 1
ATOM 2894 C CA . ILE A 1 387 ? 10.344 -4.964 33.183 1.00 91.62 387 ILE A CA 1
ATOM 2895 C C . ILE A 1 387 ? 11.435 -4.663 32.167 1.00 91.62 387 ILE A C 1
ATOM 2897 O O . ILE A 1 387 ? 12.628 -4.631 32.485 1.00 91.62 387 ILE A O 1
ATOM 2901 N N . LEU A 1 388 ? 11.004 -4.409 30.935 1.00 91.50 388 LEU A N 1
ATOM 2902 C CA . LEU A 1 388 ? 11.850 -3.872 29.884 1.00 91.50 388 LEU A CA 1
ATOM 2903 C C . LEU A 1 388 ? 11.417 -2.447 29.540 1.00 91.50 388 LEU A C 1
ATOM 2905 O O . LEU A 1 388 ? 10.257 -2.202 29.192 1.00 91.50 388 LEU A O 1
ATOM 2909 N N . SER A 1 389 ? 12.358 -1.510 29.645 1.00 89.06 389 SER A N 1
ATOM 2910 C CA . SER A 1 389 ? 12.110 -0.102 29.350 1.00 89.06 389 SER A CA 1
ATOM 2911 C C . SER A 1 389 ? 12.076 0.154 27.840 1.00 89.06 389 SER A C 1
ATOM 2913 O O . SER A 1 389 ? 12.664 -0.585 27.050 1.00 89.06 389 SER A O 1
ATOM 2915 N N . ILE A 1 390 ? 11.431 1.247 27.423 1.00 85.94 390 ILE A N 1
ATOM 2916 C CA . ILE A 1 390 ? 11.370 1.644 26.004 1.00 85.94 390 ILE A CA 1
ATOM 2917 C C . ILE A 1 390 ? 12.759 1.895 25.420 1.00 85.94 390 ILE A C 1
ATOM 2919 O O . ILE A 1 390 ? 12.996 1.579 24.255 1.00 85.94 390 ILE A O 1
ATOM 2923 N N . GLY A 1 391 ? 13.678 2.436 26.226 1.00 84.50 391 GLY A N 1
ATOM 2924 C CA . GLY A 1 391 ? 15.054 2.695 25.803 1.00 84.50 391 GLY A CA 1
ATOM 2925 C C . GLY A 1 391 ? 15.812 1.423 25.420 1.00 84.50 391 GLY A C 1
ATOM 2926 O O . GLY A 1 391 ? 16.718 1.484 24.593 1.00 84.50 391 GLY A O 1
ATOM 2927 N N . ASP A 1 392 ? 15.393 0.275 25.958 1.00 87.00 392 ASP A N 1
ATOM 2928 C CA . ASP A 1 392 ? 16.035 -1.019 25.736 1.00 87.00 392 ASP A CA 1
ATOM 2929 C C . ASP A 1 392 ? 15.378 -1.838 24.610 1.00 87.00 392 ASP A C 1
ATOM 2931 O O . ASP A 1 392 ? 15.957 -2.823 24.146 1.00 87.00 392 ASP A O 1
ATOM 2935 N N . LEU A 1 393 ? 14.194 -1.432 24.124 1.00 87.44 393 LEU A N 1
ATOM 2936 C CA . LEU A 1 393 ? 13.476 -2.111 23.033 1.00 87.44 393 LEU A CA 1
ATOM 2937 C C . LEU A 1 393 ? 14.266 -2.193 21.717 1.00 87.44 393 LEU A C 1
ATOM 2939 O O . LEU A 1 393 ? 14.227 -3.252 21.088 1.00 87.44 393 LEU A O 1
ATOM 2943 N N . PRO A 1 394 ? 15.021 -1.158 21.285 1.00 85.06 394 PRO A N 1
ATOM 2944 C CA . PRO A 1 394 ? 15.851 -1.264 20.086 1.00 85.06 394 PRO A CA 1
ATOM 2945 C C . PRO A 1 394 ? 16.898 -2.382 20.172 1.00 85.06 394 PRO A C 1
ATOM 2947 O O . PRO A 1 394 ? 17.296 -2.926 19.147 1.00 85.06 394 PRO A O 1
ATOM 2950 N N . PHE A 1 395 ? 17.318 -2.747 21.388 1.00 85.75 395 PHE A N 1
ATOM 2951 C CA . PHE A 1 395 ? 18.288 -3.810 21.657 1.00 85.75 395 PHE A CA 1
ATOM 2952 C C . PHE A 1 395 ? 17.625 -5.147 22.002 1.00 85.75 395 PHE A C 1
ATOM 2954 O O . PHE A 1 395 ? 18.315 -6.076 22.414 1.00 85.75 395 PHE A O 1
ATOM 2961 N N . PHE A 1 396 ? 16.302 -5.263 21.876 1.00 86.31 396 PHE A N 1
ATOM 2962 C CA . PHE A 1 396 ? 15.597 -6.519 22.120 1.00 86.31 396 PHE A CA 1
ATOM 2963 C C . PHE A 1 396 ? 15.872 -7.542 21.014 1.00 86.31 396 PHE A C 1
ATOM 2965 O O . PHE A 1 396 ? 16.087 -8.719 21.299 1.00 86.31 396 PHE A O 1
ATOM 2972 N N . VAL A 1 397 ? 15.870 -7.083 19.757 1.00 82.38 397 VAL A N 1
ATOM 2973 C CA . VAL A 1 397 ? 16.074 -7.932 18.581 1.00 82.38 397 VAL A CA 1
ATOM 2974 C C . VAL A 1 397 ? 17.549 -8.299 18.454 1.00 82.38 397 VAL A C 1
ATOM 2976 O O . VAL A 1 397 ? 18.383 -7.439 18.171 1.00 82.38 397 VAL A O 1
ATOM 2979 N N . ASN A 1 398 ? 17.862 -9.587 18.605 1.00 80.88 398 ASN A N 1
ATOM 2980 C CA . ASN A 1 398 ? 19.218 -10.102 18.438 1.00 80.88 398 ASN A CA 1
ATOM 2981 C C . ASN A 1 398 ? 19.406 -10.702 17.037 1.00 80.88 398 ASN A C 1
ATOM 2983 O O . ASN A 1 398 ? 19.308 -11.911 16.850 1.00 80.88 398 ASN A O 1
ATOM 2987 N N . SER A 1 399 ? 19.688 -9.864 16.037 1.00 72.38 399 SER A N 1
ATOM 2988 C CA . SER A 1 399 ? 19.861 -10.310 14.642 1.00 72.38 399 SER A CA 1
ATOM 2989 C C . SER A 1 399 ? 21.044 -11.259 14.416 1.00 72.38 399 SER A C 1
ATOM 2991 O O . SER A 1 399 ? 21.090 -11.933 13.390 1.00 72.38 399 SER A O 1
ATOM 2993 N N . ASN A 1 400 ? 22.003 -11.312 15.344 1.00 69.00 400 ASN A N 1
ATOM 2994 C CA . ASN A 1 400 ? 23.165 -12.192 15.232 1.00 69.00 400 ASN A CA 1
ATOM 2995 C C . ASN A 1 400 ? 22.861 -13.622 15.698 1.00 69.00 400 ASN A C 1
ATOM 2997 O O . ASN A 1 400 ? 23.436 -14.562 15.154 1.00 69.00 400 ASN A O 1
ATOM 3001 N N . GLU A 1 401 ? 21.993 -13.781 16.701 1.00 71.81 401 GLU A N 1
ATOM 3002 C CA . GLU A 1 401 ? 21.661 -15.088 17.292 1.00 71.81 401 GLU A CA 1
ATOM 3003 C C . GLU A 1 401 ? 20.316 -15.630 16.810 1.00 71.81 401 GLU A C 1
ATOM 3005 O O . GLU A 1 401 ? 20.135 -16.841 16.685 1.00 71.81 401 GLU A O 1
ATOM 3010 N N . TRP A 1 402 ? 19.360 -14.751 16.508 1.00 80.31 402 TRP A N 1
ATOM 3011 C CA . TRP A 1 402 ? 18.087 -15.150 15.929 1.00 80.31 402 TRP A CA 1
ATOM 3012 C C . TRP A 1 402 ? 18.301 -15.359 14.434 1.00 80.31 402 TRP A C 1
ATOM 3014 O O . TRP A 1 402 ? 18.125 -14.449 13.626 1.00 80.31 402 TRP A O 1
ATOM 3024 N N . HIS A 1 403 ? 18.720 -16.567 14.068 1.00 78.50 403 HIS A N 1
ATOM 3025 C CA . HIS A 1 403 ? 18.791 -17.029 12.684 1.00 78.50 403 HIS A CA 1
ATOM 3026 C C . HIS A 1 403 ? 17.373 -17.198 12.115 1.00 78.50 403 HIS A C 1
ATOM 3028 O O . HIS A 1 403 ? 16.899 -18.311 11.919 1.00 78.50 403 HIS A O 1
ATOM 3034 N N . LEU A 1 404 ? 16.663 -16.082 11.930 1.00 81.81 404 LEU A N 1
ATOM 3035 C CA . LEU A 1 404 ? 15.333 -16.064 11.337 1.00 81.81 404 LEU A CA 1
ATOM 3036 C C . LEU A 1 404 ? 15.460 -16.486 9.873 1.00 81.81 404 LEU A C 1
ATOM 3038 O O . LEU A 1 404 ? 15.908 -15.698 9.038 1.00 81.81 404 LEU A O 1
ATOM 3042 N N . ASP A 1 405 ? 15.069 -17.722 9.574 1.00 69.94 405 ASP A N 1
ATOM 3043 C CA . ASP A 1 405 ? 15.039 -18.208 8.203 1.00 69.94 405 ASP A CA 1
ATOM 3044 C C . ASP A 1 405 ? 13.909 -17.500 7.449 1.00 69.94 405 ASP A C 1
ATOM 3046 O O . ASP A 1 405 ? 12.783 -17.362 7.934 1.00 69.94 405 ASP A O 1
ATOM 3050 N N . THR A 1 406 ? 14.230 -17.018 6.252 1.00 70.06 406 THR A N 1
ATOM 3051 C CA . THR A 1 406 ? 13.264 -16.483 5.293 1.00 70.06 406 THR A CA 1
ATOM 3052 C C . THR A 1 406 ? 13.421 -17.258 3.996 1.00 70.06 406 THR A C 1
ATOM 3054 O O . THR A 1 406 ? 14.533 -17.625 3.601 1.00 70.06 406 THR A O 1
ATOM 3057 N N . SER A 1 407 ? 12.307 -17.590 3.345 1.00 66.12 407 SER A N 1
ATOM 3058 C CA . SER A 1 407 ? 12.370 -18.417 2.143 1.00 66.12 407 SER A CA 1
ATOM 3059 C C . SER A 1 407 ? 13.081 -17.721 0.973 1.00 66.12 407 SER A C 1
ATOM 3061 O O . SER A 1 407 ? 13.269 -16.505 0.933 1.00 66.12 407 SER A O 1
ATOM 3063 N N . ILE A 1 408 ? 13.414 -18.515 -0.052 1.00 55.47 408 ILE A N 1
ATOM 3064 C CA . ILE A 1 408 ? 13.990 -18.050 -1.326 1.00 55.47 408 ILE A CA 1
ATOM 3065 C C . ILE A 1 408 ? 13.082 -17.009 -2.009 1.00 55.47 408 ILE A C 1
ATOM 3067 O O . ILE A 1 408 ? 13.575 -16.219 -2.805 1.00 55.47 408 ILE A O 1
ATOM 3071 N N . SER A 1 409 ? 11.785 -16.961 -1.677 1.00 51.75 409 SER A N 1
ATOM 3072 C CA . SER A 1 409 ? 10.845 -15.932 -2.148 1.00 51.75 409 SER A CA 1
ATOM 3073 C C . SER A 1 409 ? 11.297 -14.518 -1.787 1.00 51.75 409 SER A C 1
ATOM 3075 O O . SER A 1 409 ? 10.968 -13.585 -2.503 1.00 51.75 409 SER A O 1
ATOM 3077 N N . ALA A 1 410 ? 12.089 -14.352 -0.723 1.00 58.06 410 ALA A N 1
ATOM 3078 C CA . ALA A 1 410 ? 12.687 -13.085 -0.320 1.00 58.06 410 ALA A CA 1
ATOM 3079 C C . ALA A 1 410 ? 13.936 -12.731 -1.157 1.00 58.06 410 ALA A C 1
ATOM 3081 O O . ALA A 1 410 ? 14.965 -12.322 -0.614 1.00 58.06 410 ALA A O 1
ATOM 3082 N N . THR A 1 411 ? 13.884 -12.898 -2.485 1.00 56.59 411 THR A N 1
ATOM 3083 C CA . THR A 1 411 ? 14.993 -12.605 -3.411 1.00 56.59 411 THR A CA 1
ATOM 3084 C C . THR A 1 411 ? 15.302 -11.106 -3.492 1.00 56.59 411 THR A C 1
ATOM 3086 O O . THR A 1 411 ? 15.023 -10.487 -4.509 1.00 56.59 411 THR A O 1
ATOM 3089 N N . GLY A 1 412 ? 15.852 -10.487 -2.442 1.00 63.16 412 GLY A N 1
ATOM 3090 C CA . GLY A 1 412 ? 16.409 -9.120 -2.393 1.00 63.16 412 GLY A CA 1
ATOM 3091 C C . GLY A 1 412 ? 15.488 -7.936 -2.751 1.00 63.16 412 GLY A C 1
ATOM 3092 O O . GLY A 1 412 ? 15.818 -6.798 -2.424 1.00 63.16 412 GLY A O 1
ATOM 3093 N N . ARG A 1 413 ? 14.357 -8.179 -3.415 1.00 71.12 413 ARG A N 1
ATOM 3094 C CA . ARG A 1 413 ? 13.403 -7.206 -3.965 1.00 71.12 413 ARG A CA 1
ATOM 3095 C C . ARG A 1 413 ? 12.100 -7.197 -3.174 1.00 71.12 413 ARG A C 1
ATOM 3097 O O . ARG A 1 413 ? 11.532 -6.127 -2.964 1.00 71.12 413 ARG A O 1
ATOM 3104 N N . SER A 1 414 ? 11.692 -8.359 -2.675 1.00 82.25 414 SER A N 1
ATOM 3105 C CA . SER A 1 414 ? 10.573 -8.533 -1.753 1.00 82.25 414 SER A CA 1
ATOM 3106 C C . SER A 1 414 ? 10.875 -7.902 -0.397 1.00 82.25 414 SER A C 1
ATOM 3108 O O . SER A 1 414 ? 12.014 -7.942 0.081 1.00 82.25 414 SER A O 1
ATOM 3110 N N . LYS A 1 415 ? 9.854 -7.345 0.260 1.00 87.25 415 LYS A N 1
ATOM 3111 C CA . LYS A 1 415 ? 9.974 -6.908 1.659 1.00 87.25 415 LYS A CA 1
ATOM 3112 C C . LYS A 1 415 ? 9.535 -8.014 2.602 1.00 87.25 415 LYS A C 1
ATOM 3114 O O . LYS A 1 415 ? 8.503 -8.638 2.388 1.00 87.25 415 LYS A O 1
ATOM 3119 N N . VAL A 1 416 ? 10.327 -8.241 3.647 1.00 88.81 416 VAL A N 1
ATOM 3120 C CA . VAL A 1 416 ? 10.022 -9.216 4.696 1.00 88.81 416 VAL A CA 1
ATOM 3121 C C . VAL A 1 416 ? 9.661 -8.468 5.971 1.00 88.81 416 VAL A C 1
ATOM 3123 O O . VAL A 1 416 ? 10.440 -7.635 6.429 1.00 88.81 416 VAL A O 1
ATOM 3126 N N . LEU A 1 417 ? 8.500 -8.786 6.538 1.00 91.25 417 LEU A N 1
ATOM 3127 C CA . LEU A 1 417 ? 8.054 -8.310 7.843 1.00 91.25 417 LEU A CA 1
ATOM 3128 C C . LEU A 1 417 ? 8.071 -9.474 8.834 1.00 91.25 417 LEU A C 1
ATOM 3130 O O . LEU A 1 417 ? 7.459 -10.514 8.594 1.00 91.25 417 LEU A O 1
ATOM 3134 N N . GLN A 1 418 ? 8.783 -9.287 9.940 1.00 91.94 418 GLN A N 1
ATOM 3135 C CA . GLN A 1 418 ? 9.002 -10.286 10.979 1.00 91.94 418 GLN A CA 1
ATOM 3136 C C . GLN A 1 418 ? 8.014 -10.072 12.128 1.00 91.94 418 GLN A C 1
ATOM 3138 O O . GLN A 1 418 ? 8.057 -9.050 12.811 1.00 91.94 418 GLN A O 1
ATOM 3143 N N . PHE A 1 419 ? 7.135 -11.040 12.364 1.00 94.06 419 PHE A N 1
ATOM 3144 C CA . PHE A 1 419 ? 6.201 -11.050 13.486 1.00 94.06 419 PHE A CA 1
ATOM 3145 C C . PHE A 1 419 ? 6.619 -12.113 14.489 1.00 94.06 419 PHE A C 1
ATOM 3147 O O . PHE A 1 419 ? 6.498 -13.313 14.252 1.00 94.06 419 PHE A O 1
ATOM 3154 N N . VAL A 1 420 ? 7.147 -11.662 15.618 1.00 94.56 420 VAL A N 1
ATOM 3155 C CA . VAL A 1 420 ? 7.793 -12.524 16.600 1.00 94.56 420 VAL A CA 1
ATOM 3156 C C . VAL A 1 420 ? 6.933 -12.671 17.842 1.00 94.56 420 VAL A C 1
ATOM 3158 O O . VAL A 1 420 ? 6.574 -11.682 18.478 1.00 94.56 420 VAL A O 1
ATOM 3161 N N . VAL A 1 421 ? 6.663 -13.913 18.230 1.00 95.50 421 VAL A N 1
ATOM 3162 C CA . VAL A 1 421 ? 6.168 -14.247 19.567 1.00 95.50 421 VAL A CA 1
ATOM 3163 C C . VAL A 1 421 ? 7.358 -14.687 20.399 1.00 95.50 421 VAL A C 1
ATOM 3165 O O . VAL A 1 421 ? 7.954 -15.725 20.127 1.00 95.50 421 VAL A O 1
ATOM 3168 N N . TYR A 1 422 ? 7.720 -13.896 21.401 1.00 94.75 422 TYR A N 1
ATOM 3169 C CA . TYR A 1 422 ? 8.833 -14.197 22.290 1.00 94.75 422 TYR A CA 1
ATOM 3170 C C . TYR A 1 422 ? 8.334 -14.834 23.583 1.00 94.75 422 TYR A C 1
ATOM 3172 O O . TYR A 1 422 ? 7.529 -14.238 24.303 1.00 94.75 422 TYR A O 1
ATOM 3180 N N . VAL A 1 423 ? 8.849 -16.025 23.884 1.00 94.38 423 VAL A N 1
ATOM 3181 C CA . VAL A 1 423 ? 8.628 -16.724 25.149 1.00 94.38 423 VAL A CA 1
ATOM 3182 C C . VAL A 1 423 ? 9.877 -16.557 26.022 1.00 94.38 423 VAL A C 1
ATOM 3184 O O . VAL A 1 423 ? 10.943 -17.053 25.640 1.00 94.38 423 VAL A O 1
ATOM 3187 N N . PRO A 1 424 ? 9.782 -15.870 27.178 1.00 93.31 424 PRO A N 1
ATOM 3188 C CA . PRO A 1 424 ? 10.930 -15.637 28.052 1.00 93.31 424 PRO A CA 1
ATOM 3189 C C . PRO A 1 424 ? 11.428 -16.933 28.704 1.00 93.31 424 PRO A C 1
ATOM 3191 O O . PRO A 1 424 ? 10.730 -17.948 28.720 1.00 93.31 424 PRO A O 1
ATOM 3194 N N . SER A 1 425 ? 12.644 -16.890 29.253 1.00 90.56 425 SER A N 1
ATOM 3195 C CA . SER A 1 425 ? 13.174 -17.948 30.121 1.00 90.56 425 SER A CA 1
ATOM 3196 C C . SER A 1 425 ? 12.491 -17.908 31.491 1.00 90.56 425 SER A C 1
ATOM 3198 O O . SER A 1 425 ? 11.950 -16.875 31.892 1.00 90.56 425 SER A O 1
ATOM 3200 N N . ALA A 1 426 ? 12.554 -18.999 32.253 1.00 87.19 426 ALA A N 1
ATOM 3201 C CA . ALA A 1 426 ? 11.968 -19.069 33.592 1.00 87.19 426 ALA A CA 1
ATOM 3202 C C . ALA A 1 426 ? 12.593 -18.069 34.570 1.00 87.19 426 ALA A C 1
ATOM 3204 O O . ALA A 1 426 ? 11.936 -17.625 35.506 1.00 87.19 426 ALA A O 1
ATOM 3205 N N . ARG A 1 427 ? 13.849 -17.673 34.336 1.00 87.62 427 ARG A N 1
ATOM 3206 C CA . ARG A 1 427 ? 14.559 -16.692 35.171 1.00 87.62 427 ARG A CA 1
ATOM 3207 C C . ARG A 1 427 ? 14.042 -15.270 34.996 1.00 87.62 427 ARG A C 1
ATOM 3209 O O . ARG A 1 427 ? 14.150 -14.484 35.928 1.00 87.62 427 ARG A O 1
ATOM 3216 N N . GLU A 1 428 ? 13.520 -14.951 33.815 1.00 88.50 428 GLU A N 1
ATOM 3217 C CA . GLU A 1 428 ? 13.040 -13.617 33.445 1.00 88.50 428 GLU A CA 1
ATOM 3218 C C . GLU A 1 428 ? 11.513 -13.583 33.251 1.00 88.50 428 GLU A C 1
ATOM 3220 O O . GLU A 1 428 ? 10.994 -12.680 32.599 1.00 88.50 428 GLU A O 1
ATOM 3225 N N . CYS A 1 429 ? 10.775 -14.559 33.791 1.00 88.62 429 CYS A N 1
ATOM 3226 C CA . CYS A 1 429 ? 9.318 -14.608 33.685 1.00 88.62 429 CYS A CA 1
ATOM 3227 C C . CYS A 1 429 ? 8.641 -14.214 35.012 1.00 88.62 429 CYS A C 1
ATOM 3229 O O . CYS A 1 429 ? 9.102 -14.668 36.057 1.00 88.62 429 CYS A O 1
ATOM 3231 N N . PRO A 1 430 ? 7.539 -13.435 35.008 1.00 92.44 430 PRO A N 1
ATOM 3232 C CA . PRO A 1 430 ? 6.901 -12.775 33.863 1.00 92.44 430 PRO A CA 1
ATOM 3233 C C . PRO A 1 430 ? 7.669 -11.537 33.375 1.00 92.44 430 PRO A C 1
ATOM 3235 O O . PRO A 1 430 ? 8.136 -10.739 34.184 1.00 92.44 430 PRO A O 1
ATOM 3238 N N . LEU A 1 431 ? 7.746 -11.365 32.048 1.00 92.31 431 LEU A N 1
ATOM 3239 C CA . LEU A 1 431 ? 8.378 -10.222 31.383 1.00 92.31 431 LEU A CA 1
ATOM 3240 C C . LEU A 1 431 ? 7.316 -9.258 30.836 1.00 92.31 431 LEU A C 1
ATOM 3242 O O . LEU A 1 431 ? 6.498 -9.643 29.994 1.00 92.31 431 LEU A O 1
ATOM 3246 N N . TYR A 1 432 ? 7.350 -7.999 31.267 1.00 92.88 432 TYR A N 1
ATOM 3247 C CA . TYR A 1 432 ? 6.449 -6.943 30.811 1.00 92.88 432 TYR A CA 1
ATOM 3248 C C . TYR A 1 432 ? 7.189 -5.761 30.187 1.00 92.88 432 TYR A C 1
ATOM 3250 O O . TYR A 1 432 ? 8.237 -5.320 30.654 1.00 92.88 432 TYR A O 1
ATOM 3258 N N . LEU A 1 433 ? 6.607 -5.206 29.127 1.00 92.19 433 LEU A N 1
ATOM 3259 C CA . LEU A 1 433 ? 7.100 -3.989 28.491 1.00 92.19 433 LEU A CA 1
ATOM 3260 C C . LEU A 1 433 ? 6.536 -2.752 29.190 1.00 92.19 433 LEU A C 1
ATOM 3262 O O . LEU A 1 433 ? 5.333 -2.677 29.450 1.00 92.19 433 LEU A O 1
ATOM 3266 N N . GLN A 1 434 ? 7.384 -1.760 29.447 1.00 89.50 434 GLN A N 1
ATOM 3267 C CA . GLN A 1 434 ? 6.970 -0.488 30.031 1.00 89.50 434 GLN A CA 1
ATOM 3268 C C . GLN A 1 434 ? 6.560 0.518 28.950 1.00 89.50 434 GLN A C 1
ATOM 3270 O O . GLN A 1 434 ? 7.206 0.632 27.912 1.00 89.50 434 GLN A O 1
ATOM 3275 N N . LEU A 1 435 ? 5.492 1.271 29.201 1.00 86.38 435 LEU A N 1
ATOM 3276 C CA . LEU A 1 435 ? 5.052 2.408 28.393 1.00 86.38 435 LEU A CA 1
ATOM 3277 C C . LEU A 1 435 ? 5.777 3.706 28.817 1.00 86.38 435 LEU A C 1
ATOM 3279 O O . LEU A 1 435 ? 6.372 3.751 29.897 1.00 86.38 435 LEU A O 1
ATOM 3283 N N . PRO A 1 436 ? 5.720 4.798 28.020 1.00 83.25 436 PRO A N 1
ATOM 3284 C CA . PRO A 1 436 ? 6.404 6.053 28.362 1.00 83.25 436 PRO A CA 1
ATOM 3285 C C . PRO A 1 436 ? 5.873 6.702 29.648 1.00 83.25 436 PRO A C 1
ATOM 3287 O O . PRO A 1 436 ? 6.553 7.516 30.264 1.00 83.25 436 PRO A O 1
ATOM 3290 N N . ASP A 1 437 ? 4.652 6.344 30.051 1.00 81.06 437 ASP A N 1
ATOM 3291 C CA . ASP A 1 437 ? 4.002 6.782 31.287 1.00 81.06 437 ASP A CA 1
ATOM 3292 C C . ASP A 1 437 ? 4.439 5.971 32.524 1.00 81.06 437 ASP A C 1
ATOM 3294 O O . ASP A 1 437 ? 3.916 6.181 33.620 1.00 81.06 437 ASP A O 1
ATOM 3298 N N . GLY A 1 438 ? 5.384 5.040 32.354 1.00 79.94 438 GLY A N 1
ATOM 3299 C CA . GLY A 1 438 ? 5.919 4.183 33.405 1.00 79.94 438 GLY A CA 1
ATOM 3300 C C . GLY A 1 438 ? 5.041 2.979 33.752 1.00 79.94 438 GLY A C 1
ATOM 3301 O O . GLY A 1 438 ? 5.425 2.193 34.618 1.00 79.94 438 GLY A O 1
ATOM 3302 N N . LYS A 1 439 ? 3.882 2.799 33.103 1.00 85.25 439 LYS A N 1
ATOM 3303 C CA . LYS A 1 439 ? 2.971 1.673 33.364 1.00 85.25 439 LYS A CA 1
ATOM 3304 C C . LYS A 1 439 ? 3.313 0.459 32.504 1.00 85.25 439 LYS A C 1
ATOM 3306 O O . LYS A 1 439 ? 3.900 0.588 31.433 1.00 85.25 439 LYS A O 1
ATOM 3311 N N . ALA A 1 440 ? 2.898 -0.725 32.950 1.00 84.62 440 ALA A N 1
ATOM 3312 C CA . ALA A 1 440 ? 2.999 -1.939 32.147 1.00 84.62 440 ALA A CA 1
ATOM 3313 C C . ALA A 1 440 ? 2.067 -1.871 30.921 1.00 84.62 440 ALA A C 1
ATOM 3315 O O . ALA A 1 440 ? 0.906 -1.457 31.015 1.00 84.62 440 ALA A O 1
ATOM 3316 N N . SER A 1 441 ? 2.583 -2.287 29.767 1.00 87.81 441 SER A N 1
ATOM 3317 C CA . SER A 1 441 ? 1.837 -2.358 28.515 1.00 87.81 441 SER A CA 1
ATOM 3318 C C . SER A 1 441 ? 0.749 -3.426 28.583 1.00 87.81 441 SER A C 1
ATOM 3320 O O . SER A 1 441 ? 1.007 -4.571 28.944 1.00 87.81 441 SER A O 1
ATOM 3322 N N . LYS A 1 442 ? -0.475 -3.074 28.171 1.00 86.50 442 LYS A N 1
ATOM 3323 C CA . LYS A 1 442 ? -1.617 -4.006 28.155 1.00 86.50 442 LYS A CA 1
ATOM 3324 C C . LYS A 1 442 ? -1.478 -5.113 27.110 1.00 86.50 442 LYS A C 1
ATOM 3326 O O . LYS A 1 442 ? -1.958 -6.215 27.336 1.00 86.50 442 LYS A O 1
ATOM 3331 N N . THR A 1 443 ? -0.874 -4.804 25.964 1.00 87.00 443 THR A N 1
ATOM 3332 C CA . THR A 1 443 ? -0.686 -5.748 24.848 1.00 87.00 443 THR A CA 1
ATOM 3333 C C . THR A 1 443 ? 0.644 -6.488 24.924 1.00 87.00 443 THR A C 1
ATOM 3335 O O . THR A 1 443 ? 0.846 -7.436 24.175 1.00 87.00 443 THR A O 1
ATOM 3338 N N . ASN A 1 444 ? 1.551 -6.047 25.804 1.00 92.81 444 ASN A N 1
ATOM 3339 C CA . ASN A 1 444 ? 2.908 -6.573 25.953 1.00 92.81 444 ASN A CA 1
ATOM 3340 C C . ASN A 1 444 ? 3.669 -6.717 24.619 1.00 92.81 444 ASN A C 1
ATOM 3342 O O . ASN A 1 444 ? 4.378 -7.694 24.381 1.00 92.81 444 ASN A O 1
ATOM 3346 N N . ALA A 1 445 ? 3.480 -5.745 23.724 1.00 92.94 445 ALA A N 1
ATOM 3347 C CA . ALA A 1 445 ? 3.972 -5.798 22.355 1.00 92.94 445 ALA A CA 1
ATOM 3348 C C . ALA A 1 445 ? 4.526 -4.448 21.888 1.00 92.94 445 ALA A C 1
ATOM 3350 O O . ALA A 1 445 ? 4.090 -3.395 22.361 1.00 92.94 445 ALA A O 1
ATOM 3351 N N . PHE A 1 446 ? 5.451 -4.481 20.930 1.00 91.94 446 PHE A N 1
ATOM 3352 C CA . PHE A 1 446 ? 6.019 -3.293 20.290 1.00 91.94 446 PHE A CA 1
ATOM 3353 C C . PHE A 1 446 ? 6.285 -3.528 18.798 1.00 91.94 446 PHE A C 1
ATOM 3355 O O . PHE A 1 446 ? 6.359 -4.663 18.331 1.00 91.94 446 PHE A O 1
ATOM 3362 N N . ILE A 1 447 ? 6.410 -2.434 18.050 1.00 89.88 447 ILE A N 1
ATOM 3363 C CA . ILE A 1 447 ? 6.610 -2.411 16.597 1.00 89.88 447 ILE A CA 1
ATOM 3364 C C . ILE A 1 447 ? 7.973 -1.803 16.262 1.00 89.88 447 ILE A C 1
ATOM 3366 O O . ILE A 1 447 ? 8.413 -0.851 16.906 1.00 89.88 447 ILE A O 1
ATOM 3370 N N . SER A 1 448 ? 8.616 -2.335 15.227 1.00 87.12 448 SER A N 1
ATOM 3371 C CA . SER A 1 448 ? 9.792 -1.761 14.582 1.00 87.12 448 SER A CA 1
ATOM 3372 C C . SER A 1 448 ? 9.441 -1.466 13.113 1.00 87.12 448 SER A C 1
ATOM 3374 O O . SER A 1 448 ? 9.301 -2.412 12.335 1.00 87.12 448 SER A O 1
ATOM 3376 N N . PRO A 1 449 ? 9.271 -0.188 12.713 1.00 77.69 449 PRO A N 1
ATOM 3377 C CA . PRO A 1 449 ? 8.608 0.218 11.463 1.00 77.69 449 PRO A CA 1
ATOM 3378 C C . PRO A 1 449 ? 9.068 -0.439 10.152 1.00 77.69 449 PRO A C 1
ATOM 3380 O O . PRO A 1 449 ? 8.274 -0.565 9.230 1.00 77.69 449 PRO A O 1
ATOM 3383 N N . MET A 1 450 ? 10.325 -0.872 10.042 1.00 75.50 450 MET A N 1
ATOM 3384 C CA . MET A 1 450 ? 10.850 -1.518 8.824 1.00 75.50 450 MET A CA 1
ATOM 3385 C C . MET A 1 450 ? 11.200 -2.995 9.009 1.00 75.50 450 MET A C 1
ATOM 3387 O O . MET A 1 450 ? 11.663 -3.640 8.072 1.00 75.50 450 MET A O 1
ATOM 3391 N N . TRP A 1 451 ? 11.027 -3.516 10.220 1.00 85.75 451 TRP A N 1
ATOM 3392 C CA . TRP A 1 451 ? 11.411 -4.880 10.562 1.00 85.75 451 TRP A CA 1
ATOM 3393 C C . TRP A 1 451 ? 10.193 -5.751 10.862 1.00 85.75 451 TRP A C 1
ATOM 3395 O O . TRP A 1 451 ? 10.166 -6.901 10.440 1.00 85.75 451 TRP A O 1
ATOM 3405 N N . GLY A 1 452 ? 9.171 -5.207 11.527 1.00 89.62 452 GLY A N 1
ATOM 3406 C CA . GLY A 1 452 ? 7.945 -5.920 11.874 1.00 89.62 452 GLY A CA 1
ATOM 3407 C C . GLY A 1 452 ? 7.519 -5.662 13.318 1.00 89.62 452 GLY A C 1
ATOM 3408 O O . GLY A 1 452 ? 7.604 -4.533 13.801 1.00 89.62 452 GLY A O 1
ATOM 3409 N N . GLY A 1 453 ? 7.051 -6.690 14.018 1.00 92.69 453 GLY A N 1
ATOM 3410 C CA . GLY A 1 453 ? 6.476 -6.560 15.353 1.00 92.69 453 GLY A CA 1
ATOM 3411 C C . GLY A 1 453 ? 6.840 -7.705 16.286 1.00 92.69 453 GLY A C 1
ATOM 3412 O O . GLY A 1 453 ? 7.083 -8.830 15.861 1.00 92.69 453 GLY A O 1
ATOM 3413 N N . VAL A 1 454 ? 6.889 -7.407 17.581 1.00 94.06 454 VAL A N 1
ATOM 3414 C CA . VAL A 1 454 ? 7.214 -8.375 18.630 1.00 94.06 454 VAL A CA 1
ATOM 3415 C C . VAL A 1 454 ? 6.115 -8.365 19.682 1.00 94.06 454 VAL A C 1
ATOM 3417 O O . VAL A 1 454 ? 5.688 -7.299 20.132 1.00 94.06 454 VAL A O 1
ATOM 3420 N N . VAL A 1 455 ? 5.686 -9.552 20.097 1.00 95.69 455 VAL A N 1
ATOM 3421 C CA . VAL A 1 455 ? 4.764 -9.786 21.210 1.00 95.69 455 VAL A CA 1
ATOM 3422 C C . VAL A 1 455 ? 5.470 -10.669 22.229 1.00 95.69 455 VAL A C 1
ATOM 3424 O O . VAL A 1 455 ? 5.935 -11.757 21.895 1.00 95.69 455 VAL A O 1
ATOM 3427 N N . VAL A 1 456 ? 5.544 -10.218 23.478 1.00 95.12 456 VAL A N 1
ATOM 3428 C CA . VAL A 1 456 ? 6.062 -11.030 24.582 1.00 95.12 456 VAL A CA 1
ATOM 3429 C C . VAL A 1 456 ? 4.896 -11.790 25.204 1.00 95.12 456 VAL A C 1
ATOM 3431 O O . VAL A 1 456 ? 3.993 -11.195 25.800 1.00 95.12 456 VAL A O 1
ATOM 3434 N N . TRP A 1 457 ? 4.909 -13.114 25.067 1.00 94.81 457 TRP A N 1
ATOM 3435 C CA . TRP A 1 457 ? 3.896 -13.985 25.652 1.00 94.81 457 TRP A CA 1
ATOM 3436 C C . TRP A 1 457 ? 4.463 -14.673 26.891 1.00 94.81 457 TRP A C 1
ATOM 3438 O O . TRP A 1 457 ? 5.403 -15.457 26.792 1.00 94.81 457 TRP A O 1
ATOM 3448 N N . ASN A 1 458 ? 3.881 -14.372 28.054 1.00 92.31 458 ASN A N 1
ATOM 3449 C CA . ASN A 1 458 ? 4.253 -14.984 29.327 1.00 92.31 458 ASN A CA 1
ATOM 3450 C C . ASN A 1 458 ? 3.439 -16.269 29.542 1.00 92.31 458 ASN A C 1
ATOM 3452 O O . ASN A 1 458 ? 2.211 -16.189 29.659 1.00 92.31 458 ASN A O 1
ATOM 3456 N N . PRO A 1 459 ? 4.084 -17.444 29.624 1.00 88.31 459 PRO A N 1
ATOM 3457 C CA . PRO A 1 459 ? 3.383 -18.683 29.906 1.00 88.31 459 PRO A CA 1
ATOM 3458 C C . PRO A 1 459 ? 2.626 -18.672 31.243 1.00 88.31 459 PRO A C 1
ATOM 3460 O O . PRO A 1 459 ? 3.131 -18.145 32.234 1.00 88.31 459 PRO A O 1
ATOM 3463 N N . PRO A 1 460 ? 1.478 -19.367 31.350 1.00 83.44 460 PRO A N 1
ATOM 3464 C CA . PRO A 1 460 ? 0.747 -19.487 32.618 1.00 83.44 460 PRO A CA 1
ATOM 3465 C C . PRO A 1 460 ? 1.553 -20.217 33.706 1.00 83.44 460 PRO A C 1
ATOM 3467 O O . PRO A 1 460 ? 1.286 -20.071 34.895 1.00 83.44 460 PRO A O 1
ATOM 3470 N N . GLN A 1 461 ? 2.559 -20.998 33.303 1.00 77.94 461 GLN A N 1
ATOM 3471 C CA . GLN A 1 461 ? 3.467 -21.708 34.205 1.00 77.94 461 GLN A CA 1
ATOM 3472 C C . GLN A 1 461 ? 4.476 -20.775 34.892 1.00 77.94 461 GLN A C 1
ATOM 3474 O O . GLN A 1 461 ? 5.088 -21.191 35.868 1.00 77.94 461 GLN A O 1
ATOM 3479 N N . CYS A 1 462 ? 4.606 -19.516 34.457 1.00 75.06 462 CYS A N 1
ATOM 3480 C CA . CYS A 1 462 ? 5.513 -18.548 35.077 1.00 75.06 462 CYS A CA 1
ATOM 3481 C C . CYS A 1 462 ? 5.147 -18.182 36.516 1.00 75.06 462 CYS A C 1
ATOM 3483 O O . CYS A 1 462 ? 6.007 -17.752 37.269 1.00 75.06 462 CYS A O 1
ATOM 3485 N N . SER A 1 463 ? 3.883 -18.355 36.906 1.00 64.44 463 SER A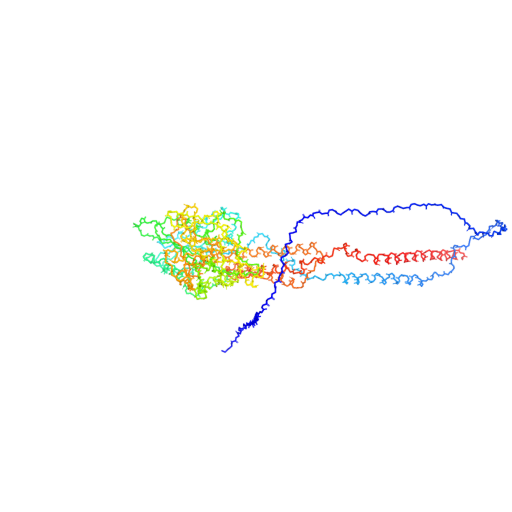 N 1
ATOM 3486 C CA . SER A 1 463 ? 3.396 -18.009 38.247 1.00 64.44 463 SER A CA 1
ATOM 3487 C C . SER A 1 463 ? 3.364 -19.200 39.209 1.00 64.44 463 SER A C 1
ATOM 3489 O O . SER A 1 463 ? 2.917 -19.055 40.343 1.00 64.44 463 SER A O 1
ATOM 3491 N N . SER A 1 464 ? 3.756 -20.400 38.764 1.00 57.41 464 SER A N 1
ATOM 3492 C CA . SER A 1 464 ? 3.711 -21.611 39.587 1.00 57.41 464 SER A CA 1
ATOM 3493 C C . SER A 1 464 ? 5.113 -22.081 39.953 1.00 57.41 464 SER A C 1
ATOM 3495 O O . SER A 1 464 ? 5.826 -22.625 39.118 1.00 57.41 464 SER A O 1
ATOM 3497 N N . ASP A 1 465 ? 5.428 -22.011 41.246 1.00 50.56 465 ASP A N 1
ATOM 3498 C CA . ASP A 1 465 ? 6.622 -22.565 41.917 1.00 50.56 465 ASP A CA 1
ATOM 3499 C C . ASP A 1 465 ? 6.736 -24.109 41.828 1.00 50.56 465 ASP A C 1
ATOM 3501 O O . ASP A 1 465 ? 7.502 -24.773 42.531 1.00 50.56 465 ASP A O 1
ATOM 3505 N N . SER A 1 466 ? 5.912 -24.741 40.993 1.00 45.31 466 SER A N 1
ATOM 3506 C CA . SER A 1 466 ? 5.796 -26.185 40.924 1.00 45.31 466 SER A CA 1
ATOM 3507 C C . SER A 1 466 ? 6.751 -26.747 39.882 1.00 45.31 466 SER A C 1
ATOM 3509 O O . SER A 1 466 ? 6.492 -26.651 38.684 1.00 45.31 466 SER A O 1
ATOM 3511 N N . GLN A 1 467 ? 7.791 -27.413 40.385 1.00 49.19 467 GLN A N 1
ATOM 3512 C CA . GLN A 1 467 ? 8.657 -28.401 39.733 1.00 49.19 467 GLN A CA 1
ATOM 3513 C C . GLN A 1 467 ? 7.856 -29.527 39.033 1.00 49.19 467 GLN A C 1
ATOM 3515 O O . GLN A 1 467 ? 7.920 -30.699 39.409 1.00 49.19 467 GLN A O 1
ATOM 3520 N N . LYS A 1 468 ? 7.034 -29.200 38.035 1.00 50.44 468 LYS A N 1
ATOM 3521 C CA . LYS A 1 468 ? 6.273 -30.168 37.242 1.00 50.44 468 LYS A CA 1
ATOM 3522 C C . LYS A 1 468 ? 6.952 -30.332 35.888 1.00 50.44 468 LYS A C 1
ATOM 3524 O O . LYS A 1 468 ? 6.898 -29.438 35.059 1.00 50.44 468 LYS A O 1
ATOM 3529 N N . MET A 1 469 ? 7.591 -31.496 35.724 1.00 47.50 469 MET A N 1
ATOM 3530 C CA . MET A 1 469 ? 8.189 -32.073 34.506 1.00 47.50 469 MET A CA 1
ATOM 3531 C C . MET A 1 469 ? 8.469 -31.079 33.365 1.00 47.50 469 MET A C 1
ATOM 3533 O O . MET A 1 469 ? 7.676 -30.926 32.438 1.00 47.50 469 MET A O 1
ATOM 3537 N N . HIS A 1 470 ? 9.677 -30.515 33.403 1.00 52.38 470 HIS A N 1
ATOM 3538 C CA . HIS A 1 470 ? 10.303 -29.588 32.447 1.00 52.38 470 HIS A CA 1
ATOM 3539 C C . HIS A 1 470 ? 10.528 -30.138 31.017 1.00 52.38 470 HIS A C 1
ATOM 3541 O O . HIS A 1 470 ? 11.451 -29.729 30.327 1.00 52.38 470 HIS A O 1
ATOM 3547 N N . THR A 1 471 ? 9.752 -31.123 30.556 1.00 53.34 471 THR A N 1
ATOM 3548 C CA . THR A 1 471 ? 10.019 -31.841 29.289 1.00 53.34 471 THR A CA 1
ATOM 3549 C C . THR A 1 471 ? 8.798 -32.077 28.403 1.00 53.34 471 THR A C 1
ATOM 3551 O O . THR A 1 471 ? 8.944 -32.595 27.295 1.00 53.34 471 THR A O 1
ATOM 3554 N N . ALA A 1 472 ? 7.593 -31.686 28.825 1.00 61.62 472 ALA A N 1
ATOM 3555 C CA . ALA A 1 472 ? 6.434 -31.744 27.941 1.00 61.62 472 ALA A CA 1
ATOM 3556 C C . ALA A 1 472 ? 6.463 -30.560 26.961 1.00 61.62 472 ALA A C 1
ATOM 3558 O O . ALA A 1 472 ? 6.490 -29.404 27.381 1.00 61.62 472 ALA A O 1
ATOM 3559 N N . ARG A 1 473 ? 6.440 -30.845 25.651 1.00 66.19 473 ARG A N 1
ATOM 3560 C CA . ARG A 1 473 ? 6.145 -29.824 24.635 1.00 66.19 473 ARG A CA 1
ATOM 3561 C C . ARG A 1 473 ? 4.744 -29.290 24.895 1.00 66.19 473 ARG A C 1
ATOM 3563 O O . ARG A 1 473 ? 3.763 -30.011 24.706 1.00 66.19 473 ARG A O 1
ATOM 3570 N N . ASN A 1 474 ? 4.666 -28.041 25.322 1.00 83.62 474 ASN A N 1
ATOM 3571 C CA . ASN A 1 474 ? 3.407 -27.366 25.573 1.00 83.62 474 ASN A CA 1
ATOM 3572 C C . ASN A 1 474 ? 2.963 -26.646 24.299 1.00 83.62 474 ASN A C 1
ATOM 3574 O O . ASN A 1 474 ? 3.783 -26.230 23.483 1.00 83.62 474 ASN A O 1
ATOM 3578 N N . ARG A 1 475 ? 1.652 -26.510 24.104 1.00 86.88 475 ARG A N 1
ATOM 3579 C CA . ARG A 1 475 ? 1.097 -25.739 22.988 1.00 86.88 475 ARG A CA 1
ATOM 3580 C C . ARG A 1 475 ? 0.478 -24.456 23.505 1.00 86.88 475 ARG A C 1
ATOM 3582 O O . ARG A 1 475 ? -0.189 -24.478 24.540 1.00 86.88 475 ARG A O 1
ATOM 3589 N N . ILE A 1 476 ? 0.676 -23.364 22.773 1.00 90.38 476 ILE A N 1
ATOM 3590 C CA . ILE A 1 476 ? -0.067 -22.126 23.019 1.00 90.38 476 ILE A CA 1
ATOM 3591 C C . ILE A 1 476 ? -1.557 -22.422 22.812 1.00 90.38 476 ILE A C 1
ATOM 3593 O O . ILE A 1 476 ? -1.942 -23.095 21.852 1.00 90.38 476 ILE A O 1
ATOM 3597 N N . SER A 1 477 ? -2.396 -21.962 23.743 1.00 90.94 477 SER A N 1
ATOM 3598 C CA . SER A 1 477 ? -3.839 -22.174 23.655 1.00 90.94 477 SER A CA 1
ATOM 3599 C C . SER A 1 477 ? -4.419 -21.436 22.441 1.00 90.94 477 SER A C 1
ATOM 3601 O O . SER A 1 477 ? -3.919 -20.384 22.044 1.00 90.94 477 SER A O 1
ATOM 3603 N N . ALA A 1 478 ? -5.503 -21.953 21.858 1.00 90.12 478 ALA A N 1
ATOM 3604 C CA . ALA A 1 478 ? -6.155 -21.307 20.715 1.00 90.12 478 ALA A CA 1
ATOM 3605 C C . ALA A 1 478 ? -6.607 -19.866 21.028 1.00 90.12 478 ALA A C 1
ATOM 3607 O O . ALA A 1 478 ? -6.499 -18.989 20.178 1.00 90.12 478 ALA A O 1
ATOM 3608 N N . GLN A 1 479 ? -7.063 -19.619 22.262 1.00 90.50 479 GLN A N 1
ATOM 3609 C CA . GLN A 1 479 ? -7.513 -18.299 22.712 1.00 90.50 479 GLN A CA 1
ATOM 3610 C C . GLN A 1 479 ? -6.351 -17.311 22.848 1.00 90.50 479 GLN A C 1
ATOM 3612 O O . GLN A 1 479 ? -6.490 -16.145 22.489 1.00 90.50 479 GLN A O 1
ATOM 3617 N N . ASP A 1 480 ? -5.203 -17.764 23.356 1.00 91.44 480 ASP A N 1
ATOM 3618 C CA . ASP A 1 480 ? -4.025 -16.903 23.475 1.00 91.44 480 ASP A CA 1
ATOM 3619 C C . ASP A 1 480 ? -3.410 -16.628 22.105 1.00 91.44 480 ASP A C 1
ATOM 3621 O O . ASP A 1 480 ? -3.038 -15.491 21.825 1.00 91.44 480 ASP A O 1
ATOM 3625 N N . LEU A 1 481 ? -3.380 -17.629 21.218 1.00 92.25 481 LEU A N 1
ATOM 3626 C CA . LEU A 1 481 ? -2.932 -17.443 19.841 1.00 92.25 481 LEU A CA 1
ATOM 3627 C C . LEU A 1 481 ? -3.821 -16.443 19.091 1.00 92.25 481 LEU A C 1
ATOM 3629 O O . LEU A 1 481 ? -3.295 -15.581 18.396 1.00 92.25 481 LEU A O 1
ATOM 3633 N N . GLN A 1 482 ? -5.144 -16.503 19.275 1.00 91.19 482 GLN A N 1
ATOM 3634 C CA . GLN A 1 482 ? -6.068 -15.528 18.695 1.00 91.19 482 GLN A CA 1
ATOM 3635 C C . GLN A 1 482 ? -5.765 -14.101 19.178 1.00 91.19 482 GLN A C 1
ATOM 3637 O O . GLN A 1 482 ? -5.608 -13.205 18.354 1.00 91.19 482 GLN A O 1
ATOM 3642 N N . LYS A 1 483 ? -5.589 -13.892 20.490 1.00 91.56 483 LYS A N 1
ATOM 3643 C CA . LYS A 1 483 ? -5.226 -12.573 21.046 1.00 91.56 483 LYS A CA 1
ATOM 3644 C C . LYS A 1 483 ? -3.894 -12.059 20.497 1.00 91.56 483 LYS A C 1
ATOM 3646 O O . LYS A 1 483 ? -3.758 -10.876 20.205 1.00 91.56 483 LYS A O 1
ATOM 3651 N N . ILE A 1 484 ? -2.905 -12.942 20.355 1.00 93.94 484 ILE A N 1
ATOM 3652 C CA . ILE A 1 484 ? -1.602 -12.596 19.773 1.00 93.94 484 ILE A CA 1
ATOM 3653 C C . ILE A 1 484 ? -1.770 -12.166 18.309 1.00 93.94 484 ILE A C 1
ATOM 3655 O O . ILE A 1 484 ? -1.219 -11.145 17.901 1.00 93.94 484 ILE A O 1
ATOM 3659 N N . LEU A 1 485 ? -2.558 -12.907 17.526 1.00 92.44 485 LEU A N 1
ATOM 3660 C CA . LEU A 1 485 ? -2.829 -12.583 16.125 1.00 92.44 485 LEU A CA 1
ATOM 3661 C C . LEU A 1 485 ? -3.605 -11.268 15.977 1.00 92.44 485 LEU A C 1
ATOM 3663 O O . LEU A 1 485 ? -3.285 -10.490 15.085 1.00 92.44 485 LEU A O 1
ATOM 3667 N N . GLU A 1 486 ? -4.549 -10.960 16.869 1.00 91.19 486 GLU A N 1
ATOM 3668 C CA . GLU A 1 486 ? -5.231 -9.656 16.909 1.00 91.19 486 GLU A CA 1
ATOM 3669 C C . GLU A 1 486 ? -4.236 -8.503 17.118 1.00 91.19 486 GLU A C 1
ATOM 3671 O O . GLU A 1 486 ? -4.309 -7.478 16.434 1.00 91.19 486 GLU A O 1
ATOM 3676 N N . VAL A 1 487 ? -3.252 -8.684 18.008 1.00 92.69 487 VAL A N 1
ATOM 3677 C CA . VAL A 1 487 ? -2.167 -7.708 18.196 1.00 92.69 487 VAL A CA 1
ATOM 3678 C C . VAL A 1 487 ? -1.315 -7.586 16.930 1.00 92.69 487 VAL A C 1
ATOM 3680 O O . VAL A 1 487 ? -0.991 -6.465 16.535 1.00 92.69 487 VAL A O 1
ATOM 3683 N N . PHE A 1 488 ? -0.994 -8.694 16.256 1.00 93.12 488 PHE A N 1
ATOM 3684 C CA . PHE A 1 488 ? -0.246 -8.662 14.996 1.00 93.12 488 PHE A CA 1
ATOM 3685 C C . PHE A 1 488 ? -1.009 -7.982 13.860 1.00 93.12 488 PHE A C 1
ATOM 3687 O O . PHE A 1 488 ? -0.405 -7.202 13.129 1.00 93.12 488 PHE A O 1
ATOM 3694 N N . VAL A 1 489 ? -2.323 -8.181 13.737 1.00 91.62 489 VAL A N 1
ATOM 3695 C CA . VAL A 1 489 ? -3.157 -7.430 12.783 1.00 91.62 489 VAL A CA 1
ATOM 3696 C C . VAL A 1 489 ? -3.127 -5.937 13.117 1.00 91.62 489 VAL A C 1
ATOM 3698 O O . VAL A 1 489 ? -2.960 -5.107 12.224 1.00 91.62 489 VAL A O 1
ATOM 3701 N N . GLY A 1 490 ? -3.194 -5.575 14.402 1.00 89.69 490 GLY A N 1
ATOM 3702 C CA . GLY A 1 490 ? -3.018 -4.194 14.854 1.00 89.69 490 GLY A CA 1
ATOM 3703 C C . GLY A 1 490 ? -1.658 -3.598 14.468 1.00 89.69 490 GLY A C 1
ATOM 3704 O O . GLY A 1 490 ? -1.594 -2.470 13.983 1.00 89.69 490 GLY A O 1
ATOM 3705 N N . GLN A 1 491 ? -0.572 -4.355 14.635 1.00 91.00 491 GLN A N 1
ATOM 3706 C CA . GLN A 1 491 ? 0.773 -3.941 14.222 1.00 91.00 491 GLN A CA 1
ATOM 3707 C C . GLN A 1 491 ? 0.901 -3.839 12.699 1.00 91.00 491 GLN A C 1
ATOM 3709 O O . GLN A 1 491 ? 1.490 -2.883 12.206 1.00 91.00 491 GLN A O 1
ATOM 3714 N N . LEU A 1 492 ? 0.312 -4.770 11.947 1.00 90.38 492 LEU A N 1
ATOM 3715 C CA . LEU A 1 492 ? 0.286 -4.732 10.488 1.00 90.38 492 LEU A CA 1
ATOM 3716 C C . LEU A 1 492 ? -0.420 -3.468 9.988 1.00 90.38 492 LEU A C 1
ATOM 3718 O O . LEU A 1 492 ? 0.123 -2.766 9.143 1.00 90.38 492 LEU A O 1
ATOM 3722 N N . ARG A 1 493 ? -1.577 -3.118 10.563 1.00 88.75 493 ARG A N 1
ATOM 3723 C CA . ARG A 1 493 ? -2.278 -1.859 10.256 1.00 88.75 493 ARG A CA 1
ATOM 3724 C C . ARG A 1 493 ? -1.364 -0.646 10.451 1.00 88.75 493 ARG A C 1
ATOM 3726 O O . ARG A 1 493 ? -1.267 0.181 9.548 1.00 88.75 493 ARG A O 1
ATOM 3733 N N . LEU A 1 494 ? -0.633 -0.590 11.569 1.00 87.00 494 LEU A N 1
ATOM 3734 C CA . LEU A 1 494 ? 0.328 0.484 11.848 1.00 87.00 494 LEU A CA 1
ATOM 3735 C C . LEU A 1 494 ? 1.486 0.525 10.838 1.00 87.00 494 LEU A C 1
ATOM 3737 O O . LEU A 1 494 ? 1.859 1.613 10.406 1.00 87.00 494 LEU A O 1
ATOM 3741 N N . LEU A 1 495 ? 2.034 -0.629 10.433 1.00 87.44 495 LEU A N 1
ATOM 3742 C CA . LEU A 1 495 ? 3.099 -0.715 9.417 1.00 87.44 495 LEU A CA 1
ATOM 3743 C C . LEU A 1 495 ? 2.635 -0.221 8.042 1.00 87.44 495 LEU A C 1
ATOM 3745 O O . LEU A 1 495 ? 3.416 0.380 7.314 1.00 87.44 495 LEU A O 1
ATOM 3749 N N . PHE A 1 496 ? 1.366 -0.444 7.697 1.00 85.31 496 PHE A N 1
ATOM 3750 C CA . PHE A 1 496 ? 0.747 0.080 6.476 1.00 85.31 496 PHE A CA 1
ATOM 3751 C C . PHE A 1 496 ? 0.289 1.546 6.614 1.00 85.31 496 PHE A C 1
ATOM 3753 O O . PHE A 1 496 ? -0.315 2.090 5.696 1.00 85.31 496 PHE A O 1
ATOM 3760 N N . GLY A 1 497 ? 0.582 2.206 7.739 1.00 81.12 497 GLY A N 1
ATOM 3761 C CA . GLY A 1 497 ? 0.271 3.620 7.962 1.00 81.12 497 GLY A CA 1
ATOM 3762 C C . GLY A 1 497 ? -1.157 3.897 8.439 1.00 81.12 497 GLY A C 1
ATOM 3763 O O . GLY A 1 497 ? -1.554 5.057 8.526 1.00 81.12 497 GLY A O 1
ATOM 3764 N N . VAL A 1 498 ? -1.929 2.864 8.787 1.00 82.25 498 VAL A N 1
ATOM 3765 C CA . VAL A 1 498 ? -3.270 3.010 9.364 1.00 82.25 498 VAL A CA 1
ATOM 3766 C C . VAL A 1 498 ? -3.152 3.087 10.882 1.00 82.25 498 VAL A C 1
ATOM 3768 O O . VAL A 1 498 ? -2.837 2.105 11.559 1.00 82.25 498 VAL A O 1
ATOM 3771 N N . ASN A 1 499 ? -3.413 4.265 11.442 1.00 72.81 499 ASN A N 1
ATOM 3772 C CA . ASN A 1 499 ? -3.410 4.445 12.888 1.00 72.81 499 ASN A CA 1
ATOM 3773 C C . ASN A 1 499 ? -4.704 3.883 13.490 1.00 72.81 499 ASN A C 1
ATOM 3775 O O . ASN A 1 499 ? -5.777 4.262 13.056 1.00 72.81 499 ASN A O 1
ATOM 3779 N N . SER A 1 500 ? -4.616 3.008 14.493 1.00 61.81 500 SER A N 1
ATOM 3780 C CA . SER A 1 500 ? -5.773 2.493 15.246 1.00 61.81 500 SER A CA 1
ATOM 3781 C C . SER A 1 500 ? -6.053 3.274 16.539 1.00 61.81 500 SER A C 1
ATOM 3783 O O . SER A 1 500 ? -7.098 3.098 17.168 1.00 61.81 500 SER A O 1
ATOM 3785 N N . SER A 1 501 ? -5.138 4.154 16.961 1.00 56.19 501 SER A N 1
ATOM 3786 C CA . SER A 1 501 ? -5.262 4.949 18.185 1.00 56.19 501 SER A CA 1
ATOM 3787 C C . SER A 1 501 ? -6.018 6.251 17.922 1.00 56.19 501 SER A C 1
ATOM 3789 O O . SER A 1 501 ? -5.458 7.345 17.976 1.00 56.19 501 SER A O 1
ATOM 3791 N N . HIS A 1 502 ? -7.323 6.148 17.694 1.00 60.12 502 HIS A N 1
ATOM 3792 C CA . HIS A 1 502 ? -8.194 7.303 17.472 1.00 60.12 502 HIS A CA 1
ATOM 3793 C C . HIS A 1 502 ? -8.758 7.887 18.774 1.00 60.12 502 HIS A C 1
ATOM 3795 O O . HIS A 1 502 ? -9.960 8.110 18.912 1.00 60.12 502 HIS A O 1
ATOM 3801 N N . LYS A 1 503 ? -7.899 8.136 19.769 1.00 54.56 503 LYS A N 1
ATOM 3802 C CA . LYS A 1 503 ? -8.300 8.900 20.961 1.00 54.56 503 LYS A CA 1
ATOM 3803 C C . LYS A 1 503 ? -8.278 10.388 20.639 1.00 54.56 503 LYS A C 1
ATOM 3805 O O . LYS A 1 503 ? -7.403 11.118 21.091 1.00 54.56 503 LYS A O 1
ATOM 3810 N N . GLU A 1 504 ? -9.237 10.822 19.837 1.00 61.03 504 GLU A N 1
ATOM 3811 C CA . GLU A 1 504 ? -9.396 12.224 19.475 1.00 61.03 504 GLU A CA 1
ATOM 3812 C C . GLU A 1 504 ? -10.720 12.796 19.945 1.00 61.03 504 GLU A C 1
ATOM 3814 O O . GLU A 1 504 ? -11.748 12.124 19.967 1.00 61.03 504 GLU A O 1
ATOM 3819 N N . SER A 1 505 ? -10.695 14.088 20.267 1.00 59.72 505 SER A N 1
ATOM 3820 C CA . SER A 1 505 ? -11.888 14.842 20.623 1.00 59.72 505 SER A CA 1
ATOM 3821 C C . SER A 1 505 ? -12.935 14.773 19.502 1.00 59.72 505 SER A C 1
ATOM 3823 O O . SER A 1 505 ? -12.667 15.103 18.338 1.00 59.72 505 SER A O 1
ATOM 3825 N N . GLY A 1 506 ? -14.138 14.326 19.868 1.00 70.94 506 GLY A N 1
ATOM 3826 C CA . GLY A 1 506 ? -15.340 14.386 19.037 1.00 70.94 506 GLY A CA 1
ATOM 3827 C C . GLY A 1 506 ? -15.727 13.118 18.268 1.00 70.94 506 GLY A C 1
ATOM 3828 O O . GLY A 1 506 ? -16.821 13.112 17.722 1.00 70.94 506 GLY A O 1
ATOM 3829 N N . ILE A 1 507 ? -14.905 12.057 18.230 1.00 82.06 507 ILE A N 1
ATOM 3830 C CA . ILE A 1 507 ? -15.319 10.750 17.674 1.00 82.06 507 ILE A CA 1
ATOM 3831 C C . ILE A 1 507 ? -15.462 9.739 18.806 1.00 82.06 507 ILE A C 1
ATOM 3833 O O . ILE A 1 507 ? -14.552 9.568 19.613 1.00 82.06 507 ILE A O 1
ATOM 3837 N N . SER A 1 508 ? -16.619 9.085 18.874 1.00 83.12 508 SER A N 1
ATOM 3838 C CA . SER A 1 508 ? -16.983 8.194 19.974 1.00 83.12 508 SER A CA 1
ATOM 3839 C C . SER A 1 508 ? -16.464 6.769 19.774 1.00 83.12 508 SER A C 1
ATOM 3841 O O . SER A 1 508 ? -15.985 6.165 20.731 1.00 83.12 508 SER A O 1
ATOM 3843 N N . LYS A 1 509 ? -16.566 6.219 18.555 1.00 86.94 509 LYS A N 1
ATOM 3844 C CA . LYS A 1 509 ? -16.178 4.830 18.249 1.00 86.94 509 LYS A CA 1
ATOM 3845 C C . LYS A 1 509 ? -15.778 4.678 16.776 1.00 86.94 509 LYS A C 1
ATOM 3847 O O . LYS A 1 509 ? -16.336 5.342 15.905 1.00 86.94 509 LYS A O 1
ATOM 3852 N N . PHE A 1 510 ? -14.839 3.772 16.520 1.00 87.38 510 PHE A N 1
ATOM 3853 C CA . PHE A 1 510 ? -14.535 3.228 15.196 1.00 87.38 510 PHE A CA 1
ATOM 3854 C C . PHE A 1 510 ? -14.913 1.751 15.199 1.00 87.38 510 PHE A C 1
ATOM 3856 O O . PHE A 1 510 ? -14.560 1.039 16.144 1.00 87.38 510 PHE A O 1
ATOM 3863 N N . ILE A 1 511 ? -15.634 1.299 14.177 1.00 88.56 511 ILE A N 1
ATOM 3864 C CA . ILE A 1 511 ? -15.999 -0.112 14.037 1.00 88.56 511 ILE A CA 1
ATOM 3865 C C . ILE A 1 511 ? -14.847 -0.866 13.379 1.00 88.56 511 ILE A C 1
ATOM 3867 O O . ILE A 1 511 ? -14.305 -0.444 12.358 1.00 88.56 511 ILE A O 1
ATOM 3871 N N . ALA A 1 512 ? -14.459 -1.984 13.990 1.00 85.62 512 ALA A N 1
ATOM 3872 C CA . ALA A 1 512 ? -13.430 -2.859 13.453 1.00 85.62 512 ALA A CA 1
ATOM 3873 C C . ALA A 1 512 ? -14.013 -3.794 12.384 1.00 85.62 512 ALA A C 1
ATOM 3875 O O . ALA A 1 512 ? -15.152 -4.245 12.480 1.00 85.62 512 ALA A O 1
ATOM 3876 N N . SER A 1 513 ? -13.203 -4.109 11.376 1.00 85.62 513 SER A N 1
ATOM 3877 C CA . SER A 1 513 ? -13.537 -5.083 10.338 1.00 85.62 513 SER A CA 1
ATOM 3878 C C . SER A 1 513 ? -12.955 -6.451 10.684 1.00 85.62 513 SER A C 1
ATOM 3880 O O . SER A 1 513 ? -11.792 -6.552 11.076 1.00 85.62 513 SER A O 1
ATOM 3882 N N . GLU A 1 514 ? -13.725 -7.512 10.452 1.00 80.94 514 GLU A N 1
ATOM 3883 C CA . GLU A 1 514 ? -13.250 -8.899 10.567 1.00 80.94 514 GLU A CA 1
ATOM 3884 C C . GLU A 1 514 ? -12.132 -9.216 9.559 1.00 80.94 514 GLU A C 1
ATOM 3886 O O . GLU A 1 514 ? -11.297 -10.082 9.802 1.00 80.94 514 GLU A O 1
ATOM 3891 N N . LYS A 1 515 ? -12.062 -8.466 8.450 1.00 81.88 515 LYS A N 1
ATOM 3892 C CA . LYS A 1 515 ? -11.006 -8.586 7.429 1.00 81.88 515 LYS A CA 1
ATOM 3893 C C . LYS A 1 515 ? -9.701 -7.885 7.828 1.00 81.88 515 LYS A C 1
ATOM 3895 O O . LYS A 1 515 ? -8.792 -7.755 7.014 1.00 81.88 515 LYS A O 1
ATOM 3900 N N . GLY A 1 516 ? -9.618 -7.353 9.046 1.00 85.94 516 GLY A N 1
ATOM 3901 C CA . GLY A 1 516 ? -8.473 -6.603 9.558 1.00 85.94 516 GLY A CA 1
ATOM 3902 C C . GLY A 1 516 ? -8.391 -5.152 9.079 1.00 85.94 516 GLY A C 1
ATOM 3903 O O . GLY A 1 516 ? -7.882 -4.329 9.829 1.00 85.94 516 GLY A O 1
ATOM 3904 N N . PHE A 1 517 ? -8.930 -4.803 7.907 1.00 90.88 517 PHE A N 1
ATOM 3905 C CA . PHE A 1 517 ? -9.025 -3.427 7.391 1.00 90.88 517 PHE A CA 1
ATOM 3906 C C . PHE A 1 517 ? -10.471 -3.077 7.021 1.00 90.88 517 PHE A C 1
ATOM 3908 O O . PHE A 1 517 ? -11.221 -3.935 6.542 1.00 90.88 517 PHE A O 1
ATOM 3915 N N . THR A 1 518 ? -10.876 -1.830 7.266 1.00 91.38 518 THR A N 1
ATOM 3916 C CA . THR A 1 518 ? -12.180 -1.307 6.829 1.00 91.38 518 THR A CA 1
ATOM 3917 C C . THR A 1 518 ? -12.129 -0.923 5.347 1.00 91.38 518 THR A C 1
ATOM 3919 O O . THR A 1 518 ? -11.058 -0.693 4.785 1.00 91.38 518 THR A O 1
ATOM 3922 N N . GLU A 1 519 ? -13.278 -0.843 4.676 1.00 90.75 519 GLU A N 1
ATOM 3923 C CA . GLU A 1 519 ? -13.314 -0.536 3.239 1.00 90.75 519 GLU A CA 1
ATOM 3924 C C . GLU A 1 519 ? -12.761 0.855 2.920 1.00 90.75 519 GLU A C 1
ATOM 3926 O O . GLU A 1 519 ? -12.052 1.034 1.932 1.00 90.75 519 GLU A O 1
ATOM 3931 N N . TRP A 1 520 ? -13.050 1.843 3.771 1.00 88.12 520 TRP A N 1
ATOM 3932 C CA . TRP A 1 520 ? -12.538 3.197 3.581 1.00 88.12 520 TRP A CA 1
ATOM 3933 C C . TRP A 1 520 ? -11.027 3.285 3.845 1.00 88.12 520 TRP A C 1
ATOM 3935 O O . TRP A 1 520 ? -10.347 4.069 3.184 1.00 88.12 520 TRP A O 1
ATOM 3945 N N . GLU A 1 521 ? -10.480 2.472 4.760 1.00 89.75 521 GLU A N 1
ATOM 3946 C CA . GLU A 1 521 ? -9.030 2.360 4.971 1.00 89.75 521 GLU A CA 1
ATOM 3947 C C . GLU A 1 521 ? -8.351 1.765 3.737 1.00 89.75 521 GLU A C 1
ATOM 3949 O O . GLU A 1 521 ? -7.355 2.311 3.263 1.00 89.75 521 GLU A O 1
ATOM 3954 N N . LEU A 1 522 ? -8.917 0.690 3.177 1.00 90.56 522 LEU A N 1
ATOM 3955 C CA . LEU A 1 522 ? -8.421 0.069 1.947 1.00 90.56 522 LEU A CA 1
ATOM 3956 C C . LEU A 1 522 ? -8.452 1.048 0.771 1.00 90.56 522 LEU A C 1
ATOM 3958 O O . LEU A 1 522 ? -7.454 1.183 0.069 1.00 90.56 522 LEU A O 1
ATOM 3962 N N . ASP A 1 523 ? -9.541 1.801 0.597 1.00 88.50 523 ASP A N 1
ATOM 3963 C CA . ASP A 1 523 ? -9.633 2.816 -0.455 1.00 88.50 523 ASP A CA 1
ATOM 3964 C C . ASP A 1 523 ? -8.538 3.892 -0.324 1.00 88.50 523 ASP A C 1
ATOM 3966 O O . ASP A 1 523 ? -7.992 4.347 -1.334 1.00 88.50 523 ASP A O 1
ATOM 3970 N N . VAL A 1 524 ? -8.211 4.327 0.901 1.00 87.00 524 VAL A N 1
ATOM 3971 C CA . VAL A 1 524 ? -7.105 5.271 1.146 1.00 87.00 524 VAL A CA 1
ATOM 3972 C C . VAL A 1 524 ? -5.765 4.629 0.790 1.00 87.00 524 VAL A C 1
ATOM 3974 O O . VAL A 1 524 ? -4.974 5.241 0.067 1.00 87.00 524 VAL A O 1
ATOM 3977 N N . LEU A 1 525 ? -5.520 3.401 1.256 1.00 88.69 525 LEU A N 1
ATOM 3978 C CA . LEU A 1 525 ? -4.284 2.665 0.989 1.00 88.69 525 LEU A CA 1
ATOM 3979 C C . LEU A 1 525 ? -4.066 2.462 -0.511 1.00 88.69 525 LEU A C 1
ATOM 3981 O O . LEU A 1 525 ? -2.978 2.737 -1.012 1.00 88.69 525 LEU A O 1
ATOM 3985 N N . TYR A 1 526 ? -5.098 2.050 -1.247 1.00 89.94 526 TYR A N 1
ATOM 3986 C CA . TYR A 1 526 ? -5.027 1.824 -2.690 1.00 89.94 526 TYR A CA 1
ATOM 3987 C C . TYR A 1 526 ? -4.700 3.105 -3.454 1.00 89.94 526 TYR A C 1
ATOM 3989 O O . TYR A 1 526 ? -3.829 3.095 -4.324 1.00 89.94 526 TYR A O 1
ATOM 3997 N N . ARG A 1 527 ? -5.343 4.229 -3.109 1.00 86.81 527 ARG A N 1
ATOM 3998 C CA . ARG A 1 527 ? -5.068 5.526 -3.747 1.00 86.81 527 ARG A CA 1
ATOM 3999 C C . ARG A 1 527 ? -3.656 6.015 -3.464 1.00 86.81 527 ARG A C 1
ATOM 4001 O O . ARG A 1 527 ? -2.963 6.446 -4.386 1.00 86.81 527 ARG A O 1
ATOM 4008 N N . HIS A 1 528 ? -3.227 5.934 -2.206 1.00 83.94 528 HIS A N 1
ATOM 4009 C CA . HIS A 1 528 ? -1.882 6.338 -1.816 1.00 83.94 528 HIS A CA 1
ATOM 4010 C C . HIS A 1 528 ? -0.824 5.471 -2.514 1.00 83.94 528 HIS A C 1
ATOM 4012 O O . HIS A 1 528 ? 0.111 6.008 -3.109 1.00 83.94 528 HIS A O 1
ATOM 4018 N N . HIS A 1 529 ? -1.028 4.148 -2.543 1.00 86.81 529 HIS A N 1
ATOM 4019 C CA . HIS A 1 529 ? -0.156 3.215 -3.255 1.00 86.81 529 HIS A CA 1
ATOM 4020 C C . HIS A 1 529 ? -0.079 3.525 -4.744 1.00 86.81 529 HIS A C 1
ATOM 4022 O O . HIS A 1 529 ? 1.015 3.620 -5.293 1.00 86.81 529 HIS A O 1
ATOM 4028 N N . ALA A 1 530 ? -1.235 3.705 -5.391 1.00 88.38 530 ALA A N 1
ATOM 4029 C CA . ALA A 1 530 ? -1.308 3.928 -6.825 1.00 88.38 530 ALA A CA 1
ATOM 4030 C C . ALA A 1 530 ? -0.531 5.175 -7.230 1.00 88.38 530 ALA A C 1
ATOM 4032 O O . ALA A 1 530 ? 0.293 5.137 -8.142 1.00 88.38 530 ALA A O 1
ATOM 4033 N N . CYS A 1 531 ? -0.735 6.268 -6.504 1.00 85.88 531 CYS A N 1
ATOM 4034 C CA . CYS A 1 531 ? -0.011 7.499 -6.748 1.00 85.88 531 CYS A CA 1
ATOM 4035 C C . CYS A 1 531 ? 1.482 7.405 -6.480 1.00 85.88 531 CYS A C 1
ATOM 4037 O O . CYS A 1 531 ? 2.268 7.834 -7.324 1.00 85.88 531 CYS A O 1
ATOM 4039 N N . SER A 1 532 ? 1.865 6.846 -5.330 1.00 85.00 532 SER A N 1
ATOM 4040 C CA . SER A 1 532 ? 3.270 6.667 -4.975 1.00 85.00 532 SER A CA 1
ATOM 4041 C C . SER A 1 532 ? 3.979 5.811 -6.030 1.00 85.00 532 SER A C 1
ATOM 4043 O O . SER A 1 532 ? 4.990 6.228 -6.586 1.00 85.00 532 SER A O 1
ATOM 4045 N N . ASN A 1 533 ? 3.379 4.687 -6.435 1.00 88.75 533 ASN A N 1
ATOM 4046 C CA . ASN A 1 533 ? 3.934 3.801 -7.456 1.00 88.75 533 ASN A CA 1
ATOM 4047 C C . ASN A 1 533 ? 4.025 4.441 -8.836 1.00 88.75 533 ASN A C 1
ATOM 4049 O O . ASN A 1 533 ? 5.023 4.238 -9.525 1.00 88.75 533 ASN A O 1
ATOM 4053 N N . ILE A 1 534 ? 3.008 5.195 -9.263 1.00 87.69 534 ILE A N 1
ATOM 4054 C CA . ILE A 1 534 ? 3.052 5.913 -10.541 1.00 87.69 534 ILE A CA 1
ATOM 4055 C C . ILE A 1 534 ? 4.180 6.948 -10.501 1.00 87.69 534 ILE A C 1
ATOM 4057 O O . ILE A 1 534 ? 4.974 7.007 -11.437 1.00 87.69 534 ILE A O 1
ATOM 4061 N N . LEU A 1 535 ? 4.323 7.702 -9.408 1.00 85.88 535 LEU A N 1
ATOM 4062 C CA . LEU A 1 535 ? 5.409 8.669 -9.246 1.00 85.88 535 LEU A CA 1
ATOM 4063 C C . LEU A 1 535 ? 6.792 7.989 -9.251 1.00 85.88 535 LEU A C 1
ATOM 4065 O O . LEU A 1 535 ? 7.689 8.411 -9.984 1.00 85.88 535 LEU A O 1
ATOM 4069 N N . SER A 1 536 ? 6.966 6.895 -8.505 1.00 87.31 536 SER A N 1
ATOM 4070 C CA . SER A 1 536 ? 8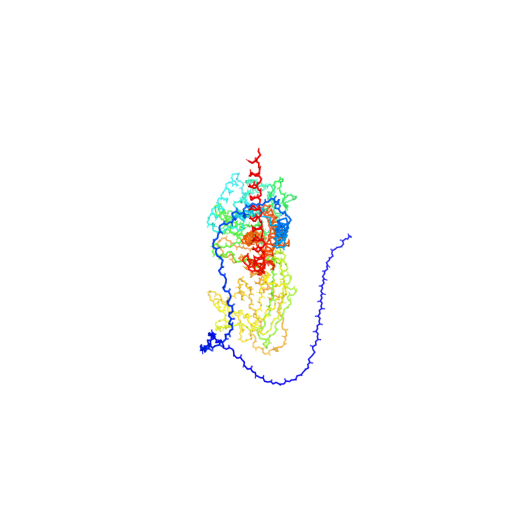.199 6.094 -8.504 1.00 87.31 536 SER A CA 1
ATOM 4071 C C . SER A 1 536 ? 8.503 5.496 -9.880 1.00 87.31 536 SER A C 1
ATOM 4073 O O . SER A 1 536 ? 9.648 5.504 -10.325 1.00 87.31 536 SER A O 1
ATOM 4075 N N . CYS A 1 537 ? 7.487 5.018 -10.598 1.00 90.62 537 CYS A N 1
ATOM 4076 C CA . CYS A 1 537 ? 7.624 4.520 -11.962 1.00 90.62 537 CYS A CA 1
ATOM 4077 C C . CYS A 1 537 ? 8.129 5.626 -12.900 1.00 90.62 537 CYS A C 1
ATOM 4079 O O . CYS A 1 537 ? 9.090 5.418 -13.639 1.00 90.62 537 CYS A O 1
ATOM 4081 N N . LEU A 1 538 ? 7.519 6.813 -12.855 1.00 88.31 538 LEU A N 1
ATOM 4082 C CA . LEU A 1 538 ? 7.895 7.947 -13.704 1.00 88.31 538 LEU A CA 1
ATOM 4083 C C . LEU A 1 538 ? 9.324 8.421 -13.436 1.00 88.31 538 LEU A C 1
ATOM 4085 O O . LEU A 1 538 ? 10.102 8.562 -14.377 1.00 88.31 538 LEU A O 1
ATOM 4089 N N . THR A 1 539 ? 9.692 8.592 -12.166 1.00 87.94 539 THR A N 1
ATOM 4090 C CA . THR A 1 539 ? 11.051 8.999 -11.770 1.00 87.94 539 THR A CA 1
ATOM 4091 C C . THR A 1 539 ? 12.102 7.950 -12.151 1.00 87.94 539 THR A C 1
ATOM 4093 O O . THR A 1 539 ? 13.200 8.300 -12.599 1.00 87.94 539 THR A O 1
ATOM 4096 N N . THR A 1 540 ? 11.766 6.658 -12.064 1.00 91.69 540 THR A N 1
ATOM 4097 C CA . THR A 1 540 ? 12.643 5.552 -12.487 1.00 91.69 540 THR A CA 1
ATOM 4098 C C . THR A 1 540 ? 12.838 5.538 -14.003 1.00 91.69 540 THR A C 1
ATOM 4100 O O . THR A 1 540 ? 13.967 5.450 -14.487 1.00 91.69 540 THR A O 1
ATOM 4103 N N . LEU A 1 541 ? 11.757 5.677 -14.776 1.00 91.62 541 LEU A N 1
ATOM 4104 C CA . LEU A 1 541 ? 11.820 5.731 -16.238 1.00 91.62 541 LEU A CA 1
ATOM 4105 C C . LEU A 1 541 ? 12.536 6.993 -16.745 1.00 91.62 541 LEU A C 1
ATOM 4107 O O . LEU A 1 541 ? 13.258 6.938 -17.743 1.00 91.62 541 LEU A O 1
ATOM 4111 N N . GLU A 1 542 ? 12.382 8.121 -16.052 1.00 89.06 542 GLU A N 1
ATOM 4112 C CA . GLU A 1 542 ? 13.133 9.346 -16.326 1.00 89.06 542 GLU A CA 1
ATOM 4113 C C . GLU A 1 542 ? 14.629 9.146 -16.067 1.00 89.06 542 GLU A C 1
ATOM 4115 O O . GLU A 1 542 ? 15.456 9.447 -16.931 1.00 89.06 542 GLU A O 1
ATOM 4120 N N . SER A 1 543 ? 14.983 8.563 -14.920 1.00 90.94 543 SER A N 1
ATOM 4121 C CA . SER A 1 543 ? 16.369 8.225 -14.580 1.00 90.94 543 SER A CA 1
ATOM 4122 C C . SER A 1 543 ? 16.982 7.278 -15.610 1.00 90.94 543 SER A C 1
ATOM 4124 O O . SER A 1 543 ? 18.107 7.503 -16.059 1.00 90.94 543 SER A O 1
ATOM 4126 N N . LEU A 1 544 ? 16.226 6.271 -16.059 1.00 90.44 544 LEU A N 1
ATOM 4127 C CA . LEU A 1 544 ? 16.630 5.382 -17.147 1.00 90.44 544 LEU A CA 1
ATOM 4128 C C . LEU A 1 544 ? 16.865 6.160 -18.448 1.00 90.44 544 LEU A C 1
ATOM 4130 O O . LEU A 1 544 ? 17.898 5.988 -19.091 1.00 90.44 544 LEU A O 1
ATOM 4134 N N . SER A 1 545 ? 15.940 7.041 -18.836 1.00 88.69 545 SER A N 1
ATOM 4135 C CA . SER A 1 545 ? 16.072 7.869 -20.039 1.00 88.69 545 SER A CA 1
ATOM 4136 C C . SER A 1 545 ? 17.329 8.743 -19.988 1.00 88.69 545 SER A C 1
ATOM 4138 O O . SER A 1 545 ? 18.115 8.752 -20.940 1.00 88.69 545 SER A O 1
ATOM 4140 N N . ASN A 1 546 ? 17.561 9.423 -18.864 1.00 87.94 546 ASN A N 1
ATOM 4141 C CA . ASN A 1 546 ? 18.727 10.279 -18.647 1.00 87.94 546 ASN A CA 1
ATOM 4142 C C . ASN A 1 546 ? 20.036 9.470 -18.652 1.00 87.94 546 ASN A C 1
ATOM 4144 O O . ASN A 1 546 ? 21.038 9.899 -19.232 1.00 87.94 546 ASN A O 1
ATOM 4148 N N . LEU A 1 547 ? 20.032 8.261 -18.083 1.00 87.94 547 LEU A N 1
ATOM 4149 C CA . LEU A 1 547 ? 21.174 7.345 -18.113 1.00 87.94 547 LEU A CA 1
ATOM 4150 C C . LEU A 1 547 ? 21.503 6.898 -19.548 1.00 87.94 547 LEU A C 1
ATOM 4152 O O . LEU A 1 547 ? 22.653 6.970 -19.981 1.00 87.94 547 LEU A O 1
ATOM 4156 N N . VAL A 1 548 ? 20.492 6.501 -20.325 1.00 86.38 548 VAL A N 1
ATOM 4157 C CA . VAL A 1 548 ? 20.666 6.059 -21.721 1.00 86.38 548 VAL A CA 1
ATOM 4158 C C . VAL A 1 548 ? 21.178 7.193 -22.615 1.00 86.38 548 VAL A C 1
ATOM 4160 O O . VAL A 1 548 ? 21.992 6.951 -23.514 1.00 86.38 548 VAL A O 1
ATOM 4163 N N . GLN A 1 549 ? 20.717 8.426 -22.379 1.00 84.75 549 GLN A N 1
ATOM 4164 C CA . GLN A 1 549 ? 21.161 9.612 -23.116 1.00 84.75 549 GLN A CA 1
ATOM 4165 C C . GLN A 1 549 ? 22.585 10.041 -22.735 1.00 84.75 549 GLN A C 1
ATOM 4167 O O . GLN A 1 549 ? 23.374 10.373 -23.620 1.00 84.75 549 GLN A O 1
ATOM 4172 N N . SER A 1 550 ? 22.938 10.001 -21.445 1.00 86.44 550 SER A N 1
ATOM 4173 C CA . SER A 1 550 ? 24.273 10.390 -20.958 1.00 86.44 550 SER A CA 1
ATOM 4174 C C . SER A 1 550 ? 25.371 9.386 -21.320 1.00 86.44 550 SER A C 1
ATOM 4176 O O . SER A 1 550 ? 26.540 9.765 -21.407 1.00 86.44 550 SER A O 1
ATOM 4178 N N . LEU A 1 551 ? 25.010 8.125 -21.594 1.00 83.75 551 LEU A N 1
ATOM 4179 C CA . LEU A 1 551 ? 25.935 7.064 -21.999 1.00 83.75 551 LEU A CA 1
ATOM 4180 C C . LEU A 1 551 ? 25.618 6.551 -23.420 1.00 83.75 551 LEU A C 1
ATOM 4182 O O . LEU A 1 551 ? 24.969 5.512 -23.573 1.00 83.75 551 LEU A O 1
ATOM 4186 N N . PRO A 1 552 ? 26.139 7.187 -24.495 1.00 75.88 552 PRO A N 1
ATOM 4187 C CA . PRO A 1 552 ? 25.851 6.844 -25.897 1.00 75.88 552 PRO A CA 1
ATOM 4188 C C . PRO A 1 552 ? 26.319 5.459 -26.358 1.00 75.88 552 PRO A C 1
ATOM 4190 O O . PRO A 1 552 ? 26.022 5.055 -27.479 1.00 75.88 552 PRO A O 1
ATOM 4193 N N . ARG A 1 553 ? 27.046 4.719 -25.514 1.00 76.31 553 ARG A N 1
ATOM 4194 C CA . ARG A 1 553 ? 27.489 3.342 -25.784 1.00 76.31 553 ARG A CA 1
ATOM 4195 C C . ARG A 1 553 ? 27.036 2.322 -24.744 1.00 76.31 553 ARG A C 1
ATOM 4197 O O . ARG A 1 553 ? 27.539 1.207 -24.712 1.00 76.31 553 ARG A O 1
ATOM 4204 N N . MET A 1 554 ? 26.052 2.686 -23.927 1.00 80.44 554 MET A N 1
ATOM 4205 C CA . MET A 1 554 ? 25.303 1.737 -23.113 1.00 80.44 554 MET A CA 1
ATOM 4206 C C . MET A 1 554 ? 24.528 0.735 -23.978 1.00 80.44 554 MET A C 1
ATOM 4208 O O . MET A 1 554 ? 23.938 1.132 -24.990 1.00 80.44 554 MET A O 1
ATOM 4212 N N . ILE A 1 555 ? 24.542 -0.537 -23.574 1.00 82.38 555 ILE A N 1
ATOM 4213 C CA . ILE A 1 555 ? 23.807 -1.629 -24.215 1.00 82.38 555 ILE A CA 1
ATOM 4214 C C . ILE A 1 555 ? 22.370 -1.594 -23.698 1.00 82.38 555 ILE A C 1
ATOM 4216 O O . ILE A 1 555 ? 22.130 -1.747 -22.503 1.00 82.38 555 ILE A O 1
ATOM 4220 N N . VAL A 1 556 ? 21.417 -1.413 -24.610 1.00 87.31 556 VAL A N 1
ATOM 4221 C CA . VAL A 1 556 ? 19.983 -1.479 -24.310 1.00 87.31 556 VAL A CA 1
ATOM 4222 C C . VAL A 1 556 ? 19.410 -2.646 -25.100 1.00 87.31 556 VAL A C 1
ATOM 4224 O O . VAL A 1 556 ? 19.297 -2.570 -26.325 1.00 87.31 556 VAL A O 1
ATOM 4227 N N . THR A 1 557 ? 19.108 -3.738 -24.401 1.00 88.44 557 THR A N 1
ATOM 4228 C CA . THR A 1 557 ? 18.514 -4.944 -24.986 1.00 88.44 557 THR A CA 1
ATOM 4229 C C . THR A 1 557 ? 17.047 -4.712 -25.348 1.00 88.44 557 THR A C 1
ATOM 4231 O O . THR A 1 557 ? 16.392 -3.817 -24.807 1.00 88.44 557 THR A O 1
ATOM 4234 N N . ASP A 1 558 ? 16.507 -5.544 -26.240 1.00 90.19 558 ASP A N 1
ATOM 4235 C CA . ASP A 1 558 ? 15.082 -5.496 -26.596 1.00 90.19 558 ASP A CA 1
ATOM 4236 C C . ASP A 1 558 ? 14.173 -5.811 -25.392 1.00 90.19 558 ASP A C 1
ATOM 4238 O O . ASP A 1 558 ? 13.055 -5.303 -25.317 1.00 90.19 558 ASP A O 1
ATOM 4242 N N . GLU A 1 559 ? 14.662 -6.587 -24.414 1.00 91.75 559 GLU A N 1
ATOM 4243 C CA . GLU A 1 559 ? 13.930 -6.874 -23.173 1.00 91.75 559 GLU A CA 1
ATOM 4244 C C . GLU A 1 559 ? 13.695 -5.599 -22.353 1.00 91.75 559 GLU A C 1
ATOM 4246 O O . GLU A 1 559 ? 12.563 -5.336 -21.957 1.00 91.75 559 GLU A O 1
ATOM 4251 N N . ILE A 1 560 ? 14.715 -4.745 -22.197 1.00 92.00 560 ILE A N 1
ATOM 4252 C CA . ILE A 1 560 ? 14.569 -3.440 -21.529 1.00 92.00 560 ILE A CA 1
ATOM 4253 C C . ILE A 1 560 ? 13.552 -2.577 -22.283 1.00 92.00 560 ILE A C 1
ATOM 4255 O O . ILE A 1 560 ? 12.665 -1.979 -21.677 1.00 92.00 560 ILE A O 1
ATOM 4259 N N . GLY A 1 561 ? 13.632 -2.539 -23.618 1.00 91.00 561 GLY A N 1
ATOM 4260 C CA . GLY A 1 561 ? 12.670 -1.801 -24.442 1.00 91.00 561 GLY A CA 1
ATOM 4261 C C . GLY A 1 561 ? 11.228 -2.280 -24.245 1.00 91.00 561 GLY A C 1
ATOM 4262 O O . GLY A 1 561 ? 10.308 -1.468 -24.116 1.00 91.00 561 GLY A O 1
ATOM 4263 N N . LYS A 1 562 ? 11.029 -3.599 -24.166 1.00 93.50 562 LYS A N 1
ATOM 4264 C CA . LYS A 1 562 ? 9.729 -4.221 -23.900 1.00 93.50 562 LYS A CA 1
ATOM 4265 C C . LYS A 1 562 ? 9.229 -3.917 -22.487 1.00 93.50 562 LYS A C 1
ATOM 4267 O O . LYS A 1 562 ? 8.064 -3.554 -22.344 1.00 93.50 562 LYS A O 1
ATOM 4272 N N . GLN A 1 563 ? 10.083 -4.024 -21.471 1.00 94.50 563 GLN A N 1
ATOM 4273 C CA . GLN A 1 563 ? 9.747 -3.706 -20.081 1.00 94.50 563 GLN A CA 1
ATOM 4274 C C . GLN A 1 563 ? 9.325 -2.242 -19.930 1.00 94.50 563 GLN A C 1
ATOM 4276 O O . GLN A 1 563 ? 8.269 -1.974 -19.363 1.00 94.50 563 GLN A O 1
ATOM 4281 N N . VAL A 1 564 ? 10.061 -1.303 -20.537 1.00 94.50 564 VAL A N 1
ATOM 4282 C CA . VAL A 1 564 ? 9.699 0.126 -20.554 1.00 94.50 564 VAL A CA 1
ATOM 4283 C C . VAL A 1 564 ? 8.344 0.347 -21.228 1.00 94.50 564 VAL A C 1
ATOM 4285 O O . VAL A 1 564 ? 7.508 1.080 -20.704 1.00 94.50 564 VAL A O 1
ATOM 4288 N N . LYS A 1 565 ? 8.085 -0.303 -22.368 1.00 93.50 565 LYS A N 1
ATOM 4289 C CA . LYS A 1 565 ? 6.793 -0.184 -23.059 1.00 93.50 565 LYS A CA 1
ATOM 4290 C C . LYS A 1 565 ? 5.634 -0.707 -22.203 1.00 93.50 565 LYS A C 1
ATOM 4292 O O . LYS A 1 565 ? 4.627 -0.020 -22.064 1.00 93.50 565 LYS A O 1
ATOM 4297 N N . LEU A 1 566 ? 5.783 -1.898 -21.622 1.00 95.19 566 LEU A N 1
ATOM 4298 C CA . LEU A 1 566 ? 4.759 -2.505 -20.768 1.00 95.19 566 LEU A CA 1
ATOM 4299 C C . LEU A 1 566 ? 4.545 -1.707 -19.474 1.00 95.19 566 LEU A C 1
ATOM 4301 O O . LEU A 1 566 ? 3.412 -1.589 -19.017 1.00 95.19 566 LEU A O 1
ATOM 4305 N N . SER A 1 567 ? 5.614 -1.140 -18.910 1.00 94.94 567 SER A N 1
ATOM 4306 C CA . SER A 1 567 ? 5.555 -0.253 -17.746 1.00 94.94 567 SER A CA 1
ATOM 4307 C C . SER A 1 567 ? 4.719 0.995 -18.046 1.00 94.94 567 SER A C 1
ATOM 4309 O O . SER A 1 567 ? 3.808 1.321 -17.289 1.00 94.94 567 SER A O 1
ATOM 4311 N N . LEU A 1 568 ? 4.942 1.632 -19.201 1.00 92.75 568 LEU A N 1
ATOM 4312 C CA . LEU A 1 568 ? 4.152 2.781 -19.649 1.00 92.75 568 LEU A CA 1
ATOM 4313 C C . LEU A 1 568 ? 2.679 2.432 -19.879 1.00 92.75 568 LEU A C 1
ATOM 4315 O O . LEU A 1 568 ? 1.801 3.162 -19.426 1.00 92.75 568 LEU A O 1
ATOM 4319 N N . GLU A 1 569 ? 2.393 1.320 -20.558 1.00 93.38 569 GLU A N 1
ATOM 4320 C CA . GLU A 1 569 ? 1.017 0.847 -20.764 1.00 93.38 569 GLU A CA 1
ATOM 4321 C C . GLU A 1 569 ? 0.304 0.595 -19.425 1.00 93.38 569 GLU A C 1
ATOM 4323 O O . GLU A 1 569 ? -0.835 1.026 -19.244 1.00 93.38 569 GLU A O 1
ATOM 4328 N N . ALA A 1 570 ? 0.987 -0.034 -18.463 1.00 94.06 570 ALA A N 1
ATOM 4329 C CA . ALA A 1 570 ? 0.460 -0.264 -17.121 1.00 94.06 570 ALA A CA 1
ATOM 4330 C C . ALA A 1 570 ? 0.237 1.048 -16.346 1.00 94.06 570 ALA A C 1
ATOM 4332 O O . ALA A 1 570 ? -0.792 1.193 -15.687 1.00 94.06 570 ALA A O 1
ATOM 4333 N N . ALA A 1 571 ? 1.135 2.030 -16.473 1.00 91.81 571 ALA A N 1
ATOM 4334 C CA . ALA A 1 571 ? 0.981 3.345 -15.852 1.00 91.81 571 ALA A CA 1
ATOM 4335 C C . ALA A 1 571 ? -0.230 4.113 -16.415 1.00 91.81 571 ALA A C 1
ATOM 4337 O O . ALA A 1 571 ? -0.999 4.695 -15.650 1.00 91.81 571 ALA A O 1
ATOM 4338 N N . TYR A 1 572 ? -0.455 4.069 -17.734 1.00 90.94 572 TYR A N 1
ATOM 4339 C CA . TYR A 1 572 ? -1.649 4.658 -18.352 1.00 90.94 572 TYR A CA 1
ATOM 4340 C C . TYR A 1 572 ? -2.939 3.968 -17.898 1.00 90.94 572 TYR A C 1
ATOM 4342 O O . TYR A 1 572 ? -3.941 4.642 -17.651 1.00 90.94 572 TYR A O 1
ATOM 4350 N N . LEU A 1 573 ? -2.930 2.637 -17.771 1.00 92.12 573 LEU A N 1
ATOM 4351 C CA . LEU A 1 573 ? -4.069 1.891 -17.232 1.00 92.12 573 LEU A CA 1
ATOM 4352 C C . LEU A 1 573 ? -4.348 2.265 -15.775 1.00 92.12 573 LEU A C 1
ATOM 4354 O O . LEU A 1 573 ? -5.500 2.525 -15.439 1.00 92.12 573 LEU A O 1
ATOM 4358 N N . ALA A 1 574 ? -3.310 2.374 -14.942 1.00 90.94 574 ALA A N 1
ATOM 4359 C CA . ALA A 1 574 ? -3.442 2.823 -13.561 1.00 90.94 574 ALA A CA 1
ATOM 4360 C C . ALA A 1 574 ? -4.050 4.231 -13.483 1.00 90.94 574 ALA A C 1
ATOM 4362 O O . ALA A 1 574 ? -5.043 4.437 -12.792 1.00 90.94 574 ALA A O 1
ATOM 4363 N N . GLN A 1 575 ? -3.545 5.183 -14.273 1.00 87.38 575 GLN A N 1
ATOM 4364 C CA . GLN A 1 575 ? -4.093 6.540 -14.325 1.00 87.38 575 GLN A CA 1
ATOM 4365 C C . GLN A 1 575 ? -5.550 6.579 -14.813 1.00 87.38 575 GLN A C 1
ATOM 4367 O O . GLN A 1 575 ? -6.359 7.337 -14.279 1.00 87.38 575 GLN A O 1
ATOM 4372 N N . ARG A 1 576 ? -5.909 5.764 -15.811 1.00 87.31 576 ARG A N 1
ATOM 4373 C CA . ARG A 1 576 ? -7.288 5.670 -16.307 1.00 87.31 576 ARG A CA 1
ATOM 4374 C C . ARG A 1 576 ? -8.228 5.058 -15.268 1.00 87.31 576 ARG A C 1
ATOM 4376 O O . ARG A 1 576 ? -9.337 5.544 -15.096 1.00 87.31 576 ARG A O 1
ATOM 4383 N N . ASN A 1 577 ? -7.804 4.004 -14.579 1.00 87.25 577 ASN A N 1
ATOM 4384 C CA . ASN A 1 577 ? -8.601 3.389 -13.518 1.00 87.25 577 ASN A CA 1
ATOM 4385 C C . ASN A 1 577 ? -8.767 4.354 -12.336 1.00 87.25 577 ASN A C 1
ATOM 4387 O O . ASN A 1 577 ? -9.874 4.501 -11.822 1.00 87.25 577 ASN A O 1
ATOM 4391 N N . ALA A 1 578 ? -7.707 5.088 -11.982 1.00 84.06 578 ALA A N 1
ATOM 4392 C CA . ALA A 1 578 ? -7.751 6.157 -10.990 1.00 84.06 578 ALA A CA 1
ATOM 4393 C C . ALA A 1 578 ? -8.761 7.252 -11.365 1.00 84.06 578 ALA A C 1
ATOM 4395 O O . ALA A 1 578 ? -9.573 7.628 -10.527 1.00 84.06 578 ALA A O 1
ATOM 4396 N N . SER A 1 579 ? -8.771 7.726 -12.618 1.00 81.25 579 SER A N 1
ATOM 4397 C CA . SER A 1 579 ? -9.715 8.767 -13.057 1.00 81.25 579 SER A CA 1
ATOM 4398 C C . SER A 1 579 ? -11.164 8.284 -13.129 1.00 81.25 579 SER A C 1
ATOM 4400 O O . SER A 1 579 ? -12.087 9.082 -12.983 1.00 81.25 579 SER A O 1
ATOM 4402 N N . LEU A 1 580 ? -11.376 6.978 -13.307 1.00 81.25 580 LEU A N 1
ATOM 4403 C CA . LEU A 1 580 ? -12.693 6.354 -13.202 1.00 81.25 580 LEU A CA 1
ATOM 4404 C C . LEU A 1 580 ? -13.126 6.117 -11.747 1.00 81.25 580 LEU A C 1
ATOM 4406 O O . LEU A 1 580 ? -14.307 5.879 -11.527 1.00 81.25 580 LEU A O 1
ATOM 4410 N N . GLY A 1 581 ? -12.213 6.217 -10.774 1.00 77.69 581 GLY A N 1
ATOM 4411 C CA . GLY A 1 581 ? -12.459 5.937 -9.356 1.00 77.69 581 GLY A CA 1
ATOM 4412 C C . GLY A 1 581 ? -12.442 4.446 -8.992 1.00 77.69 581 GLY A C 1
ATOM 4413 O O . GLY A 1 581 ? -12.994 4.065 -7.962 1.00 77.69 581 GLY A O 1
ATOM 4414 N N . ILE A 1 582 ? -11.811 3.611 -9.826 1.00 84.62 582 ILE A N 1
ATOM 4415 C CA . ILE A 1 582 ? -11.613 2.170 -9.611 1.00 84.62 582 ILE A CA 1
ATOM 4416 C C . ILE A 1 582 ? -10.261 1.976 -8.903 1.00 84.62 582 ILE A C 1
ATOM 4418 O O . ILE A 1 582 ? -9.215 1.826 -9.545 1.00 84.62 582 ILE A O 1
ATOM 4422 N N . ASN A 1 583 ? -10.266 2.084 -7.571 1.00 85.31 583 ASN A N 1
ATOM 4423 C CA . ASN A 1 583 ? -9.045 2.186 -6.758 1.00 85.31 583 ASN A CA 1
ATOM 4424 C C . ASN A 1 583 ? -8.220 0.889 -6.731 1.00 85.31 583 ASN A C 1
ATOM 4426 O O . ASN A 1 583 ? -6.996 0.941 -6.825 1.00 85.31 583 ASN A O 1
ATOM 4430 N N . ASP A 1 584 ? -8.880 -0.260 -6.641 1.00 89.50 584 ASP A N 1
ATOM 4431 C CA . ASP A 1 584 ? -8.287 -1.601 -6.625 1.00 89.50 584 ASP A CA 1
ATOM 4432 C C . ASP A 1 584 ? -7.523 -1.911 -7.924 1.00 89.50 584 ASP A C 1
ATOM 4434 O O . ASP A 1 584 ? -6.320 -2.178 -7.900 1.00 89.50 584 ASP A O 1
ATOM 4438 N N . ALA A 1 585 ? -8.175 -1.771 -9.081 1.00 90.12 585 ALA A N 1
ATOM 4439 C CA . ALA A 1 585 ? -7.546 -2.016 -10.380 1.00 90.12 585 ALA A CA 1
ATOM 4440 C C . ALA A 1 585 ? -6.459 -0.976 -10.707 1.00 90.12 585 ALA A C 1
ATOM 4442 O O . ALA A 1 585 ? -5.520 -1.253 -11.465 1.00 90.12 585 ALA A O 1
ATOM 4443 N N . SER A 1 586 ? -6.589 0.241 -10.168 1.00 90.38 586 SER A N 1
ATOM 4444 C CA . SER A 1 586 ? -5.553 1.274 -10.245 1.00 90.38 586 SER A CA 1
ATOM 4445 C C . SER A 1 586 ? -4.310 0.870 -9.450 1.00 90.38 586 SER A C 1
ATOM 4447 O O . SER A 1 586 ? -3.202 0.891 -9.992 1.00 90.38 586 SER A O 1
ATOM 4449 N N . ALA A 1 587 ? -4.495 0.427 -8.203 1.00 91.12 587 ALA A N 1
ATOM 4450 C CA . ALA A 1 587 ? -3.425 -0.065 -7.346 1.00 91.12 587 ALA A CA 1
ATOM 4451 C C . ALA A 1 587 ? -2.677 -1.239 -7.991 1.00 91.12 587 ALA A C 1
ATOM 4453 O O . ALA A 1 587 ? -1.455 -1.161 -8.122 1.00 91.12 587 ALA A O 1
ATOM 4454 N N . GLU A 1 588 ? -3.381 -2.249 -8.505 1.00 93.50 588 GLU A N 1
ATOM 4455 C CA . GLU A 1 588 ? -2.757 -3.411 -9.153 1.00 93.50 588 GLU A CA 1
ATOM 4456 C C . GLU A 1 588 ? -1.919 -3.000 -10.378 1.00 93.50 588 GLU A C 1
ATOM 4458 O O . GLU A 1 588 ? -0.745 -3.365 -10.520 1.00 93.50 588 GLU A O 1
ATOM 4463 N N . SER A 1 589 ? -2.499 -2.171 -11.253 1.00 93.38 589 SER A N 1
ATOM 4464 C CA . SER A 1 589 ? -1.825 -1.691 -12.466 1.00 93.38 589 SER A CA 1
ATOM 4465 C C . SER A 1 589 ? -0.597 -0.835 -12.136 1.00 93.38 589 SER A C 1
ATOM 4467 O O . SER A 1 589 ? 0.425 -0.931 -12.819 1.00 93.38 589 SER A O 1
ATOM 4469 N N . SER A 1 590 ? -0.666 -0.032 -11.068 1.00 92.81 590 SER A N 1
ATOM 4470 C CA . SER A 1 590 ? 0.448 0.798 -10.597 1.00 92.81 590 SER A CA 1
ATOM 4471 C C . SER A 1 590 ? 1.623 -0.040 -10.085 1.00 92.81 590 SER A C 1
ATOM 4473 O O . SER A 1 590 ? 2.776 0.262 -10.396 1.00 92.81 590 SER A O 1
ATOM 4475 N N . THR A 1 591 ? 1.338 -1.131 -9.364 1.00 92.44 591 THR A N 1
ATOM 4476 C CA . THR A 1 591 ? 2.345 -2.063 -8.846 1.00 92.44 591 THR A CA 1
ATOM 4477 C C . THR A 1 591 ? 3.102 -2.692 -10.004 1.00 92.44 591 THR A C 1
ATOM 4479 O O . THR A 1 591 ? 4.332 -2.694 -10.031 1.00 92.44 591 THR A O 1
ATOM 4482 N N . LYS A 1 592 ? 2.364 -3.137 -11.027 1.00 93.75 592 LYS A N 1
ATOM 4483 C CA . LYS A 1 592 ? 2.941 -3.686 -12.253 1.00 93.75 592 LYS A CA 1
ATOM 4484 C C . LYS A 1 592 ? 3.792 -2.662 -13.007 1.00 93.75 592 LYS A C 1
ATOM 4486 O O . LYS A 1 592 ? 4.857 -3.015 -13.512 1.00 93.75 592 LYS A O 1
ATOM 4491 N N . ALA A 1 593 ? 3.344 -1.409 -13.087 1.00 93.81 593 ALA A N 1
ATOM 4492 C CA . ALA A 1 593 ? 4.089 -0.339 -13.746 1.00 93.81 593 ALA A CA 1
ATOM 4493 C C . ALA A 1 593 ? 5.442 -0.085 -13.066 1.00 93.81 593 ALA A C 1
ATOM 4495 O O . ALA A 1 593 ? 6.470 -0.072 -13.753 1.00 93.81 593 ALA A O 1
ATOM 4496 N N . ARG A 1 594 ? 5.445 0.038 -11.729 1.00 92.56 594 ARG A N 1
ATOM 4497 C CA . ARG A 1 594 ? 6.660 0.225 -10.922 1.00 92.56 594 ARG A CA 1
ATOM 4498 C C . ARG A 1 594 ? 7.612 -0.963 -11.046 1.00 92.56 594 ARG A C 1
ATOM 4500 O O . ARG A 1 594 ? 8.778 -0.751 -11.364 1.00 92.56 594 ARG A O 1
ATOM 4507 N N . ALA A 1 595 ? 7.110 -2.189 -10.885 1.00 92.62 595 ALA A N 1
ATOM 4508 C CA . ALA A 1 595 ? 7.924 -3.400 -10.981 1.00 92.62 595 ALA A CA 1
ATOM 4509 C C . ALA A 1 595 ? 8.642 -3.506 -12.337 1.00 92.62 595 ALA A C 1
ATOM 4511 O O . ALA A 1 595 ? 9.848 -3.729 -12.386 1.00 92.62 595 ALA A O 1
ATOM 4512 N N . LEU A 1 596 ? 7.933 -3.254 -13.445 1.00 94.44 596 LEU A N 1
ATOM 4513 C CA . LEU A 1 596 ? 8.518 -3.287 -14.791 1.00 94.44 596 LEU A CA 1
ATOM 4514 C C . LEU A 1 596 ? 9.528 -2.154 -15.041 1.00 94.44 596 LEU A C 1
ATOM 4516 O O . LEU A 1 596 ? 10.505 -2.360 -15.762 1.00 94.44 596 LEU A O 1
ATOM 4520 N N . ALA A 1 597 ? 9.305 -0.964 -14.474 1.00 93.50 597 ALA A N 1
ATOM 4521 C CA . ALA A 1 597 ? 10.252 0.148 -14.574 1.00 93.50 597 ALA A CA 1
ATOM 4522 C C . ALA A 1 597 ? 11.553 -0.156 -13.820 1.00 93.50 597 ALA A C 1
ATOM 4524 O O . ALA A 1 597 ? 12.643 0.076 -14.348 1.00 93.50 597 ALA A O 1
ATOM 4525 N N . GLU A 1 598 ? 11.445 -0.702 -12.609 1.00 91.81 598 GLU A N 1
ATOM 4526 C CA . GLU A 1 598 ? 12.602 -1.116 -11.820 1.00 91.81 598 GLU A CA 1
ATOM 4527 C C . GLU A 1 598 ? 13.331 -2.306 -12.454 1.00 91.81 598 GLU A C 1
ATOM 4529 O O . GLU A 1 598 ? 14.558 -2.284 -12.538 1.00 91.81 598 GLU A O 1
ATOM 4534 N N . ASP A 1 599 ? 12.612 -3.299 -12.985 1.00 91.31 599 ASP A N 1
ATOM 4535 C CA . ASP A 1 599 ? 13.219 -4.414 -13.721 1.00 91.31 599 ASP A CA 1
ATOM 4536 C C . ASP A 1 599 ? 14.034 -3.935 -14.928 1.00 91.31 599 ASP A C 1
ATOM 4538 O O . ASP A 1 599 ? 15.129 -4.449 -15.170 1.00 91.31 599 ASP A O 1
ATOM 4542 N N . ALA A 1 600 ? 13.540 -2.916 -15.639 1.00 91.75 600 ALA A N 1
ATOM 4543 C CA . ALA A 1 600 ? 14.257 -2.287 -16.741 1.00 91.75 600 ALA A CA 1
ATOM 4544 C C . ALA A 1 600 ? 15.498 -1.524 -16.262 1.00 91.75 600 ALA A C 1
ATOM 4546 O O . ALA A 1 600 ? 16.563 -1.658 -16.863 1.00 91.75 600 ALA A O 1
ATOM 4547 N N . PHE A 1 601 ? 15.384 -0.732 -15.191 1.00 90.88 601 PHE A N 1
ATOM 4548 C CA . PHE A 1 601 ? 16.478 0.096 -14.673 1.00 90.88 601 PHE A CA 1
ATOM 4549 C C . PHE A 1 601 ? 17.598 -0.736 -14.038 1.00 90.88 601 PHE A C 1
ATOM 4551 O O . PHE A 1 601 ? 18.779 -0.501 -14.300 1.00 90.88 601 PHE A O 1
ATOM 4558 N N . PHE A 1 602 ? 17.232 -1.744 -13.245 1.00 89.00 602 PHE A N 1
ATOM 4559 C CA . PHE A 1 602 ? 18.159 -2.640 -12.559 1.00 89.00 602 PHE A CA 1
ATOM 4560 C C . PHE A 1 602 ? 18.471 -3.907 -13.376 1.00 89.00 602 PHE A C 1
ATOM 4562 O O . PHE A 1 602 ? 18.933 -4.912 -12.828 1.00 89.00 602 PHE A O 1
ATOM 4569 N N . HIS A 1 603 ? 18.236 -3.880 -14.692 1.00 88.62 603 HIS A N 1
ATOM 4570 C CA . HIS A 1 603 ? 18.562 -4.998 -15.568 1.00 88.62 603 HIS A CA 1
ATOM 4571 C C . HIS A 1 603 ? 20.086 -5.264 -15.549 1.00 88.62 603 HIS A C 1
ATOM 4573 O O . HIS A 1 603 ? 20.874 -4.321 -15.699 1.00 88.62 603 HIS A O 1
ATOM 4579 N N . PRO A 1 604 ? 20.553 -6.527 -15.443 1.00 86.00 604 PRO A N 1
ATOM 4580 C CA . PRO A 1 604 ? 21.982 -6.842 -15.320 1.00 86.00 604 PRO A CA 1
ATOM 4581 C C . PRO A 1 604 ? 22.866 -6.257 -16.430 1.00 86.00 604 PRO A C 1
ATOM 4583 O O . PRO A 1 604 ? 24.010 -5.884 -16.176 1.00 86.00 604 PRO A O 1
ATOM 4586 N N . SER A 1 605 ? 22.337 -6.127 -17.652 1.00 81.00 605 SER A N 1
ATOM 4587 C CA . SER A 1 605 ? 23.070 -5.529 -18.780 1.00 81.00 605 SER A CA 1
ATOM 4588 C C . SER A 1 605 ? 23.316 -4.024 -18.636 1.00 81.00 605 SER A C 1
ATOM 4590 O O . SER A 1 605 ? 24.248 -3.520 -19.253 1.00 81.00 605 SER A O 1
ATOM 4592 N N . ILE A 1 606 ? 22.489 -3.312 -17.857 1.00 80.62 606 ILE A N 1
ATOM 4593 C CA . ILE A 1 606 ? 22.684 -1.888 -17.540 1.00 80.62 606 ILE A CA 1
ATOM 4594 C C . ILE A 1 606 ? 23.698 -1.729 -16.396 1.00 80.62 606 ILE A C 1
ATOM 4596 O O . ILE A 1 606 ? 24.496 -0.792 -16.381 1.00 80.62 606 ILE A O 1
ATOM 4600 N N . MET A 1 607 ? 23.705 -2.663 -15.447 1.00 68.94 607 MET A N 1
ATOM 4601 C CA . MET A 1 607 ? 24.599 -2.627 -14.286 1.00 68.94 607 MET A CA 1
ATOM 4602 C C . MET A 1 607 ? 26.020 -3.113 -14.576 1.00 68.94 607 MET A C 1
ATOM 4604 O O . MET A 1 607 ? 26.955 -2.762 -13.856 1.00 68.94 607 MET A O 1
ATOM 4608 N N . SER A 1 608 ? 26.206 -3.949 -15.598 1.00 61.97 608 SER A N 1
ATOM 4609 C CA . SER A 1 608 ? 27.521 -4.493 -15.928 1.00 61.97 608 SER A CA 1
ATOM 4610 C C . SER A 1 608 ? 28.428 -3.425 -16.553 1.00 61.97 608 SER A C 1
ATOM 4612 O O . SER A 1 608 ? 28.073 -2.811 -17.555 1.00 61.97 608 SER A O 1
ATOM 4614 N N . ILE A 1 609 ? 29.629 -3.250 -15.988 1.00 56.53 609 ILE A N 1
ATOM 4615 C CA . ILE A 1 609 ? 30.650 -2.219 -16.291 1.00 56.53 609 ILE A CA 1
ATOM 4616 C C . ILE A 1 609 ? 31.298 -2.385 -17.693 1.00 56.53 609 ILE A C 1
ATOM 4618 O O . ILE A 1 609 ? 32.429 -1.977 -17.938 1.00 56.53 609 ILE A O 1
ATOM 4622 N N . SER A 1 610 ? 30.616 -2.950 -18.689 1.00 57.44 610 SER A N 1
ATOM 4623 C CA . SER A 1 610 ? 31.186 -3.133 -20.035 1.00 57.44 610 SER A CA 1
ATOM 4624 C C . SER A 1 610 ? 31.163 -1.863 -20.901 1.00 57.44 610 SER A C 1
ATOM 4626 O O . SER A 1 610 ? 31.247 -1.947 -22.127 1.00 57.44 610 SER A O 1
ATOM 4628 N N . TYR A 1 611 ? 31.047 -0.672 -20.307 1.00 63.00 611 TYR A N 1
ATOM 4629 C CA . TYR A 1 611 ? 31.021 0.590 -21.047 1.00 63.00 611 TYR A CA 1
ATOM 4630 C C . TYR A 1 611 ? 32.436 1.070 -21.351 1.00 63.00 611 TYR A C 1
ATOM 4632 O O . TYR A 1 611 ? 32.978 1.956 -20.694 1.00 63.00 611 TYR A O 1
ATOM 4640 N N . SER A 1 612 ? 33.054 0.503 -22.384 1.00 61.50 612 SER A N 1
ATOM 4641 C CA . SER A 1 612 ? 34.294 1.067 -22.914 1.00 61.50 612 SER A CA 1
ATOM 4642 C C . SER A 1 612 ? 34.019 2.478 -23.453 1.00 61.50 612 SER A C 1
ATOM 4644 O O . SER A 1 612 ? 33.215 2.658 -24.374 1.00 61.50 612 SER A O 1
ATOM 4646 N N . SER A 1 613 ? 34.689 3.494 -22.900 1.00 69.31 613 SER A N 1
ATOM 4647 C CA . SER A 1 613 ? 34.623 4.886 -23.372 1.00 69.31 613 SER A CA 1
ATOM 4648 C C . SER A 1 613 ? 35.209 5.027 -24.779 1.00 69.31 613 SER A C 1
ATOM 4650 O O . SER A 1 613 ? 35.952 4.156 -25.252 1.00 69.31 613 SER A O 1
ATOM 4652 N N . ILE A 1 614 ? 34.859 6.103 -25.500 1.00 74.62 614 ILE A N 1
ATOM 4653 C CA . ILE A 1 614 ? 35.377 6.333 -26.865 1.00 74.62 614 ILE A CA 1
ATOM 4654 C C . ILE A 1 614 ? 36.904 6.354 -26.894 1.00 74.62 614 ILE A C 1
ATOM 4656 O O . ILE A 1 614 ? 37.512 5.826 -27.820 1.00 74.62 614 ILE A O 1
ATOM 4660 N N . GLU A 1 615 ? 37.502 6.831 -25.812 1.00 78.81 615 GLU A N 1
ATOM 4661 C CA . GLU A 1 615 ? 38.937 6.838 -25.563 1.00 78.81 615 GLU A CA 1
ATOM 4662 C C . GLU A 1 615 ? 39.508 5.423 -25.476 1.00 78.81 615 GLU A C 1
ATOM 4664 O O . GLU A 1 615 ? 40.517 5.144 -26.113 1.00 78.81 615 GLU A O 1
ATOM 4669 N N . HIS A 1 616 ? 38.839 4.502 -24.775 1.00 76.88 616 HIS A N 1
ATOM 4670 C CA . HIS A 1 616 ? 39.268 3.103 -24.688 1.00 76.88 616 HIS A CA 1
ATOM 4671 C C . HIS A 1 616 ? 39.211 2.405 -26.055 1.00 76.88 616 HIS A C 1
ATOM 4673 O O . HIS A 1 616 ? 40.118 1.664 -26.424 1.00 76.88 616 HIS A O 1
ATOM 4679 N N . TYR A 1 617 ? 38.179 2.700 -26.852 1.00 75.50 617 TYR A N 1
ATOM 4680 C CA . TYR A 1 617 ? 38.086 2.219 -28.233 1.00 75.50 617 TYR A CA 1
ATOM 4681 C C . TYR A 1 617 ? 39.249 2.750 -29.086 1.00 75.50 617 TYR A C 1
ATOM 4683 O O . TYR A 1 617 ? 39.941 1.977 -29.747 1.00 75.50 617 TYR A O 1
ATOM 4691 N N . PHE A 1 618 ? 39.522 4.058 -29.036 1.00 80.44 618 PHE A N 1
ATOM 4692 C CA . PHE A 1 618 ? 40.670 4.626 -29.740 1.00 80.44 618 PHE A CA 1
ATOM 4693 C C . PHE A 1 618 ? 41.994 4.038 -29.243 1.00 80.44 618 PHE A C 1
ATOM 4695 O O . PHE A 1 618 ? 42.843 3.727 -30.069 1.00 80.44 618 PHE A O 1
ATOM 4702 N N . ALA A 1 619 ? 42.157 3.810 -27.941 1.00 85.06 619 ALA A N 1
ATOM 4703 C CA . ALA A 1 619 ? 43.363 3.218 -27.372 1.00 85.06 619 ALA A CA 1
ATOM 4704 C C . ALA A 1 619 ? 43.615 1.785 -27.871 1.00 85.06 619 ALA A C 1
ATOM 4706 O O . ALA A 1 619 ? 44.762 1.436 -28.141 1.00 85.06 619 ALA A O 1
ATOM 4707 N N . ILE A 1 620 ? 42.564 0.976 -28.046 1.00 84.19 620 ILE A N 1
ATOM 4708 C CA . ILE A 1 620 ? 42.683 -0.389 -28.582 1.00 84.19 620 ILE A CA 1
ATOM 4709 C C . ILE A 1 620 ? 42.992 -0.366 -30.083 1.00 84.19 620 ILE A C 1
ATOM 4711 O O . ILE A 1 620 ? 43.891 -1.069 -30.539 1.00 84.19 620 ILE A O 1
ATOM 4715 N N . TYR A 1 621 ? 42.256 0.426 -30.869 1.00 84.19 621 TYR A N 1
ATOM 4716 C CA . TYR A 1 621 ? 42.288 0.319 -32.331 1.00 84.19 621 TYR A CA 1
ATOM 4717 C C . TYR A 1 621 ? 43.311 1.250 -33.010 1.00 84.19 621 TYR A C 1
ATOM 4719 O O . TYR A 1 621 ? 43.877 0.881 -34.042 1.00 84.19 621 TYR A O 1
ATOM 4727 N N . MET A 1 622 ? 43.610 2.434 -32.459 1.00 87.62 622 MET A N 1
ATOM 4728 C CA . MET A 1 622 ? 44.551 3.382 -33.085 1.00 87.62 622 MET A CA 1
ATOM 4729 C C . MET A 1 622 ? 45.966 2.834 -33.292 1.00 87.62 622 MET A C 1
ATOM 4731 O O . MET A 1 622 ? 46.511 3.098 -34.364 1.00 87.62 622 MET A O 1
ATOM 4735 N N . PRO A 1 623 ? 46.567 2.051 -32.375 1.00 90.75 623 PRO A N 1
ATOM 4736 C CA . PRO A 1 623 ? 47.891 1.473 -32.607 1.00 90.75 623 PRO A CA 1
ATOM 4737 C C . PRO A 1 623 ? 47.976 0.610 -33.875 1.00 90.75 623 PRO A C 1
ATOM 4739 O O . PRO A 1 623 ? 49.013 0.600 -34.535 1.00 90.75 623 PRO A O 1
ATOM 4742 N N . PHE A 1 624 ? 46.887 -0.067 -34.252 1.00 84.69 624 PHE A N 1
ATOM 4743 C CA . PHE A 1 624 ? 46.839 -0.917 -35.445 1.00 84.69 624 PHE A CA 1
ATOM 4744 C C . PHE A 1 624 ? 46.500 -0.126 -36.713 1.00 84.69 624 PHE A C 1
ATOM 4746 O O . PHE A 1 624 ? 47.140 -0.306 -37.749 1.00 84.69 624 PHE A O 1
ATOM 4753 N N . PHE A 1 625 ? 45.511 0.771 -36.646 1.00 86.56 625 PHE A N 1
ATOM 4754 C CA . PHE A 1 625 ? 45.008 1.461 -37.836 1.00 86.56 625 PHE A CA 1
ATOM 4755 C C . PHE A 1 625 ? 45.759 2.754 -38.163 1.00 86.56 625 PHE A C 1
ATOM 4757 O O . PHE A 1 625 ? 45.973 3.033 -39.340 1.00 86.56 625 PHE A O 1
ATOM 4764 N N . ALA A 1 626 ? 46.199 3.541 -37.175 1.00 87.69 626 ALA A N 1
ATOM 4765 C CA . ALA A 1 626 ? 46.806 4.851 -37.428 1.00 87.69 626 ALA A CA 1
ATOM 4766 C C . ALA A 1 626 ? 48.110 4.786 -38.249 1.00 87.69 626 ALA A C 1
ATOM 4768 O O . ALA A 1 626 ? 48.234 5.571 -39.197 1.00 87.69 626 ALA A O 1
ATOM 4769 N N . PRO A 1 627 ? 49.055 3.855 -37.990 1.00 90.94 627 PRO A N 1
ATOM 4770 C CA . PRO A 1 627 ? 50.258 3.729 -38.814 1.00 90.94 627 PRO A CA 1
ATOM 4771 C C . PRO A 1 627 ? 49.924 3.350 -40.261 1.00 90.94 627 PRO A C 1
ATOM 4773 O O . PRO A 1 627 ? 50.453 3.940 -41.205 1.00 90.94 627 PRO A O 1
ATOM 4776 N N . VAL A 1 628 ? 48.993 2.410 -40.450 1.00 89.88 628 VAL A N 1
ATOM 4777 C CA . VAL A 1 628 ? 48.560 1.953 -41.779 1.00 89.88 628 VAL A CA 1
ATOM 4778 C C . VAL A 1 628 ? 47.852 3.080 -42.536 1.00 89.88 628 VAL A C 1
ATOM 4780 O O . VAL A 1 628 ? 48.229 3.370 -43.673 1.00 89.88 628 VAL A O 1
ATOM 4783 N N . CYS A 1 629 ? 46.907 3.781 -41.895 1.00 88.56 629 CYS A N 1
ATOM 4784 C CA . CYS A 1 629 ? 46.253 4.982 -42.426 1.00 88.56 629 CYS A CA 1
ATOM 4785 C C . CYS A 1 629 ? 47.289 5.998 -42.918 1.00 88.56 629 CYS A C 1
ATOM 4787 O O . CYS A 1 629 ? 47.215 6.472 -44.054 1.00 88.56 629 CYS A O 1
ATOM 4789 N N . LEU A 1 630 ? 48.268 6.323 -42.066 1.00 91.62 630 LEU A N 1
ATOM 4790 C CA . LEU A 1 630 ? 49.295 7.320 -42.348 1.00 91.62 630 LEU A CA 1
ATOM 4791 C C . LEU A 1 630 ? 50.134 6.926 -43.569 1.00 91.62 630 LEU A C 1
ATOM 4793 O O . LEU A 1 630 ? 50.344 7.747 -44.464 1.00 91.62 630 LEU A O 1
ATOM 4797 N N . HIS A 1 631 ? 50.583 5.673 -43.645 1.00 90.06 631 HIS A N 1
ATOM 4798 C CA . HIS A 1 631 ? 51.383 5.195 -44.770 1.00 90.06 631 HIS A CA 1
ATOM 4799 C C . HIS A 1 631 ? 50.600 5.180 -46.089 1.00 90.06 631 HIS A C 1
ATOM 4801 O O . HIS A 1 631 ? 51.134 5.626 -47.110 1.00 90.06 631 HIS A O 1
ATOM 4807 N N . VAL A 1 632 ? 49.336 4.745 -46.078 1.00 90.81 632 VAL A N 1
ATOM 4808 C CA . VAL A 1 632 ? 48.473 4.725 -47.272 1.00 90.81 632 VAL A CA 1
ATOM 4809 C C . VAL A 1 632 ? 48.176 6.150 -47.760 1.00 90.81 632 VAL A C 1
ATOM 4811 O O . VAL A 1 632 ? 48.313 6.435 -48.954 1.00 90.81 632 VAL A O 1
ATOM 4814 N N . LEU A 1 633 ? 47.863 7.078 -46.849 1.00 90.31 633 LEU A N 1
ATOM 4815 C CA . LEU A 1 633 ? 47.629 8.492 -47.168 1.00 90.31 633 LEU A CA 1
ATOM 4816 C C . LEU A 1 633 ? 48.883 9.167 -47.734 1.00 90.31 633 LEU A C 1
ATOM 4818 O O . LEU A 1 633 ? 48.819 9.821 -48.777 1.00 90.31 633 LEU A O 1
ATOM 4822 N N . LEU A 1 634 ? 50.043 8.989 -47.094 1.00 91.31 634 LEU A N 1
ATOM 4823 C CA . LEU A 1 634 ? 51.303 9.566 -47.569 1.00 91.31 634 LEU A CA 1
ATOM 4824 C C . LEU A 1 634 ? 51.708 9.010 -48.937 1.00 91.31 634 LEU A C 1
ATOM 4826 O O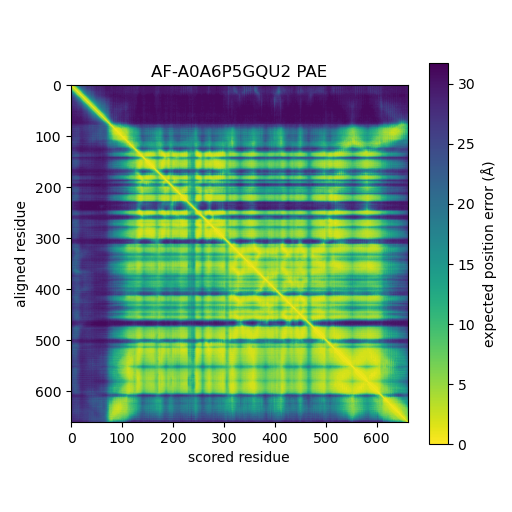 . LEU A 1 634 ? 52.193 9.770 -49.780 1.00 91.31 634 LEU A O 1
ATOM 4830 N N . ALA A 1 635 ? 51.499 7.714 -49.178 1.00 89.56 635 ALA A N 1
ATOM 4831 C CA . ALA A 1 635 ? 51.753 7.092 -50.473 1.00 89.56 635 ALA A CA 1
ATOM 4832 C C . ALA A 1 635 ? 50.856 7.690 -51.568 1.00 89.56 635 ALA A C 1
ATOM 4834 O O . ALA A 1 635 ? 51.360 8.094 -52.620 1.00 89.56 635 ALA A O 1
ATOM 4835 N N . ALA A 1 636 ? 49.555 7.837 -51.299 1.00 90.81 636 ALA A N 1
ATOM 4836 C CA . ALA A 1 636 ? 48.614 8.449 -52.231 1.00 90.81 636 ALA A CA 1
ATOM 4837 C C . ALA A 1 636 ? 48.950 9.925 -52.511 1.00 90.81 636 ALA A C 1
ATOM 4839 O O . ALA A 1 636 ? 49.025 10.332 -53.670 1.00 90.81 636 ALA A O 1
ATOM 4840 N N . ILE A 1 637 ? 49.237 10.728 -51.477 1.00 90.94 637 ILE A N 1
ATOM 4841 C CA . ILE A 1 637 ? 49.608 12.146 -51.627 1.00 90.94 637 ILE A CA 1
ATOM 4842 C C . ILE A 1 637 ? 50.895 12.292 -52.449 1.00 90.94 637 ILE A C 1
ATOM 4844 O O . ILE A 1 637 ? 50.968 13.155 -53.330 1.00 90.94 637 ILE A O 1
ATOM 4848 N N . LYS A 1 638 ? 51.916 11.464 -52.185 1.00 89.88 638 LYS A N 1
ATOM 4849 C CA . LYS A 1 638 ? 53.177 11.484 -52.941 1.00 89.88 638 LYS A CA 1
ATOM 4850 C C . LYS A 1 638 ? 52.951 11.139 -54.413 1.00 89.88 638 LYS A C 1
ATOM 4852 O O . LYS A 1 638 ? 53.467 11.857 -55.271 1.00 89.88 638 LYS A O 1
ATOM 4857 N N . GLU A 1 639 ? 52.156 10.115 -54.720 1.00 90.38 639 GLU A N 1
ATOM 4858 C CA . GLU A 1 639 ? 51.902 9.718 -56.111 1.00 90.38 639 GLU A CA 1
ATOM 4859 C C . GLU A 1 639 ? 51.024 10.738 -56.852 1.00 90.38 639 GLU A C 1
ATOM 4861 O O . GLU A 1 639 ? 51.302 11.062 -58.007 1.00 90.38 639 GLU A O 1
ATOM 4866 N N . VAL A 1 640 ? 50.037 11.347 -56.181 1.00 88.56 640 VAL A N 1
ATOM 4867 C CA . VAL A 1 640 ? 49.234 12.444 -56.750 1.00 88.56 640 VAL A CA 1
ATOM 4868 C C . VAL A 1 640 ? 50.108 13.666 -57.046 1.00 88.56 640 VAL A C 1
ATOM 4870 O O . VAL A 1 640 ? 50.023 14.230 -58.140 1.00 88.56 640 VAL A O 1
ATOM 4873 N N . LYS A 1 641 ? 50.986 14.074 -56.116 1.00 87.88 641 LYS A N 1
ATOM 4874 C CA . LYS A 1 641 ? 51.931 15.185 -56.337 1.00 87.88 641 LYS A CA 1
ATOM 4875 C C . LYS A 1 641 ? 52.895 14.879 -57.483 1.00 87.88 641 LYS A C 1
ATOM 4877 O O . LYS A 1 641 ? 53.123 15.746 -58.326 1.00 87.88 641 LYS A O 1
ATOM 4882 N N . ARG A 1 642 ? 53.424 13.654 -57.549 1.00 87.88 642 ARG A N 1
ATOM 4883 C CA . ARG A 1 642 ? 54.280 13.194 -58.649 1.00 87.88 642 ARG A CA 1
ATOM 4884 C C . ARG A 1 642 ? 53.545 13.264 -59.985 1.00 87.88 642 ARG A C 1
ATOM 4886 O O . ARG A 1 642 ? 54.051 13.887 -60.909 1.00 87.88 642 ARG A O 1
ATOM 4893 N N . TYR A 1 643 ? 52.337 12.709 -60.079 1.00 86.31 643 TYR A N 1
ATOM 4894 C CA . TYR A 1 643 ? 51.548 12.733 -61.311 1.00 86.31 643 TYR A CA 1
ATOM 4895 C C . TYR A 1 643 ? 51.215 14.160 -61.763 1.00 86.31 643 TYR A C 1
ATOM 4897 O O . TYR A 1 643 ? 51.328 14.460 -62.949 1.00 86.31 643 TYR A O 1
ATOM 4905 N N . ARG A 1 644 ? 50.867 15.069 -60.837 1.00 85.00 644 ARG A N 1
ATOM 4906 C CA . ARG A 1 644 ? 50.642 16.491 -61.158 1.00 85.00 644 ARG A CA 1
ATOM 4907 C C . ARG A 1 644 ? 51.900 17.164 -61.716 1.00 85.00 644 ARG A C 1
ATOM 4909 O O . ARG A 1 644 ? 51.797 17.852 -62.725 1.00 85.00 644 ARG A O 1
ATOM 4916 N N . ARG A 1 645 ? 53.073 16.937 -61.109 1.00 85.56 645 ARG A N 1
ATOM 4917 C CA . ARG A 1 645 ? 54.360 17.479 -61.591 1.00 85.56 645 ARG A CA 1
ATOM 4918 C C . ARG A 1 645 ? 54.730 16.934 -62.970 1.00 85.56 645 ARG A C 1
ATOM 4920 O O . ARG A 1 645 ? 55.061 17.703 -63.862 1.00 85.56 645 ARG A O 1
ATOM 4927 N N . GLU A 1 646 ? 54.614 15.626 -63.168 1.00 84.38 646 GLU A N 1
ATOM 4928 C CA . GLU A 1 646 ? 54.909 14.975 -64.451 1.00 84.38 646 GLU A CA 1
ATOM 4929 C C . GLU A 1 646 ? 53.936 15.400 -65.559 1.00 84.38 646 GLU A C 1
ATOM 4931 O O . GLU A 1 646 ? 54.338 15.615 -66.700 1.00 84.38 646 GLU A O 1
ATOM 4936 N N . ARG A 1 647 ? 52.653 15.588 -65.225 1.00 81.75 647 ARG A N 1
ATOM 4937 C CA . ARG A 1 647 ? 51.651 16.126 -66.152 1.00 81.75 647 ARG A CA 1
ATOM 4938 C C . ARG A 1 647 ? 51.929 17.590 -66.496 1.00 81.75 647 ARG A C 1
ATOM 4940 O O . ARG A 1 647 ? 51.767 17.950 -67.653 1.00 81.75 647 ARG A O 1
ATOM 4947 N N . ALA A 1 648 ? 52.370 18.408 -65.540 1.00 82.38 648 ALA A N 1
ATOM 4948 C CA . ALA A 1 648 ? 52.771 19.792 -65.799 1.00 82.38 648 ALA A CA 1
ATOM 4949 C C . ALA A 1 648 ? 53.988 19.866 -66.737 1.00 82.38 648 ALA A C 1
ATOM 4951 O O . ALA A 1 648 ? 53.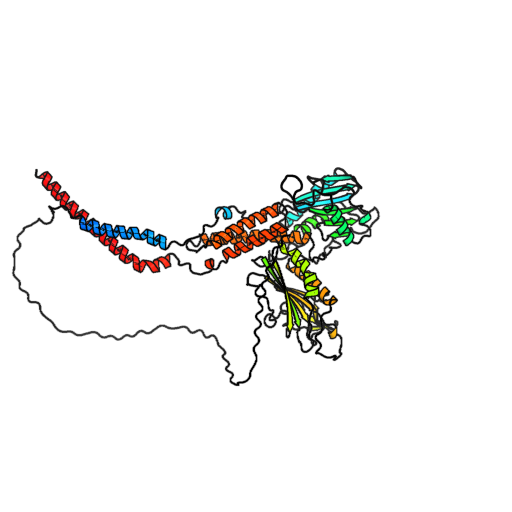960 20.636 -67.690 1.00 82.38 648 ALA A O 1
ATOM 4952 N N . LYS A 1 649 ? 55.002 19.006 -66.544 1.00 83.00 649 LYS A N 1
ATOM 4953 C CA . LYS A 1 649 ? 56.160 18.892 -67.455 1.00 83.00 649 LYS A CA 1
ATOM 4954 C C . LYS A 1 649 ? 55.764 18.451 -68.870 1.00 83.00 649 LYS A C 1
ATOM 4956 O O . LYS A 1 649 ? 56.290 18.982 -69.842 1.00 83.00 649 LYS A O 1
ATOM 4961 N N . TYR A 1 650 ? 54.823 17.512 -68.994 1.00 79.69 650 TYR A N 1
ATOM 4962 C CA . TYR A 1 650 ? 54.291 17.073 -70.290 1.00 79.69 650 TYR A CA 1
ATOM 4963 C C . TYR A 1 650 ? 53.440 18.157 -70.981 1.00 79.69 650 TYR A C 1
ATOM 4965 O O . TYR A 1 650 ? 53.578 18.378 -72.179 1.00 79.69 650 TYR A O 1
ATOM 4973 N N . LEU A 1 651 ? 52.600 18.881 -70.233 1.00 79.56 651 LEU A N 1
ATOM 4974 C CA . LEU A 1 651 ? 51.814 20.002 -70.767 1.00 79.56 651 LEU A CA 1
ATOM 4975 C C . LEU A 1 651 ? 52.703 21.179 -71.188 1.00 79.56 651 LEU A C 1
ATOM 4977 O O . LEU A 1 651 ? 52.455 21.774 -72.229 1.00 79.56 651 LEU A O 1
ATOM 4981 N N . ALA A 1 652 ? 53.759 21.481 -70.427 1.00 79.94 652 ALA A N 1
ATOM 4982 C CA . ALA A 1 652 ? 54.755 22.483 -70.800 1.00 79.94 652 ALA A CA 1
ATOM 4983 C C . ALA A 1 652 ? 55.535 22.079 -72.064 1.00 79.94 652 ALA A C 1
ATOM 4985 O O . ALA A 1 652 ? 55.840 22.931 -72.893 1.00 79.94 652 ALA A O 1
ATOM 4986 N N . PHE A 1 653 ? 55.818 20.783 -72.243 1.00 77.69 653 PHE A N 1
ATOM 4987 C CA . PHE A 1 653 ? 56.398 20.254 -73.479 1.00 77.69 653 PHE A CA 1
ATOM 4988 C C . PHE A 1 653 ? 55.445 20.411 -74.678 1.00 77.69 653 PHE A C 1
ATOM 4990 O O . PHE A 1 653 ? 55.864 20.928 -75.709 1.00 77.69 653 PHE A O 1
ATOM 4997 N N . LEU A 1 654 ? 54.162 20.055 -74.532 1.00 76.81 654 LEU A N 1
ATOM 4998 C CA . LEU A 1 654 ? 53.148 20.246 -75.581 1.00 76.81 654 LEU A CA 1
ATOM 4999 C C . LEU A 1 654 ? 52.944 21.724 -75.947 1.00 76.81 654 LEU A C 1
ATOM 5001 O O . LEU A 1 654 ? 52.859 22.057 -77.125 1.00 76.81 654 LEU A O 1
ATOM 5005 N N . ALA A 1 655 ? 52.903 22.616 -74.954 1.00 76.06 655 ALA A N 1
ATOM 5006 C CA . ALA A 1 655 ? 52.771 24.055 -75.178 1.00 76.06 655 ALA A CA 1
ATOM 5007 C C . ALA A 1 655 ? 53.988 24.643 -75.914 1.00 76.06 655 ALA A C 1
ATOM 5009 O O . ALA A 1 655 ? 53.828 25.493 -76.783 1.00 76.06 655 ALA A O 1
ATOM 5010 N N . ALA A 1 656 ? 55.199 24.159 -75.614 1.00 70.81 656 ALA A N 1
ATOM 5011 C CA . ALA A 1 656 ? 56.410 24.560 -76.327 1.00 70.81 656 ALA A CA 1
ATOM 5012 C C . ALA A 1 656 ? 56.436 24.057 -77.782 1.00 70.81 656 ALA A C 1
ATOM 5014 O O . ALA A 1 656 ? 56.989 24.736 -78.639 1.00 70.81 656 ALA A O 1
ATOM 5015 N N . GLN A 1 657 ? 55.834 22.897 -78.062 1.00 65.50 657 GLN A N 1
ATOM 5016 C CA . GLN A 1 657 ? 55.752 22.323 -79.408 1.00 65.50 657 GLN A CA 1
ATOM 5017 C C . GLN A 1 657 ? 54.681 23.010 -80.275 1.00 65.50 657 GLN A C 1
ATOM 5019 O O . GLN A 1 657 ? 54.878 23.167 -81.474 1.00 65.50 657 GLN A O 1
ATOM 5024 N N . ALA A 1 658 ? 53.581 23.467 -79.665 1.00 64.62 658 ALA A N 1
ATOM 5025 C CA . ALA A 1 658 ? 52.528 24.240 -80.331 1.00 64.62 658 ALA A CA 1
ATOM 5026 C C . ALA A 1 658 ? 52.909 25.712 -80.592 1.00 64.62 658 ALA A C 1
ATOM 5028 O O . ALA A 1 658 ? 52.297 26.358 -81.430 1.00 64.62 658 ALA A O 1
ATOM 5029 N N . GLY A 1 659 ? 53.900 26.254 -79.871 1.00 58.72 659 GLY A N 1
ATOM 5030 C CA . GLY A 1 659 ? 54.463 27.587 -80.127 1.00 58.72 659 GLY A CA 1
ATOM 5031 C C . GLY A 1 659 ? 55.634 27.603 -81.120 1.00 58.72 659 GLY A C 1
ATOM 5032 O O . GLY A 1 659 ? 56.131 28.677 -81.439 1.00 58.72 659 GLY A O 1
ATOM 5033 N N . SER A 1 660 ? 56.104 26.432 -81.570 1.00 54.78 660 SER A N 1
ATOM 5034 C CA . SER A 1 660 ? 57.168 26.277 -82.579 1.00 54.78 660 SER A CA 1
ATOM 5035 C C . SER A 1 660 ? 56.652 25.832 -83.955 1.00 54.78 660 SER A C 1
ATOM 5037 O O . SER A 1 660 ? 57.456 25.509 -84.828 1.00 54.78 660 SER A O 1
ATOM 5039 N N . SER A 1 661 ? 55.331 25.755 -84.116 1.00 46.16 661 SER A N 1
ATOM 5040 C CA . SER A 1 661 ? 54.608 25.589 -85.383 1.00 46.16 661 SER A CA 1
ATOM 5041 C C . SER A 1 661 ? 53.947 26.905 -85.746 1.00 46.16 661 SER A C 1
ATOM 5043 O O . SER A 1 661 ? 54.000 27.276 -86.935 1.00 46.16 661 SER A O 1
#

Solvent-accessible surface area (backbone atoms only — not comparable to full-atom values): 38378 Å² total; per-residue (Å²): 141,87,88,83,84,86,84,83,86,85,82,87,83,86,85,88,80,86,90,83,84,88,82,92,86,83,92,79,90,79,85,83,79,92,74,91,76,89,85,78,85,86,82,87,86,86,83,87,84,86,90,84,91,86,90,90,86,82,87,84,88,80,89,76,90,76,80,93,76,92,84,76,100,70,87,75,64,42,96,63,84,71,76,59,65,64,52,51,51,44,48,48,53,46,50,55,54,60,62,44,48,62,54,51,54,57,74,68,55,79,71,58,44,79,67,68,59,70,61,66,69,67,50,77,89,83,65,72,68,49,26,45,41,36,38,36,41,39,35,47,43,82,75,56,91,66,50,23,51,53,48,31,51,51,35,49,49,42,40,53,55,58,49,65,77,41,74,92,54,80,45,35,38,47,36,95,59,59,49,61,26,19,36,31,32,34,87,53,48,63,45,73,15,73,93,55,63,85,64,61,58,59,60,54,69,68,63,76,68,64,73,61,90,55,57,70,73,60,49,42,54,50,50,49,44,48,53,58,57,50,84,90,56,65,80,48,72,61,47,67,102,62,85,56,27,44,60,64,37,37,40,40,40,37,65,46,69,98,82,64,84,57,77,53,44,25,37,39,40,34,50,51,39,31,41,34,44,26,62,70,54,72,69,58,46,37,53,49,50,29,44,46,47,54,37,37,59,29,35,39,57,60,63,96,79,71,70,76,100,72,61,72,73,53,14,60,73,20,24,25,36,42,36,37,35,40,32,25,22,35,53,78,57,46,40,77,48,71,71,48,75,71,53,49,46,66,61,44,47,45,35,43,61,70,40,44,42,67,27,52,67,43,82,46,77,50,79,50,67,64,39,60,64,67,48,82,66,45,80,36,86,90,74,72,29,25,36,37,51,68,89,44,51,81,44,37,71,35,76,88,68,47,79,75,85,73,62,82,80,59,64,86,44,36,28,62,34,40,39,34,41,39,31,66,34,73,91,49,40,41,55,39,36,37,40,96,86,72,45,73,43,92,76,26,58,55,76,41,87,85,48,34,34,42,34,50,49,65,62,83,65,57,80,50,95,65,93,67,74,59,75,62,78,41,65,63,50,72,69,57,50,48,56,52,48,54,51,48,49,54,49,49,37,45,43,65,61,38,69,83,83,72,88,47,95,79,53,71,47,73,48,82,35,91,39,69,57,28,52,38,52,48,50,22,52,26,32,37,48,21,42,53,27,42,51,52,21,51,56,41,47,49,52,42,52,53,48,54,66,76,36,86,69,60,60,38,51,61,65,41,33,49,28,45,52,54,13,51,54,26,37,54,47,12,48,51,27,24,52,30,27,38,38,54,65,8,11,36,26,8,37,52,10,24,23,28,22,48,52,37,56,70,27,65,69,65,70,49,87,79,64,72,47,74,64,55,50,46,66,67,48,39,78,68,46,50,62,53,51,49,54,49,51,51,51,36,52,51,44,53,53,49,52,52,52,48,44,50,27,29,49,54,41,52,53,55,55,66,73,73,110

Organism: Ananas comosus (NCBI:txid4615)

Foldseek 3Di:
DDDDDDDDDDDDDDDDDDDDDDDDDDDDDDDDDDDDDDDDDDDDDDDDDDDDDDDDDDDDDDDDDDDDDDDDPDDQFDQDAPDCVLLVVLVVVVVVVVVVVVVVVVVPDFDFDDFPVVLLVPPDQPAFQAFEAEEEEEEADADDQCVFAVLQVLLLVLLVVVCVVQVVDQQLRNPPHYHYKYWYAHQQDIHIDDPPPPQQAGHNLDDLCVVPPDDVQVVLVSVCCGRQVRPDALVDLDDDPDQARADYAYEYEREDDPPDPDDWAKEAHLERYIYIYYHDDSNRVSNVSSCCCRQPLRHLNDDDPPDDCDDQLAFLLQEEEEEEEEEEQALQQAAEDEPCVPQVCVQCVLLCVLCVLRHNYDYHYYYDYNDHFQFDWDQDPVVRATEDEPVCVVRRDDPPRPPRDDDPVPVVRGAYAYEYEYEHGLVHPPYFYADPVRDTDPQSKDADLRHHIYHYDGDPCSPDPDPDDSDDHHYDDSVNVNSSVLVRLQRSCVSLVNHPPPPDPPHNYYDADSSSHRNSSSLSSLSSLLRVLLSLLSVLLVVVVVLCVVQVNQRHDVLLSVLSVLLSVLSVQLSSCSSSNVSSSNSNSSSSSSSSSVCSNVPVSRVDPPRQDPVNVCVVPCVPVVVVVVVSVVSSVVVVVVSVSNVVSNVVNVVVVVVVD